Protein AF-A0A7J7H917-F1 (afdb_monomer_lite)

Structure (mmCIF, N/CA/C/O backbone):
data_AF-A0A7J7H917-F1
#
_entry.id   AF-A0A7J7H917-F1
#
loop_
_atom_site.group_PDB
_atom_site.id
_atom_site.type_symbol
_atom_site.label_atom_id
_atom_site.label_alt_id
_atom_site.label_comp_id
_atom_site.label_asym_id
_atom_site.label_entity_id
_atom_site.label_seq_id
_atom_site.pdbx_PDB_ins_code
_atom_site.Cartn_x
_atom_site.Cartn_y
_atom_site.Cartn_z
_atom_site.occupancy
_atom_site.B_iso_or_equiv
_atom_site.auth_seq_id
_atom_site.auth_comp_id
_atom_site.auth_asym_id
_atom_site.auth_atom_id
_atom_site.pdbx_PDB_model_num
ATOM 1 N N . MET A 1 1 ? 67.748 -20.950 -3.302 1.00 34.88 1 MET A N 1
ATOM 2 C CA . MET A 1 1 ? 67.553 -22.244 -2.624 1.00 34.88 1 MET A CA 1
ATOM 3 C C . MET A 1 1 ? 66.268 -22.082 -1.827 1.00 34.88 1 MET A C 1
ATOM 5 O O . MET A 1 1 ? 66.339 -21.609 -0.711 1.00 34.88 1 MET A O 1
ATOM 9 N N . ASN A 1 2 ? 65.106 -22.336 -2.441 1.00 33.97 2 ASN A N 1
ATOM 10 C CA . ASN A 1 2 ? 63.818 -22.316 -1.734 1.00 33.97 2 ASN A CA 1
ATOM 11 C C . ASN A 1 2 ? 63.356 -23.767 -1.701 1.00 33.97 2 ASN A C 1
ATOM 13 O O . ASN A 1 2 ? 62.747 -24.264 -2.654 1.00 33.97 2 ASN A O 1
ATOM 17 N N . GLU A 1 3 ? 63.796 -24.492 -0.677 1.00 39.34 3 GLU A N 1
ATOM 18 C CA . GLU A 1 3 ? 63.376 -25.871 -0.472 1.00 39.34 3 GLU A CA 1
ATOM 19 C C . GLU A 1 3 ? 61.944 -25.866 0.033 1.00 39.34 3 GLU A C 1
ATOM 21 O O . GLU A 1 3 ? 61.663 -25.733 1.218 1.00 39.34 3 GLU A O 1
ATOM 26 N N . TRP A 1 4 ? 61.014 -26.012 -0.899 1.00 52.81 4 TRP A N 1
ATOM 27 C CA . TRP A 1 4 ? 59.642 -26.263 -0.538 1.00 52.81 4 TRP A CA 1
ATOM 28 C C . TRP A 1 4 ? 59.533 -27.631 0.158 1.00 52.81 4 TRP A C 1
ATOM 30 O O . TRP A 1 4 ? 59.640 -28.676 -0.498 1.00 52.81 4 TRP A O 1
ATOM 40 N N . ALA A 1 5 ? 59.282 -27.639 1.467 1.00 56.22 5 ALA A N 1
ATOM 41 C CA . ALA A 1 5 ? 59.043 -28.870 2.212 1.00 56.22 5 ALA A CA 1
ATOM 42 C C . ALA A 1 5 ? 57.745 -29.558 1.737 1.00 56.22 5 ALA A C 1
ATOM 44 O O . ALA A 1 5 ? 56.740 -28.907 1.420 1.00 56.22 5 ALA A O 1
ATOM 45 N N . LYS A 1 6 ? 57.782 -30.895 1.652 1.00 63.25 6 LYS A N 1
ATOM 46 C CA . LYS A 1 6 ? 56.624 -31.753 1.359 1.00 63.25 6 LYS A CA 1
ATOM 47 C C . LYS A 1 6 ? 56.489 -32.809 2.447 1.00 63.25 6 LYS A C 1
ATOM 49 O O . LYS A 1 6 ? 57.477 -33.461 2.766 1.00 63.25 6 LYS A O 1
ATOM 54 N N . GLY A 1 7 ? 55.282 -33.032 2.960 1.00 66.56 7 GLY A N 1
ATOM 55 C CA . GLY A 1 7 ? 55.065 -34.027 4.013 1.00 66.56 7 GLY A CA 1
ATOM 56 C C . GLY A 1 7 ? 53.600 -34.385 4.255 1.00 66.56 7 GLY A C 1
ATOM 57 O O . GLY A 1 7 ? 52.693 -33.695 3.779 1.00 66.56 7 GLY A O 1
ATOM 58 N N . ARG A 1 8 ? 53.391 -35.486 4.988 1.00 71.44 8 ARG A N 1
ATOM 59 C CA . ARG A 1 8 ? 52.115 -35.853 5.612 1.00 71.44 8 ARG A CA 1
ATOM 60 C C . ARG A 1 8 ? 52.263 -35.721 7.120 1.00 71.44 8 ARG A C 1
ATOM 62 O O . ARG A 1 8 ? 53.279 -36.152 7.662 1.00 71.44 8 ARG A O 1
ATOM 69 N N . PHE A 1 9 ? 51.261 -35.149 7.764 1.00 67.94 9 PHE A N 1
ATOM 70 C CA . PHE A 1 9 ? 51.246 -34.965 9.201 1.00 67.94 9 PHE A CA 1
ATOM 71 C C . PHE A 1 9 ? 49.899 -35.409 9.764 1.00 67.94 9 PHE A C 1
ATOM 73 O O . PHE A 1 9 ? 48.865 -34.863 9.382 1.00 67.94 9 PHE A O 1
ATOM 80 N N . ASP A 1 10 ? 49.942 -36.383 10.666 1.00 68.00 10 ASP A N 1
ATOM 81 C CA . ASP A 1 10 ? 48.765 -36.943 11.323 1.00 68.00 10 ASP A CA 1
ATOM 82 C C . ASP A 1 10 ? 48.926 -36.715 12.836 1.00 68.00 10 ASP A C 1
ATOM 84 O O . ASP A 1 10 ? 49.950 -37.093 13.413 1.00 68.00 10 ASP A O 1
ATOM 88 N N . MET A 1 11 ? 47.947 -36.075 13.480 1.00 64.31 11 MET A N 1
ATOM 89 C CA . MET A 1 11 ? 47.982 -35.787 14.921 1.00 64.31 11 MET A CA 1
ATOM 90 C C . MET A 1 11 ? 46.658 -36.199 15.574 1.00 64.31 11 MET A C 1
ATOM 92 O O . MET A 1 11 ? 45.605 -35.661 15.235 1.00 64.31 11 MET A O 1
ATOM 96 N N . ASN A 1 12 ? 46.731 -37.145 16.515 1.00 64.25 12 ASN A N 1
ATOM 97 C CA . ASN A 1 12 ? 45.580 -37.685 17.242 1.00 64.25 12 ASN A CA 1
ATOM 98 C C . ASN A 1 12 ? 45.673 -37.307 18.729 1.00 64.25 12 ASN A C 1
ATOM 100 O O . ASN A 1 12 ? 46.747 -37.442 19.316 1.00 64.25 12 ASN A O 1
ATOM 104 N N . GLU A 1 13 ? 44.553 -36.856 19.302 1.00 59.84 13 GLU A N 1
ATOM 105 C CA . GLU A 1 13 ? 44.351 -36.529 20.724 1.00 59.84 13 GLU A CA 1
ATOM 106 C C . GLU A 1 13 ? 45.325 -35.483 21.291 1.00 59.84 13 GLU A C 1
ATOM 108 O O . GLU A 1 13 ? 46.348 -35.774 21.920 1.00 59.84 13 GLU A O 1
ATOM 113 N N . TRP A 1 14 ? 44.978 -34.205 21.115 1.00 58.88 14 TRP A N 1
ATOM 114 C CA . TRP A 1 14 ? 45.784 -33.100 21.635 1.00 58.88 14 TRP A CA 1
ATOM 115 C C . TRP A 1 14 ? 44.903 -32.030 22.300 1.00 58.88 14 TRP A C 1
ATOM 117 O O . TRP A 1 14 ? 43.763 -31.775 21.913 1.00 58.88 14 TRP A O 1
ATOM 127 N N . ALA A 1 15 ? 45.396 -31.378 23.354 1.00 55.47 15 ALA A N 1
ATOM 128 C CA . ALA A 1 15 ? 44.540 -30.486 24.139 1.00 55.47 15 ALA A CA 1
ATOM 129 C C . ALA A 1 15 ? 44.604 -29.023 23.666 1.00 55.47 15 ALA A C 1
ATOM 131 O O . ALA A 1 15 ? 43.558 -28.395 23.478 1.00 55.47 15 ALA A O 1
ATOM 132 N N . LYS A 1 16 ? 45.805 -28.435 23.516 1.00 71.12 16 LYS A N 1
ATOM 133 C CA . LYS A 1 16 ? 45.975 -27.013 23.150 1.00 71.12 16 LYS A CA 1
ATOM 134 C C . LYS A 1 16 ? 47.300 -26.717 22.442 1.00 71.12 16 LYS A C 1
ATOM 136 O O . LYS A 1 16 ? 48.311 -27.290 22.826 1.00 71.12 16 LYS A O 1
ATOM 141 N N . GLY A 1 17 ? 47.322 -25.760 21.506 1.00 68.00 17 GLY A N 1
ATOM 142 C CA . GLY A 1 17 ? 48.567 -25.298 20.864 1.00 68.00 17 GLY A CA 1
ATOM 143 C C . GLY A 1 17 ? 48.418 -24.113 19.894 1.00 68.00 17 GLY A C 1
ATOM 144 O O . GLY A 1 17 ? 47.300 -23.705 19.568 1.00 68.00 17 GLY A O 1
ATOM 145 N N . ARG A 1 18 ? 49.559 -23.563 19.445 1.00 72.88 18 ARG A N 1
ATOM 146 C CA . ARG A 1 18 ? 49.678 -22.646 18.295 1.00 72.88 18 ARG A CA 1
ATOM 147 C C . ARG A 1 18 ? 50.616 -23.269 17.269 1.00 72.88 18 ARG A C 1
ATOM 149 O O . ARG A 1 18 ? 51.649 -23.809 17.659 1.00 72.88 18 ARG A O 1
ATOM 156 N N . PHE A 1 19 ? 50.264 -23.172 15.996 1.00 68.31 19 PHE A N 1
ATOM 157 C CA . PHE A 1 19 ? 51.059 -23.729 14.914 1.00 68.31 19 PHE A CA 1
ATOM 158 C C . PHE A 1 19 ? 51.105 -22.759 13.735 1.00 68.31 19 PHE A C 1
ATOM 160 O O . PHE A 1 19 ? 50.068 -22.420 13.172 1.00 68.31 19 PHE A O 1
ATOM 167 N N . ASP A 1 20 ? 52.310 -22.339 13.365 1.00 68.38 20 ASP A N 1
ATOM 168 C CA . ASP A 1 20 ? 52.534 -21.371 12.294 1.00 68.38 20 ASP A CA 1
ATOM 169 C C . ASP A 1 20 ? 53.382 -22.040 11.198 1.00 68.38 20 ASP A C 1
ATOM 171 O O . ASP A 1 20 ? 54.411 -22.654 11.496 1.00 68.38 20 ASP A O 1
ATOM 175 N N . MET A 1 21 ? 52.957 -21.947 9.935 1.00 65.31 21 MET A N 1
ATOM 176 C CA . MET A 1 21 ? 53.660 -22.560 8.800 1.00 65.31 21 MET A CA 1
ATOM 177 C C . MET A 1 21 ? 53.751 -21.577 7.630 1.00 65.31 21 MET A C 1
ATOM 179 O O . MET A 1 21 ? 52.742 -21.228 7.020 1.00 65.31 21 MET A O 1
ATOM 183 N N . ASN A 1 22 ? 54.978 -21.161 7.309 1.00 67.69 22 ASN A N 1
ATOM 184 C CA . ASN A 1 22 ? 55.280 -20.207 6.241 1.00 67.69 22 ASN A CA 1
ATOM 185 C C . ASN A 1 22 ? 56.093 -20.902 5.130 1.00 67.69 22 ASN A C 1
ATOM 187 O O . ASN A 1 22 ? 56.958 -21.725 5.436 1.00 67.69 22 ASN A O 1
ATOM 191 N N . GLU A 1 23 ? 55.817 -20.571 3.864 1.00 62.81 23 GLU A N 1
ATOM 192 C CA . GLU A 1 23 ? 56.592 -20.977 2.670 1.00 62.81 23 GLU A CA 1
ATOM 193 C C . GLU A 1 23 ? 56.633 -22.496 2.370 1.00 62.81 23 GLU A C 1
ATOM 195 O O . GLU A 1 23 ? 57.685 -23.110 2.170 1.00 62.81 23 GLU A O 1
ATOM 200 N N . TRP A 1 24 ? 55.468 -23.149 2.307 1.00 60.41 24 TRP A N 1
ATOM 201 C CA . TRP A 1 24 ? 55.359 -24.596 2.041 1.00 60.41 24 TRP A CA 1
ATOM 202 C C . TRP A 1 24 ? 54.718 -24.918 0.674 1.00 60.41 24 TRP A C 1
ATOM 204 O O . TRP A 1 24 ? 53.801 -24.237 0.215 1.00 60.41 24 TRP A O 1
ATOM 214 N N . ALA A 1 25 ? 55.162 -25.984 -0.022 1.00 57.81 25 ALA A N 1
ATOM 215 C CA . ALA A 1 25 ? 54.624 -26.257 -1.372 1.00 57.81 25 ALA A CA 1
ATOM 216 C C . ALA A 1 25 ? 53.410 -27.153 -1.332 1.00 57.81 25 ALA A C 1
ATOM 218 O O . ALA A 1 25 ? 52.427 -26.874 -2.019 1.00 57.81 25 ALA A O 1
ATOM 219 N N . LYS A 1 26 ? 53.557 -28.328 -0.702 1.00 69.69 26 LYS A N 1
ATOM 220 C CA . LYS A 1 26 ? 52.575 -29.409 -0.813 1.00 69.69 26 LYS A CA 1
ATOM 221 C C . LYS A 1 26 ? 52.512 -30.291 0.421 1.00 69.69 26 LYS A C 1
ATOM 223 O O . LYS A 1 26 ? 53.547 -30.784 0.848 1.00 69.69 26 LYS A O 1
ATOM 228 N N . GLY A 1 27 ? 51.315 -30.598 0.910 1.00 72.38 27 GLY A N 1
ATOM 229 C CA . GLY A 1 27 ? 51.161 -31.530 2.030 1.00 72.38 27 GLY A CA 1
ATOM 230 C C . GLY A 1 27 ? 49.740 -32.043 2.253 1.00 72.38 27 GLY A C 1
ATOM 231 O O . GLY A 1 27 ? 48.788 -31.552 1.637 1.00 72.38 27 GLY A O 1
ATOM 232 N N . ARG A 1 28 ? 49.633 -33.056 3.122 1.00 73.62 28 ARG A N 1
ATOM 233 C CA . ARG A 1 28 ? 48.372 -33.562 3.681 1.00 73.62 28 ARG A CA 1
ATOM 234 C C . ARG A 1 28 ? 48.429 -33.493 5.203 1.00 73.62 28 ARG A C 1
ATOM 236 O O . ARG A 1 28 ? 49.426 -33.921 5.781 1.00 73.62 28 ARG A O 1
ATOM 243 N N . PHE A 1 29 ? 47.360 -33.000 5.806 1.00 71.69 29 PHE A N 1
ATOM 244 C CA . PHE A 1 29 ? 47.251 -32.843 7.247 1.00 71.69 29 PHE A CA 1
ATOM 245 C C . PHE A 1 29 ? 45.916 -33.403 7.725 1.00 71.69 29 PHE A C 1
ATOM 247 O O . PHE A 1 29 ? 44.868 -32.913 7.304 1.00 71.69 29 PHE A O 1
ATOM 254 N N . ASP A 1 30 ? 45.984 -34.399 8.602 1.00 71.00 30 ASP A N 1
ATOM 255 C CA . ASP A 1 30 ? 44.817 -35.040 9.201 1.00 71.00 30 ASP A CA 1
ATOM 256 C C . ASP A 1 30 ? 44.866 -34.795 10.732 1.00 71.00 30 ASP A C 1
ATOM 258 O O . ASP A 1 30 ? 45.856 -35.134 11.389 1.00 71.00 30 ASP A O 1
ATOM 262 N N . MET A 1 31 ? 43.834 -34.165 11.311 1.00 68.38 31 MET A N 1
ATOM 263 C CA . MET A 1 31 ? 43.745 -33.886 12.759 1.00 68.38 31 MET A CA 1
ATOM 264 C C . MET A 1 31 ? 42.420 -34.374 13.351 1.00 68.38 31 MET A C 1
ATOM 266 O O . MET A 1 31 ? 41.354 -33.971 12.885 1.00 68.38 31 MET A O 1
ATOM 270 N N . ASN A 1 32 ? 42.494 -35.174 14.419 1.00 69.81 32 ASN A N 1
ATOM 271 C CA . ASN A 1 32 ? 41.324 -35.710 15.124 1.00 69.81 32 ASN A CA 1
ATOM 272 C C . ASN A 1 32 ? 41.355 -35.348 16.618 1.00 69.81 32 ASN A C 1
ATOM 274 O O . ASN A 1 32 ? 42.427 -35.340 17.230 1.00 69.81 32 ASN A O 1
ATOM 278 N N . GLU A 1 33 ? 40.176 -35.095 17.195 1.00 63.34 33 GLU A N 1
ATOM 279 C CA . GLU A 1 33 ? 39.948 -34.910 18.639 1.00 63.34 33 GLU A CA 1
ATOM 280 C C . GLU A 1 33 ? 40.825 -33.825 19.270 1.00 63.34 33 GLU A C 1
ATOM 282 O O . GLU A 1 33 ? 41.695 -34.060 20.119 1.00 63.34 33 GLU A O 1
ATOM 287 N N . TRP A 1 34 ? 40.607 -32.587 18.833 1.00 64.25 34 TRP A N 1
ATOM 288 C CA . TRP A 1 34 ? 41.439 -31.472 19.260 1.00 64.25 34 TRP A CA 1
ATOM 289 C C . TRP A 1 34 ? 40.618 -30.383 19.966 1.00 64.25 34 TRP A C 1
ATOM 291 O O . TRP A 1 34 ? 39.560 -29.946 19.512 1.00 64.25 34 TRP A O 1
ATOM 301 N N . ALA A 1 35 ? 41.061 -29.958 21.155 1.00 57.44 35 ALA A N 1
ATOM 302 C CA . ALA A 1 35 ? 40.194 -29.145 22.008 1.00 57.44 35 ALA A CA 1
ATOM 303 C C . ALA A 1 35 ? 40.270 -27.640 21.692 1.00 57.44 35 ALA A C 1
ATOM 305 O O . ALA A 1 35 ? 39.214 -27.021 21.527 1.00 57.44 35 ALA A O 1
ATOM 306 N N . LYS A 1 36 ? 41.461 -27.005 21.637 1.00 69.62 36 LYS A N 1
ATOM 307 C CA . LYS A 1 36 ? 41.579 -25.565 21.284 1.00 69.62 36 LYS A CA 1
ATOM 308 C C . LYS A 1 36 ? 42.914 -25.117 20.670 1.00 69.62 36 LYS A C 1
ATOM 310 O O . LYS A 1 36 ? 43.960 -25.475 21.195 1.00 69.62 36 LYS A O 1
ATOM 315 N N . GLY A 1 37 ? 42.919 -24.168 19.725 1.00 71.38 37 GLY A N 1
ATOM 316 C CA . GLY A 1 37 ? 44.171 -23.483 19.340 1.00 71.38 37 GLY A CA 1
ATOM 317 C C . GLY A 1 37 ? 44.100 -22.476 18.184 1.00 71.38 37 GLY A C 1
ATOM 318 O O . GLY A 1 37 ? 43.010 -22.056 17.791 1.00 71.38 37 GLY A O 1
ATOM 319 N N . ARG A 1 38 ? 45.275 -22.049 17.691 1.00 72.69 38 ARG A N 1
ATOM 320 C CA . ARG A 1 38 ? 45.439 -21.078 16.587 1.00 72.69 38 ARG A CA 1
ATOM 321 C C . ARG A 1 38 ? 46.377 -21.608 15.500 1.00 72.69 38 ARG A C 1
ATOM 323 O O . ARG A 1 38 ? 47.445 -22.112 15.850 1.00 72.69 38 ARG A O 1
ATOM 330 N N . PHE A 1 39 ? 46.010 -21.410 14.232 1.00 71.31 39 PHE A N 1
ATOM 331 C CA . PHE A 1 39 ? 46.885 -21.682 13.085 1.00 71.31 39 PHE A CA 1
ATOM 332 C C . PHE A 1 39 ? 46.944 -20.504 12.152 1.00 71.31 39 PHE A C 1
ATOM 334 O O . PHE A 1 39 ? 45.903 -20.008 11.720 1.00 71.31 39 PHE A O 1
ATOM 341 N N . ASP A 1 40 ? 48.169 -20.164 11.788 1.00 70.50 40 ASP A N 1
ATOM 342 C CA . ASP A 1 40 ? 48.453 -19.154 10.792 1.00 70.50 40 ASP A CA 1
ATOM 343 C C . ASP A 1 40 ? 49.257 -19.828 9.655 1.00 70.50 40 ASP A C 1
ATOM 345 O O . ASP A 1 40 ? 50.305 -20.438 9.895 1.00 70.50 40 ASP A O 1
ATOM 349 N N . MET A 1 41 ? 48.748 -19.771 8.420 1.00 69.19 41 MET A N 1
ATOM 350 C CA . MET A 1 41 ? 49.411 -20.321 7.227 1.00 69.19 41 MET A CA 1
ATOM 351 C C . MET A 1 41 ? 49.549 -19.259 6.140 1.00 69.19 41 MET A C 1
ATOM 353 O O . MET A 1 41 ? 48.545 -18.750 5.642 1.00 69.19 41 MET A O 1
ATOM 357 N N . ASN A 1 42 ? 50.786 -18.971 5.733 1.00 70.06 42 ASN A N 1
ATOM 358 C CA . ASN A 1 42 ? 51.078 -17.963 4.712 1.00 70.06 42 ASN A CA 1
ATOM 359 C C . ASN A 1 42 ? 51.871 -18.574 3.547 1.00 70.06 42 ASN A C 1
ATOM 361 O O . ASN A 1 42 ? 52.751 -19.413 3.762 1.00 70.06 42 ASN A O 1
ATOM 365 N N . GLU A 1 43 ? 51.561 -18.137 2.324 1.00 64.69 43 GLU A N 1
ATOM 366 C CA . GLU A 1 43 ? 52.262 -18.505 1.084 1.00 64.69 43 GLU A CA 1
ATOM 367 C C . GLU A 1 43 ? 52.307 -20.023 0.833 1.00 64.69 43 GLU A C 1
ATOM 369 O O . GLU A 1 43 ? 53.366 -20.655 0.727 1.00 64.69 43 GLU A O 1
ATOM 374 N N . TRP A 1 44 ? 51.124 -20.643 0.748 1.00 66.00 44 TRP A N 1
ATOM 375 C CA . TRP A 1 44 ? 51.001 -22.093 0.566 1.00 66.00 44 TRP A CA 1
ATOM 376 C C . TRP A 1 44 ? 50.514 -22.462 -0.848 1.00 66.00 44 TRP A C 1
ATOM 378 O O . TRP A 1 44 ? 49.532 -21.933 -1.372 1.00 66.00 44 TRP A O 1
ATOM 388 N N . ALA A 1 45 ? 51.214 -23.381 -1.530 1.00 59.50 45 ALA A N 1
ATOM 389 C CA . ALA A 1 45 ? 50.920 -23.635 -2.944 1.00 59.50 45 ALA A CA 1
ATOM 390 C C . ALA A 1 45 ? 49.791 -24.659 -3.158 1.00 59.50 45 ALA A C 1
ATOM 392 O O . ALA A 1 45 ? 48.875 -24.375 -3.936 1.00 59.50 45 ALA A O 1
ATOM 393 N N . LYS A 1 46 ? 49.835 -25.862 -2.548 1.00 70.00 46 LYS A N 1
ATOM 394 C CA . LYS A 1 46 ? 48.743 -26.855 -2.657 1.00 70.00 46 LYS A CA 1
ATOM 395 C C . LYS A 1 46 ? 48.592 -27.830 -1.489 1.00 70.00 46 LYS A C 1
ATOM 397 O O . LYS A 1 46 ? 49.589 -28.340 -1.017 1.00 70.00 46 LYS A O 1
ATOM 402 N N . GLY A 1 47 ? 47.386 -28.312 -1.188 1.00 73.06 47 GLY A N 1
ATOM 403 C CA . GLY A 1 47 ? 47.252 -29.564 -0.421 1.00 73.06 47 GLY A CA 1
ATOM 404 C C . GLY A 1 47 ? 45.865 -29.893 0.123 1.00 73.06 47 GLY A C 1
ATOM 405 O O . GLY A 1 47 ? 44.870 -29.364 -0.378 1.00 73.06 47 GLY A O 1
ATOM 406 N N . ARG A 1 48 ? 45.812 -30.844 1.068 1.00 73.50 48 ARG A N 1
ATOM 407 C CA . ARG A 1 48 ? 44.574 -31.382 1.658 1.00 73.50 48 ARG A CA 1
ATOM 408 C C . ARG A 1 48 ? 44.597 -31.294 3.183 1.00 73.50 48 ARG A C 1
ATOM 410 O O . ARG A 1 48 ? 45.587 -31.708 3.785 1.00 73.50 48 ARG A O 1
ATOM 417 N N . PHE A 1 49 ? 43.494 -30.833 3.760 1.00 72.44 49 PHE A N 1
ATOM 418 C CA . PHE A 1 49 ? 43.271 -30.804 5.200 1.00 72.44 49 PHE A CA 1
ATOM 419 C C . PHE A 1 49 ? 41.960 -31.490 5.554 1.00 72.44 49 PHE A C 1
ATOM 421 O O . PHE A 1 49 ? 40.912 -31.079 5.055 1.00 72.44 49 PHE A O 1
ATOM 428 N N . ASP A 1 50 ? 42.039 -32.483 6.433 1.00 72.19 50 ASP A N 1
ATOM 429 C CA . ASP A 1 50 ? 40.884 -33.194 6.974 1.00 72.19 50 ASP A CA 1
ATOM 430 C C . ASP A 1 50 ? 40.874 -32.981 8.511 1.00 72.19 50 ASP A C 1
ATOM 432 O O . ASP A 1 50 ? 41.860 -33.294 9.184 1.00 72.19 50 ASP A O 1
ATOM 436 N N . MET A 1 51 ? 39.799 -32.411 9.077 1.00 69.31 51 MET A N 1
ATOM 437 C CA . MET A 1 51 ? 39.650 -32.215 10.535 1.00 69.31 51 MET A CA 1
ATOM 438 C C . MET A 1 51 ? 38.322 -32.764 11.059 1.00 69.31 51 MET A C 1
ATOM 440 O O . MET A 1 51 ? 37.264 -32.385 10.554 1.00 69.31 51 MET A O 1
ATOM 444 N N . ASN A 1 52 ? 38.379 -33.569 12.122 1.00 70.38 52 ASN A N 1
ATOM 445 C CA . ASN A 1 52 ? 37.197 -34.149 12.769 1.00 70.38 52 ASN A CA 1
ATOM 446 C C . ASN A 1 52 ? 37.160 -33.828 14.274 1.00 70.38 52 ASN A C 1
ATOM 448 O O . ASN A 1 52 ? 38.204 -33.822 14.933 1.00 70.38 52 ASN A O 1
ATOM 452 N N . GLU A 1 53 ? 35.957 -33.591 14.805 1.00 64.81 53 GLU A N 1
ATOM 453 C CA . GLU A 1 53 ? 35.656 -33.451 16.240 1.00 64.81 53 GLU A CA 1
ATOM 454 C C . GLU A 1 53 ? 36.460 -32.347 16.951 1.00 64.81 53 GLU A C 1
ATOM 456 O O . GLU A 1 53 ? 37.336 -32.586 17.791 1.00 64.81 53 GLU A O 1
ATOM 461 N N . TRP A 1 54 ? 36.158 -31.088 16.615 1.00 66.94 54 TRP A N 1
ATOM 462 C CA . TRP A 1 54 ? 36.891 -29.938 17.152 1.00 66.94 54 TRP A CA 1
ATOM 463 C C . TRP A 1 54 ? 36.046 -28.995 18.002 1.00 66.94 54 TRP A C 1
ATOM 465 O O . TRP A 1 54 ? 34.955 -28.558 17.616 1.00 66.94 54 TRP A O 1
ATOM 475 N N . ALA A 1 55 ? 36.601 -28.568 19.141 1.00 55.50 55 ALA A N 1
ATOM 476 C CA . ALA A 1 55 ? 35.861 -27.720 20.065 1.00 55.50 55 ALA A CA 1
ATOM 477 C C . ALA A 1 55 ? 35.997 -26.206 19.790 1.00 55.50 55 ALA A C 1
ATOM 479 O O . ALA A 1 55 ? 34.950 -25.575 19.609 1.00 55.50 55 ALA A O 1
ATOM 480 N N . LYS A 1 56 ? 37.194 -25.566 19.816 1.00 68.94 56 LYS A N 1
ATOM 481 C CA . LYS A 1 56 ? 37.307 -24.095 19.572 1.00 68.94 56 LYS A CA 1
ATOM 482 C C . LYS A 1 56 ? 38.628 -23.512 19.036 1.00 68.94 56 LYS A C 1
ATOM 484 O O . LYS A 1 56 ? 39.675 -23.786 19.607 1.00 68.94 56 LYS A O 1
ATOM 489 N N . GLY A 1 57 ? 38.584 -22.485 18.170 1.00 71.56 57 GLY A N 1
ATOM 490 C CA . GLY A 1 57 ? 39.788 -21.682 17.847 1.00 71.56 57 GLY A CA 1
ATOM 491 C C . GLY A 1 57 ? 39.768 -20.827 16.566 1.00 71.56 57 GLY A C 1
ATOM 492 O O . GLY A 1 57 ? 38.691 -20.472 16.083 1.00 71.56 57 GLY A O 1
ATOM 493 N N . ARG A 1 58 ? 40.960 -20.416 16.091 1.00 72.50 58 ARG A N 1
ATOM 494 C CA . ARG A 1 58 ? 41.157 -19.429 15.003 1.00 72.50 58 ARG A CA 1
ATOM 495 C C . ARG A 1 58 ? 42.100 -19.934 13.906 1.00 72.50 58 ARG A C 1
ATOM 497 O O . ARG A 1 58 ? 43.157 -20.474 14.228 1.00 72.50 58 ARG A O 1
ATOM 504 N N . PHE A 1 59 ? 41.737 -19.677 12.654 1.00 72.56 59 PHE A N 1
ATOM 505 C CA . PHE A 1 59 ? 42.526 -20.014 11.474 1.00 72.56 59 PHE A CA 1
ATOM 506 C C . PHE A 1 59 ? 42.650 -18.809 10.546 1.00 72.56 59 PHE A C 1
ATOM 508 O O . PHE A 1 59 ? 41.636 -18.306 10.063 1.00 72.56 59 PHE A O 1
ATOM 515 N N . ASP A 1 60 ? 43.884 -18.397 10.278 1.00 71.88 60 ASP A N 1
ATOM 516 C CA . ASP A 1 60 ? 44.196 -17.314 9.350 1.00 71.88 60 ASP A CA 1
ATOM 517 C C . ASP A 1 60 ? 45.017 -17.905 8.177 1.00 71.88 60 ASP A C 1
ATOM 519 O O . ASP A 1 60 ? 46.079 -18.494 8.398 1.00 71.88 60 ASP A O 1
ATOM 523 N N . MET A 1 61 ? 44.522 -17.803 6.935 1.00 70.31 61 MET A N 1
ATOM 524 C CA . MET A 1 61 ? 45.225 -18.283 5.729 1.00 70.31 61 MET A CA 1
ATOM 525 C C . MET A 1 61 ? 45.351 -17.186 4.674 1.00 70.31 61 MET A C 1
ATOM 527 O O . MET A 1 61 ? 44.338 -16.701 4.168 1.00 70.31 61 MET A O 1
ATOM 531 N N . ASN A 1 62 ? 46.582 -16.855 4.287 1.00 72.50 62 ASN A N 1
ATOM 532 C CA . ASN A 1 62 ? 46.858 -15.807 3.302 1.00 72.50 62 ASN A CA 1
ATOM 533 C C . ASN A 1 62 ? 47.659 -16.352 2.110 1.00 72.50 62 ASN A C 1
ATOM 535 O O . ASN A 1 62 ? 48.538 -17.200 2.284 1.00 72.50 62 ASN A O 1
ATOM 539 N N . GLU A 1 63 ? 47.358 -15.845 0.911 1.00 67.31 63 GLU A N 1
ATOM 540 C CA . GLU A 1 63 ? 48.078 -16.114 -0.344 1.00 67.31 63 GLU A CA 1
ATOM 541 C C . GLU A 1 63 ? 48.150 -17.604 -0.710 1.00 67.31 63 GLU A C 1
ATOM 543 O O . GLU A 1 63 ? 49.201 -18.256 -0.686 1.00 67.31 63 GLU A O 1
ATOM 548 N N . TRP A 1 64 ? 46.993 -18.173 -1.063 1.00 69.44 64 TRP A N 1
ATOM 549 C CA . TRP A 1 64 ? 46.879 -19.606 -1.325 1.00 69.44 64 TRP A CA 1
ATOM 550 C C . TRP A 1 64 ? 46.500 -19.962 -2.752 1.00 69.44 64 TRP A C 1
ATOM 552 O O . TRP A 1 64 ? 45.503 -19.485 -3.302 1.00 69.44 64 TRP A O 1
ATOM 562 N N . ALA A 1 65 ? 47.227 -20.907 -3.354 1.00 58.66 65 ALA A N 1
ATOM 563 C CA . ALA A 1 65 ? 46.982 -21.235 -4.752 1.00 58.66 65 ALA A CA 1
ATOM 564 C C . ALA A 1 65 ? 45.905 -22.320 -4.979 1.00 58.66 65 ALA A C 1
ATOM 566 O O . ALA A 1 65 ? 44.996 -22.063 -5.775 1.00 58.66 65 ALA A O 1
ATOM 567 N N . LYS A 1 66 ? 45.992 -23.537 -4.394 1.00 69.44 66 LYS A N 1
ATOM 568 C CA . LYS A 1 66 ? 45.096 -24.680 -4.747 1.00 69.44 66 LYS A CA 1
ATOM 569 C C . LYS A 1 66 ? 44.895 -25.790 -3.693 1.00 69.44 66 LYS A C 1
ATOM 571 O O . LYS A 1 66 ? 45.849 -26.501 -3.412 1.00 69.44 66 LYS A O 1
ATOM 576 N N . GLY A 1 67 ? 43.663 -26.190 -3.350 1.00 72.50 67 GLY A N 1
ATOM 577 C CA . GLY A 1 67 ? 43.453 -27.474 -2.633 1.00 72.50 67 GLY A CA 1
ATOM 578 C C . GLY A 1 67 ? 42.086 -27.728 -1.982 1.00 72.50 67 GLY A C 1
ATOM 579 O O . GLY A 1 67 ? 41.095 -27.144 -2.421 1.00 72.50 67 GLY A O 1
ATOM 580 N N . ARG A 1 68 ? 42.029 -28.683 -1.034 1.00 73.50 68 ARG A N 1
ATOM 581 C CA . ARG A 1 68 ? 40.790 -29.254 -0.459 1.00 73.50 68 ARG A CA 1
ATOM 582 C C . ARG A 1 68 ? 40.771 -29.210 1.071 1.00 73.50 68 ARG A C 1
ATOM 584 O O . ARG A 1 68 ? 41.759 -29.596 1.691 1.00 73.50 68 ARG A O 1
ATOM 591 N N . PHE A 1 69 ? 39.631 -28.824 1.633 1.00 72.50 69 PHE A N 1
ATOM 592 C CA . PHE A 1 69 ? 39.377 -28.794 3.070 1.00 72.50 69 PHE A CA 1
ATOM 593 C C . PHE A 1 69 ? 38.067 -29.506 3.390 1.00 72.50 69 PHE A C 1
ATOM 595 O O . PHE A 1 69 ? 37.022 -29.097 2.886 1.00 72.50 69 PHE A O 1
ATOM 602 N N . ASP A 1 70 ? 38.146 -30.527 4.237 1.00 72.31 70 ASP A N 1
ATOM 603 C CA . ASP A 1 70 ? 36.999 -31.281 4.733 1.00 72.31 70 ASP A CA 1
ATOM 604 C C . ASP A 1 70 ? 36.948 -31.108 6.275 1.00 72.31 70 ASP A C 1
ATOM 606 O O . ASP A 1 70 ? 37.923 -31.426 6.963 1.00 72.31 70 ASP A O 1
ATOM 610 N N . MET A 1 71 ? 35.852 -30.564 6.827 1.00 69.75 71 MET A N 1
ATOM 611 C CA . MET A 1 71 ? 35.672 -30.379 8.283 1.00 69.75 71 MET A CA 1
ATOM 612 C C . MET A 1 71 ? 34.339 -30.943 8.777 1.00 69.75 71 MET A C 1
ATOM 614 O O . MET A 1 71 ? 33.283 -30.522 8.301 1.00 69.75 71 MET A O 1
ATOM 618 N N . ASN A 1 72 ? 34.394 -31.816 9.787 1.00 70.00 72 ASN A N 1
ATOM 619 C CA . ASN A 1 72 ? 33.219 -32.488 10.351 1.00 70.00 72 ASN A CA 1
ATOM 620 C C . ASN A 1 72 ? 33.092 -32.246 11.868 1.00 70.00 72 ASN A C 1
ATOM 622 O O . ASN A 1 72 ? 34.100 -32.232 12.579 1.00 70.00 72 ASN A O 1
ATOM 626 N N . GLU A 1 73 ? 31.853 -32.086 12.348 1.00 65.00 73 GLU A N 1
ATOM 627 C CA . GLU A 1 73 ? 31.459 -32.061 13.771 1.00 65.00 73 GLU A CA 1
ATOM 628 C C . GLU A 1 73 ? 32.191 -31.008 14.621 1.00 65.00 73 GLU A C 1
ATOM 630 O O . GLU A 1 73 ? 33.081 -31.284 15.433 1.00 65.00 73 GLU A O 1
ATOM 635 N N . TRP A 1 74 ? 31.818 -29.743 14.432 1.00 66.81 74 TRP A N 1
ATOM 636 C CA . TRP A 1 74 ? 32.613 -28.618 14.928 1.00 66.81 74 TRP A CA 1
ATOM 637 C C . TRP A 1 74 ? 31.809 -27.637 15.784 1.00 66.81 74 TRP A C 1
ATOM 639 O O . TRP A 1 74 ? 30.728 -27.169 15.406 1.00 66.81 74 TRP A O 1
ATOM 649 N N . ALA A 1 75 ? 32.363 -27.242 16.937 1.00 54.56 75 ALA A N 1
ATOM 650 C CA . ALA A 1 75 ? 31.603 -26.456 17.904 1.00 54.56 75 ALA A CA 1
ATOM 651 C C . ALA A 1 75 ? 31.709 -24.921 17.733 1.00 54.56 75 ALA A C 1
ATOM 653 O O . ALA A 1 75 ? 30.652 -24.282 17.653 1.00 54.56 75 ALA A O 1
ATOM 654 N N . LYS A 1 76 ? 32.906 -24.281 17.754 1.00 68.31 76 LYS A N 1
ATOM 655 C CA . LYS A 1 76 ? 33.043 -22.790 17.706 1.00 68.31 76 LYS A CA 1
ATOM 656 C C . LYS A 1 76 ? 34.354 -22.186 17.155 1.00 68.31 76 LYS A C 1
ATOM 658 O O . LYS A 1 76 ? 35.411 -22.502 17.675 1.00 68.31 76 LYS A O 1
ATOM 663 N N . GLY A 1 77 ? 34.329 -21.133 16.319 1.00 71.31 77 GLY A N 1
ATOM 664 C CA . GLY A 1 77 ? 35.584 -20.437 15.939 1.00 71.31 77 GLY A CA 1
ATOM 665 C C . GLY A 1 77 ? 35.535 -19.387 14.818 1.00 71.31 77 GLY A C 1
ATOM 666 O O . GLY A 1 77 ? 34.449 -18.985 14.394 1.00 71.31 77 GLY A O 1
ATOM 667 N N . ARG A 1 78 ? 36.720 -18.889 14.417 1.00 72.19 78 ARG A N 1
ATOM 668 C CA . ARG A 1 78 ? 36.916 -17.823 13.409 1.00 72.19 78 ARG A CA 1
ATOM 669 C C . ARG A 1 78 ? 37.865 -18.257 12.289 1.00 72.19 78 ARG A C 1
ATOM 671 O O . ARG A 1 78 ? 38.941 -18.772 12.587 1.00 72.19 78 ARG A O 1
ATOM 678 N N . PHE A 1 79 ? 37.481 -17.972 11.050 1.00 73.00 79 PHE A N 1
ATOM 679 C CA . PHE A 1 79 ? 38.270 -18.226 9.850 1.00 73.00 79 PHE A CA 1
ATOM 680 C C . PHE A 1 79 ? 38.410 -16.954 9.023 1.00 73.00 79 PHE A C 1
ATOM 682 O O . PHE A 1 79 ? 37.396 -16.386 8.622 1.00 73.00 79 PHE A O 1
ATOM 689 N N . ASP A 1 80 ? 39.648 -16.554 8.755 1.00 72.00 80 ASP A N 1
ATOM 690 C CA . ASP A 1 80 ? 39.967 -15.428 7.882 1.00 72.00 80 ASP A CA 1
ATOM 691 C C . ASP A 1 80 ? 40.802 -15.971 6.696 1.00 72.00 80 ASP A C 1
ATOM 693 O O . ASP A 1 80 ? 41.888 -16.521 6.901 1.00 72.00 80 ASP A O 1
ATOM 697 N N . MET A 1 81 ? 40.290 -15.872 5.461 1.00 71.75 81 MET A N 1
ATOM 698 C CA . MET A 1 81 ? 40.987 -16.322 4.242 1.00 71.75 81 MET A CA 1
ATOM 699 C C . MET A 1 81 ? 41.109 -15.199 3.214 1.00 71.75 81 MET A C 1
ATOM 701 O O . MET A 1 81 ? 40.095 -14.723 2.698 1.00 71.75 81 MET A O 1
ATOM 705 N N . ASN A 1 82 ? 42.342 -14.829 2.870 1.00 72.62 82 ASN A N 1
ATOM 706 C CA . ASN A 1 82 ? 42.628 -13.733 1.942 1.00 72.62 82 ASN A CA 1
ATOM 707 C C . ASN A 1 82 ? 43.454 -14.216 0.739 1.00 72.62 82 ASN A C 1
ATOM 709 O O . ASN A 1 82 ? 44.339 -15.063 0.889 1.00 72.62 82 ASN A O 1
ATOM 713 N N . GLU A 1 83 ? 43.169 -13.664 -0.444 1.00 68.00 83 GLU A N 1
ATOM 714 C CA . GLU A 1 83 ? 43.930 -13.865 -1.689 1.00 68.00 83 GLU A CA 1
ATOM 715 C C . GLU A 1 83 ? 44.078 -15.340 -2.094 1.00 68.00 83 GLU A C 1
ATOM 717 O O . GLU A 1 83 ? 45.164 -15.927 -2.164 1.00 68.00 83 GLU A O 1
ATOM 722 N N . TRP A 1 84 ? 42.944 -15.982 -2.366 1.00 69.56 84 TRP A N 1
ATOM 723 C CA . TRP A 1 84 ? 42.897 -17.411 -2.670 1.00 69.56 84 TRP A CA 1
ATOM 724 C C . TRP A 1 84 ? 42.509 -17.676 -4.128 1.00 69.56 84 TRP A C 1
ATOM 726 O O . TRP A 1 84 ? 41.451 -17.261 -4.614 1.00 69.56 84 TRP A O 1
ATOM 736 N N . ALA A 1 85 ? 43.309 -18.481 -4.830 1.00 57.56 85 ALA A N 1
ATOM 737 C CA . ALA A 1 85 ? 43.109 -18.679 -6.259 1.00 57.56 85 ALA A CA 1
ATOM 738 C C . ALA A 1 85 ? 42.094 -19.790 -6.610 1.00 57.56 85 ALA A C 1
ATOM 740 O O . ALA A 1 85 ? 41.250 -19.548 -7.476 1.00 57.56 85 ALA A O 1
ATOM 741 N N . LYS A 1 86 ? 42.180 -21.010 -6.034 1.00 68.12 86 LYS A N 1
ATOM 742 C CA . LYS A 1 86 ? 41.365 -22.196 -6.424 1.00 68.12 86 LYS A CA 1
ATOM 743 C C . LYS A 1 86 ? 41.121 -23.219 -5.285 1.00 68.12 86 LYS A C 1
ATOM 745 O O . LYS A 1 86 ? 42.086 -23.654 -4.682 1.00 68.12 86 LYS A O 1
ATOM 750 N N . GLY A 1 87 ? 39.917 -23.774 -5.075 1.00 71.19 87 GLY A N 1
ATOM 751 C CA . GLY A 1 87 ? 39.781 -24.977 -4.209 1.00 71.19 87 GLY A CA 1
ATOM 752 C C . GLY A 1 87 ? 38.373 -25.523 -3.932 1.00 71.19 87 GLY A C 1
ATOM 753 O O . GLY A 1 87 ? 37.404 -25.055 -4.530 1.00 71.19 87 GLY A O 1
ATOM 754 N N . ARG A 1 88 ? 38.290 -26.555 -3.071 1.00 71.94 88 ARG A N 1
ATOM 755 C CA . ARG A 1 88 ? 37.042 -27.186 -2.594 1.00 71.94 88 ARG A CA 1
ATOM 756 C C . ARG A 1 88 ? 36.960 -27.170 -1.066 1.00 71.94 88 ARG A C 1
ATOM 758 O O . ARG A 1 88 ? 37.928 -27.561 -0.418 1.00 71.94 88 ARG A O 1
ATOM 765 N N . PHE A 1 89 ? 35.804 -26.791 -0.540 1.00 72.44 89 PHE A N 1
ATOM 766 C CA . PHE A 1 89 ? 35.489 -26.818 0.886 1.00 72.44 89 PHE A CA 1
ATOM 767 C C . PHE A 1 89 ? 34.204 -27.595 1.129 1.00 72.44 89 PHE A C 1
ATOM 769 O O . PHE A 1 89 ? 33.179 -27.235 0.555 1.00 72.44 89 PHE A O 1
ATOM 776 N N . ASP A 1 90 ? 34.275 -28.602 1.992 1.00 71.00 90 ASP A N 1
ATOM 777 C CA . ASP A 1 90 ? 33.126 -29.382 2.442 1.00 71.00 90 ASP A CA 1
ATOM 778 C C . ASP A 1 90 ? 33.041 -29.252 3.984 1.00 71.00 90 ASP A C 1
ATOM 780 O O . ASP A 1 90 ? 33.992 -29.600 4.688 1.00 71.00 90 ASP A O 1
ATOM 784 N N . MET A 1 91 ? 31.934 -28.716 4.518 1.00 69.94 91 MET A N 1
ATOM 785 C CA . MET A 1 91 ? 31.702 -28.583 5.969 1.00 69.94 91 MET A CA 1
ATOM 786 C C . MET A 1 91 ? 30.375 -29.221 6.390 1.00 69.94 91 MET A C 1
ATOM 788 O O . MET A 1 91 ? 29.328 -28.902 5.819 1.00 69.94 91 MET A O 1
ATOM 792 N N . ILE A 1 92 ? 30.424 -30.096 7.399 1.00 66.38 92 ILE A N 1
ATOM 793 C CA . ILE A 1 92 ? 29.292 -30.918 7.854 1.00 66.38 92 ILE A CA 1
ATOM 794 C C . ILE A 1 92 ? 29.111 -30.763 9.375 1.00 66.38 92 ILE A C 1
ATOM 796 O O . ILE A 1 92 ? 30.083 -30.870 10.123 1.00 66.38 92 ILE A O 1
ATOM 800 N N . GLU A 1 93 ? 27.871 -30.512 9.815 1.00 63.12 93 GLU A N 1
ATOM 801 C CA . GLU A 1 93 ? 27.438 -30.441 11.225 1.00 63.12 93 GLU A CA 1
ATOM 802 C C . GLU A 1 93 ? 28.179 -29.386 12.063 1.00 63.12 93 GLU A C 1
ATOM 804 O O . GLU A 1 93 ? 29.095 -29.659 12.849 1.00 63.12 93 GLU A O 1
ATOM 809 N N . TRP A 1 94 ? 27.767 -28.125 11.908 1.00 65.44 94 TRP A N 1
ATOM 810 C CA . TRP A 1 94 ? 28.504 -26.990 12.463 1.00 65.44 94 TRP A CA 1
ATOM 811 C C . TRP A 1 94 ? 27.669 -26.148 13.426 1.00 65.44 94 TRP A C 1
ATOM 813 O O . TRP A 1 94 ? 26.589 -25.651 13.093 1.00 65.44 94 TRP A O 1
ATOM 823 N N . ALA A 1 95 ? 28.181 -25.911 14.639 1.00 53.09 95 ALA A N 1
ATOM 824 C CA . ALA A 1 95 ? 27.377 -25.273 15.674 1.00 53.09 95 ALA A CA 1
ATOM 825 C C . ALA A 1 95 ? 27.425 -23.730 15.657 1.00 53.09 95 ALA A C 1
ATOM 827 O O . ALA A 1 95 ? 26.347 -23.137 15.728 1.00 53.09 95 ALA A O 1
ATOM 828 N N . LYS A 1 96 ? 28.600 -23.053 15.614 1.00 66.44 96 LYS A N 1
ATOM 829 C CA . LYS A 1 96 ? 28.739 -21.576 15.821 1.00 66.44 96 LYS A CA 1
ATOM 830 C C . LYS A 1 96 ? 30.035 -20.920 15.262 1.00 66.44 96 LYS A C 1
ATOM 832 O O . LYS A 1 96 ? 31.108 -21.350 15.643 1.00 66.44 96 LYS A O 1
ATOM 837 N N . GLY A 1 97 ? 30.019 -19.769 14.563 1.00 70.38 97 GLY A N 1
ATOM 838 C CA . GLY A 1 97 ? 31.284 -19.026 14.282 1.00 70.38 97 GLY A CA 1
ATOM 839 C C . GLY A 1 97 ? 31.269 -17.895 13.237 1.00 70.38 97 GLY A C 1
ATOM 840 O O . GLY A 1 97 ? 30.193 -17.487 12.800 1.00 70.38 97 GLY A O 1
ATOM 841 N N . ARG A 1 98 ? 32.453 -17.340 12.910 1.00 71.06 98 ARG A N 1
ATOM 842 C CA . ARG A 1 98 ? 32.651 -16.233 11.943 1.00 71.06 98 ARG A CA 1
ATOM 843 C C . ARG A 1 98 ? 33.596 -16.632 10.811 1.00 71.06 98 ARG A C 1
ATOM 845 O O . ARG A 1 98 ? 34.650 -17.200 11.086 1.00 71.06 98 ARG A O 1
ATOM 852 N N . PHE A 1 99 ? 33.239 -16.277 9.586 1.00 72.94 99 PHE A N 1
ATOM 853 C CA . PHE A 1 99 ? 34.017 -16.583 8.398 1.00 72.94 99 PHE A CA 1
ATOM 854 C C . PHE A 1 99 ? 34.127 -15.346 7.503 1.00 72.94 99 PHE A C 1
ATOM 856 O O . PHE A 1 99 ? 33.101 -14.837 7.055 1.00 72.94 99 PHE A O 1
ATOM 863 N N . ASP A 1 100 ? 35.351 -14.881 7.270 1.00 70.50 100 ASP A N 1
ATOM 864 C CA . ASP A 1 100 ? 35.653 -13.727 6.427 1.00 70.50 100 ASP A CA 1
ATOM 865 C C . ASP A 1 100 ? 36.503 -14.216 5.228 1.00 70.50 100 ASP A C 1
ATOM 867 O O . ASP A 1 100 ? 37.598 -14.754 5.412 1.00 70.50 100 ASP A O 1
ATOM 871 N N . MET A 1 101 ? 35.995 -14.064 3.999 1.00 70.69 101 MET A N 1
ATOM 872 C CA . MET A 1 101 ? 36.658 -14.501 2.759 1.00 70.69 101 MET A CA 1
ATOM 873 C C . MET A 1 101 ? 36.827 -13.333 1.781 1.00 70.69 101 MET A C 1
ATOM 875 O O . MET A 1 101 ? 35.828 -12.798 1.299 1.00 70.69 101 MET A O 1
ATOM 879 N N . ASN A 1 102 ? 38.069 -12.970 1.449 1.00 70.69 102 ASN A N 1
ATOM 880 C CA . ASN A 1 102 ? 38.377 -11.825 0.583 1.00 70.69 102 ASN A CA 1
ATOM 881 C C . ASN A 1 102 ? 39.212 -12.232 -0.644 1.00 70.69 102 ASN A C 1
ATOM 883 O O . ASN A 1 102 ? 40.123 -13.055 -0.535 1.00 70.69 102 ASN A O 1
ATOM 887 N N . GLU A 1 103 ? 38.913 -11.628 -1.799 1.00 67.31 103 GLU A N 1
ATOM 888 C CA . GLU A 1 103 ? 39.650 -11.772 -3.068 1.00 67.31 103 GLU A CA 1
ATOM 889 C C . GLU A 1 103 ? 39.766 -13.228 -3.545 1.00 67.31 103 GLU A C 1
ATOM 891 O O . GLU A 1 103 ? 40.846 -13.814 -3.685 1.00 67.31 103 GLU A O 1
ATOM 896 N N . TRP A 1 104 ? 38.607 -13.850 -3.783 1.00 66.75 104 TRP A N 1
ATOM 897 C CA . TRP A 1 104 ? 38.522 -15.281 -4.061 1.00 66.75 104 TRP A CA 1
ATOM 898 C C . TRP A 1 104 ? 38.253 -15.586 -5.538 1.00 66.75 104 TRP A C 1
ATOM 900 O O . TRP A 1 104 ? 37.177 -15.319 -6.078 1.00 66.75 104 TRP A O 1
ATOM 910 N N . ALA A 1 105 ? 39.225 -16.193 -6.231 1.00 55.00 105 ALA A N 1
ATOM 911 C CA . ALA A 1 105 ? 39.157 -16.282 -7.687 1.00 55.00 105 ALA A CA 1
ATOM 912 C C . ALA A 1 105 ? 38.279 -17.442 -8.206 1.00 55.00 105 ALA A C 1
ATOM 914 O O . ALA A 1 105 ? 37.497 -17.209 -9.137 1.00 55.00 105 ALA A O 1
ATOM 915 N N . LYS A 1 106 ? 38.402 -18.688 -7.689 1.00 65.69 106 LYS A N 1
ATOM 916 C CA . LYS A 1 106 ? 37.656 -19.878 -8.187 1.00 65.69 106 LYS A CA 1
ATOM 917 C C . LYS A 1 106 ? 37.401 -21.008 -7.158 1.00 65.69 106 LYS A C 1
ATOM 919 O O . LYS A 1 106 ? 38.328 -21.401 -6.471 1.00 65.69 106 LYS A O 1
ATOM 924 N N . GLY A 1 107 ? 36.240 -21.687 -7.144 1.00 68.31 107 GLY A N 1
ATOM 925 C CA . GLY A 1 107 ? 36.099 -22.946 -6.364 1.00 68.31 107 GLY A CA 1
ATOM 926 C C . GLY A 1 107 ? 34.690 -23.517 -6.136 1.00 68.31 107 GLY A C 1
ATOM 927 O O . GLY A 1 107 ? 33.720 -23.009 -6.701 1.00 68.31 107 GLY A O 1
ATOM 928 N N . ARG A 1 108 ? 34.600 -24.603 -5.344 1.00 69.56 108 ARG A N 1
ATOM 929 C CA . ARG A 1 108 ? 33.346 -25.245 -4.891 1.00 69.56 108 ARG A CA 1
ATOM 930 C C . ARG A 1 108 ? 33.238 -25.215 -3.366 1.00 69.56 108 ARG A C 1
ATOM 932 O O . ARG A 1 108 ? 34.222 -25.520 -2.697 1.00 69.56 108 ARG A O 1
ATOM 939 N N . PHE A 1 109 ? 32.063 -24.893 -2.848 1.00 71.94 109 PHE A N 1
ATOM 940 C CA . PHE A 1 109 ? 31.816 -24.813 -1.415 1.00 71.94 109 PHE A CA 1
ATOM 941 C C . PHE A 1 109 ? 30.491 -25.495 -1.071 1.00 71.94 109 PHE A C 1
ATOM 943 O O . PHE A 1 109 ? 29.456 -25.074 -1.584 1.00 71.94 109 PHE A O 1
ATOM 950 N N . ASP A 1 110 ? 30.542 -26.528 -0.234 1.00 70.00 110 ASP A N 1
ATOM 951 C CA . ASP A 1 110 ? 29.391 -27.324 0.187 1.00 70.00 110 ASP A CA 1
ATOM 952 C C . ASP A 1 110 ? 29.254 -27.208 1.729 1.00 70.00 110 ASP A C 1
ATOM 954 O O . ASP A 1 110 ? 30.171 -27.578 2.466 1.00 70.00 110 ASP A O 1
ATOM 958 N N . MET A 1 111 ? 28.129 -26.675 2.228 1.00 70.12 111 MET A N 1
ATOM 959 C CA . MET A 1 111 ? 27.828 -26.557 3.669 1.00 70.12 111 MET A CA 1
ATOM 960 C C . MET A 1 111 ? 26.529 -27.270 4.042 1.00 70.12 111 MET A C 1
ATOM 962 O O . MET A 1 111 ? 25.477 -26.925 3.506 1.00 70.12 111 MET A O 1
ATOM 966 N N . ASN A 1 112 ? 26.593 -28.180 5.018 1.00 67.69 112 ASN A N 1
ATOM 967 C CA . ASN A 1 112 ? 25.445 -28.946 5.510 1.00 67.69 112 ASN A CA 1
ATOM 968 C C . ASN A 1 112 ? 25.258 -28.776 7.031 1.00 67.69 112 ASN A C 1
ATOM 970 O O . ASN A 1 112 ? 26.230 -28.840 7.784 1.00 67.69 112 ASN A O 1
ATOM 974 N N . GLU A 1 113 ? 24.005 -28.598 7.464 1.00 64.88 113 GLU A N 1
ATOM 975 C CA . GLU A 1 113 ? 23.568 -28.577 8.872 1.00 64.88 113 GLU A CA 1
ATOM 976 C C . GLU A 1 113 ? 24.254 -27.497 9.725 1.00 64.88 113 GLU A C 1
ATOM 978 O O . GLU A 1 113 ? 24.998 -27.763 10.677 1.00 64.88 113 GLU A O 1
ATOM 983 N N . TRP A 1 114 ? 24.005 -26.228 9.380 1.00 65.38 114 TRP A N 1
ATOM 984 C CA . TRP A 1 114 ? 24.624 -25.096 10.069 1.00 65.38 114 TRP A CA 1
ATOM 985 C C . TRP A 1 114 ? 23.678 -24.414 11.067 1.00 65.38 114 TRP A C 1
ATOM 987 O O . TRP A 1 114 ? 22.663 -23.808 10.712 1.00 65.38 114 TRP A O 1
ATOM 997 N N . ALA A 1 115 ? 24.048 -24.435 12.352 1.00 53.97 115 ALA A N 1
ATOM 998 C CA . ALA A 1 115 ? 23.200 -23.918 13.415 1.00 53.97 115 ALA A CA 1
ATOM 999 C C . ALA A 1 115 ? 23.260 -22.383 13.622 1.00 53.97 115 ALA A C 1
ATOM 1001 O O . ALA A 1 115 ? 22.192 -21.779 13.782 1.00 53.97 115 ALA A O 1
ATOM 1002 N N . LYS A 1 116 ? 24.446 -21.733 13.717 1.00 65.50 116 LYS A N 1
ATOM 1003 C CA . LYS A 1 116 ? 24.605 -20.285 14.065 1.00 65.50 116 LYS A CA 1
ATOM 1004 C C . LYS A 1 116 ? 25.884 -19.603 13.505 1.00 65.50 116 LYS A C 1
ATOM 1006 O O . LYS A 1 116 ? 26.967 -20.139 13.688 1.00 65.50 116 LYS A O 1
ATOM 1011 N N . GLY A 1 117 ? 25.847 -18.365 12.981 1.00 69.38 117 GLY A N 1
ATOM 1012 C CA . GLY A 1 117 ? 27.076 -17.541 12.807 1.00 69.38 117 GLY A CA 1
ATOM 1013 C C . GLY A 1 117 ? 27.040 -16.384 11.789 1.00 69.38 117 GLY A C 1
ATOM 1014 O O . GLY A 1 117 ? 25.956 -15.975 11.376 1.00 69.38 117 GLY A O 1
ATOM 1015 N N . ARG A 1 118 ? 28.212 -15.807 11.455 1.00 68.94 118 ARG A N 1
ATOM 1016 C CA . ARG A 1 118 ? 28.384 -14.699 10.485 1.00 68.94 118 ARG A CA 1
ATOM 1017 C C . ARG A 1 118 ? 29.322 -15.101 9.350 1.00 68.94 118 ARG A C 1
ATOM 1019 O O . ARG A 1 118 ? 30.410 -15.600 9.622 1.00 68.94 118 ARG A O 1
ATOM 1026 N N . PHE A 1 119 ? 28.915 -14.835 8.119 1.00 71.62 119 PHE A N 1
ATOM 1027 C CA . PHE A 1 119 ? 29.688 -15.127 6.922 1.00 71.62 119 PHE A CA 1
ATOM 1028 C C . PHE A 1 119 ? 29.772 -13.875 6.050 1.00 71.62 119 PHE A C 1
ATOM 1030 O O . PHE A 1 119 ? 28.733 -13.379 5.617 1.00 71.62 119 PHE A O 1
ATOM 1037 N N . ASP A 1 120 ? 30.984 -13.388 5.808 1.00 67.81 120 ASP A N 1
ATOM 1038 C CA . ASP A 1 120 ? 31.258 -12.220 4.976 1.00 67.81 120 ASP A CA 1
ATOM 1039 C C . ASP A 1 120 ? 32.130 -12.668 3.779 1.00 67.81 120 ASP A C 1
ATOM 1041 O O . ASP A 1 120 ? 33.223 -13.206 3.970 1.00 67.81 120 ASP A O 1
ATOM 1045 N N . MET A 1 121 ? 31.656 -12.466 2.543 1.00 68.75 121 MET A N 1
ATOM 1046 C CA . MET A 1 121 ? 32.401 -12.794 1.314 1.00 68.75 121 MET A CA 1
ATOM 1047 C C . MET A 1 121 ? 32.556 -11.566 0.415 1.00 68.75 121 MET A C 1
ATOM 1049 O O . MET A 1 121 ? 31.551 -10.988 -0.004 1.00 68.75 121 MET A O 1
ATOM 1053 N N . ASN A 1 122 ? 33.792 -11.203 0.068 1.00 66.12 122 ASN A N 1
ATOM 1054 C CA . ASN A 1 122 ? 34.104 -10.034 -0.756 1.00 66.12 122 ASN A CA 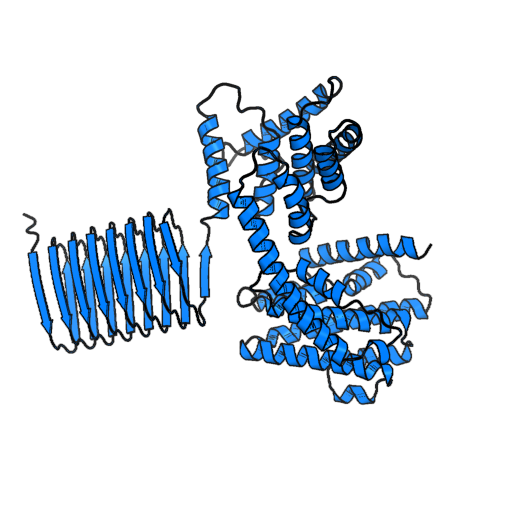1
ATOM 1055 C C . ASN A 1 122 ? 34.962 -10.412 -1.976 1.00 66.12 122 ASN A C 1
ATOM 1057 O O . ASN A 1 122 ? 35.898 -11.203 -1.865 1.00 66.12 122 ASN A O 1
ATOM 1061 N N . GLU A 1 123 ? 34.659 -9.811 -3.130 1.00 64.44 123 GLU A N 1
ATOM 1062 C CA . GLU A 1 123 ? 35.432 -9.923 -4.379 1.00 64.44 123 GLU A CA 1
ATOM 1063 C C . GLU A 1 123 ? 35.580 -11.365 -4.891 1.00 64.44 123 GLU A C 1
ATOM 1065 O O . GLU A 1 123 ? 36.673 -11.905 -5.080 1.00 64.44 123 GLU A O 1
ATOM 1070 N N . TRP A 1 124 ? 34.442 -12.019 -5.129 1.00 63.44 124 TRP A N 1
ATOM 1071 C CA . TRP A 1 124 ? 34.413 -13.393 -5.623 1.00 63.44 124 TRP A CA 1
ATOM 1072 C C . TRP A 1 124 ? 34.308 -13.464 -7.137 1.00 63.44 124 TRP A C 1
ATOM 1074 O O . TRP A 1 124 ? 33.346 -12.960 -7.703 1.00 63.44 124 TRP A O 1
ATOM 1084 N N . ALA A 1 125 ? 35.213 -14.159 -7.830 1.00 56.56 125 ALA A N 1
ATOM 1085 C CA . ALA A 1 125 ? 35.203 -14.137 -9.290 1.00 56.56 125 ALA A CA 1
ATOM 1086 C C . ALA A 1 125 ? 34.394 -15.268 -9.970 1.00 56.56 125 ALA A C 1
ATOM 1088 O O . ALA A 1 125 ? 33.640 -14.949 -10.895 1.00 56.56 125 ALA A O 1
ATOM 1089 N N . LYS A 1 126 ? 34.577 -16.567 -9.627 1.00 61.16 126 LYS A N 1
ATOM 1090 C CA . LYS A 1 126 ? 34.021 -17.727 -10.394 1.00 61.16 126 LYS A CA 1
ATOM 1091 C C . LYS A 1 126 ? 33.834 -19.071 -9.625 1.00 61.16 126 LYS A C 1
ATOM 1093 O O . LYS A 1 126 ? 34.817 -19.781 -9.460 1.00 61.16 126 LYS A O 1
ATOM 1098 N N . GLY A 1 127 ? 32.623 -19.580 -9.327 1.00 66.75 127 GLY A N 1
ATOM 1099 C CA . GLY A 1 127 ? 32.481 -20.928 -8.693 1.00 66.75 127 GLY A CA 1
ATOM 1100 C C . GLY A 1 127 ? 31.068 -21.525 -8.485 1.00 66.75 127 GLY A C 1
ATOM 1101 O O . GLY A 1 127 ? 30.104 -21.051 -9.092 1.00 66.75 127 GLY A O 1
ATOM 1102 N N . ARG A 1 128 ? 30.953 -22.591 -7.666 1.00 64.38 128 ARG A N 1
ATOM 1103 C CA . ARG A 1 128 ? 29.683 -23.231 -7.227 1.00 64.38 128 ARG A CA 1
ATOM 1104 C C . ARG A 1 128 ? 29.573 -23.221 -5.700 1.00 64.38 128 ARG A C 1
ATOM 1106 O O . ARG A 1 128 ? 30.545 -23.562 -5.032 1.00 64.38 128 ARG A O 1
ATOM 1113 N N . PHE A 1 129 ? 28.403 -22.879 -5.179 1.00 68.31 129 PHE A N 1
ATOM 1114 C CA . PHE A 1 129 ? 28.139 -22.836 -3.748 1.00 68.31 129 PHE A CA 1
ATOM 1115 C C . PHE A 1 129 ? 26.807 -23.530 -3.434 1.00 68.31 129 PHE A C 1
ATOM 1117 O O . PHE A 1 129 ? 25.774 -23.115 -3.958 1.00 68.31 129 PHE A O 1
ATOM 1124 N N . ASP A 1 130 ? 26.846 -24.562 -2.594 1.00 65.75 130 ASP A N 1
ATOM 1125 C CA . ASP A 1 130 ? 25.690 -25.363 -2.194 1.00 65.75 130 ASP A CA 1
ATOM 1126 C C . ASP A 1 130 ? 25.525 -25.263 -0.659 1.00 65.75 130 ASP A C 1
ATOM 1128 O O . ASP A 1 130 ? 26.476 -25.503 0.090 1.00 65.75 130 ASP A O 1
ATOM 1132 N N . MET A 1 131 ? 24.333 -24.890 -0.174 1.00 67.62 131 MET A N 1
ATOM 1133 C CA . MET A 1 131 ? 24.050 -24.746 1.266 1.00 67.62 131 MET A CA 1
ATOM 1134 C C . MET A 1 131 ? 22.740 -25.433 1.671 1.00 67.62 131 MET A C 1
ATOM 1136 O O . MET A 1 131 ? 21.668 -25.086 1.169 1.00 67.62 131 MET A O 1
ATOM 1140 N N . ASN A 1 132 ? 22.817 -26.356 2.632 1.00 64.88 132 ASN A N 1
ATOM 1141 C CA . ASN A 1 132 ? 21.686 -27.145 3.120 1.00 64.88 132 ASN A CA 1
ATOM 1142 C C . ASN A 1 132 ? 21.479 -26.961 4.634 1.00 64.88 132 ASN A C 1
ATOM 1144 O O . ASN A 1 132 ? 22.442 -26.954 5.400 1.00 64.88 132 ASN A O 1
ATOM 1148 N N . GLU A 1 133 ? 20.214 -26.832 5.046 1.00 61.81 133 GLU A N 1
ATOM 1149 C CA . GLU A 1 133 ? 19.764 -26.780 6.448 1.00 61.81 133 GLU A CA 1
ATOM 1150 C C . GLU A 1 133 ? 20.416 -25.680 7.302 1.00 61.81 133 GLU A C 1
ATOM 1152 O O . GLU A 1 133 ? 21.201 -25.916 8.224 1.00 61.81 133 GLU A O 1
ATOM 1157 N N . TRP A 1 134 ? 20.056 -24.428 7.007 1.00 64.00 134 TRP A N 1
ATOM 1158 C CA . TRP A 1 134 ? 20.512 -23.270 7.770 1.00 64.00 134 TRP A CA 1
ATOM 1159 C C . TRP A 1 134 ? 19.544 -22.892 8.890 1.00 64.00 134 TRP A C 1
ATOM 1161 O O . TRP A 1 134 ? 18.410 -22.464 8.639 1.00 64.00 134 TRP A O 1
ATOM 1171 N N . ALA A 1 135 ? 20.007 -22.914 10.141 1.00 58.25 135 ALA A N 1
ATOM 1172 C CA . ALA A 1 135 ? 19.140 -22.596 11.266 1.00 58.25 135 ALA A CA 1
ATOM 1173 C C . ALA A 1 135 ? 19.075 -21.089 11.599 1.00 58.25 135 ALA A C 1
ATOM 1175 O O . ALA A 1 135 ? 17.967 -20.554 11.692 1.00 58.25 135 ALA A O 1
ATOM 1176 N N . LYS A 1 136 ? 20.204 -20.382 11.827 1.00 60.88 136 LYS A N 1
ATOM 1177 C CA . LYS A 1 136 ? 20.248 -18.955 12.269 1.00 60.88 136 LYS A CA 1
ATOM 1178 C C . LYS A 1 136 ? 21.587 -18.264 11.917 1.00 60.88 136 LYS A C 1
ATOM 1180 O O . LYS A 1 136 ? 22.630 -18.868 12.073 1.00 60.88 136 LYS A O 1
ATOM 1185 N N . GLY A 1 137 ? 21.619 -16.976 11.543 1.00 68.31 137 GLY A N 1
ATOM 1186 C CA . GLY A 1 137 ? 22.888 -16.243 11.305 1.00 68.31 137 GLY A CA 1
ATOM 1187 C C . GLY A 1 137 ? 22.791 -15.071 10.317 1.00 68.31 137 GLY A C 1
ATOM 1188 O O . GLY A 1 137 ? 21.686 -14.742 9.885 1.00 68.31 137 GLY A O 1
ATOM 1189 N N . ARG A 1 138 ? 23.926 -14.438 9.978 1.00 62.84 138 ARG A N 1
ATOM 1190 C CA . ARG A 1 138 ? 24.030 -13.353 8.980 1.00 62.84 138 ARG A CA 1
ATOM 1191 C C . ARG A 1 138 ? 24.980 -13.751 7.856 1.00 62.84 138 ARG A C 1
ATOM 1193 O O . ARG A 1 138 ? 26.096 -14.183 8.131 1.00 62.84 138 ARG A O 1
ATOM 1200 N N . PHE A 1 139 ? 24.536 -13.560 6.625 1.00 66.62 139 PHE A N 1
ATOM 1201 C CA . PHE A 1 139 ? 25.325 -13.794 5.430 1.00 66.62 139 PHE A CA 1
ATOM 1202 C C . PHE A 1 139 ? 25.351 -12.510 4.594 1.00 66.62 139 PHE A C 1
ATOM 1204 O O . PHE A 1 139 ? 24.295 -12.055 4.147 1.00 66.62 139 PHE A O 1
ATOM 1211 N N . ASP A 1 140 ? 26.542 -11.944 4.412 1.00 62.22 140 ASP A N 1
ATOM 1212 C CA . ASP A 1 140 ? 26.784 -10.751 3.602 1.00 62.22 140 ASP A CA 1
ATOM 1213 C C . ASP A 1 140 ? 27.719 -11.109 2.434 1.00 62.22 140 ASP A C 1
ATOM 1215 O O . ASP A 1 140 ? 28.780 -11.713 2.622 1.00 62.22 140 ASP A O 1
ATOM 1219 N N . MET A 1 141 ? 27.343 -10.713 1.217 1.00 64.25 141 MET A N 1
ATOM 1220 C CA . MET A 1 141 ? 28.136 -10.962 0.012 1.00 64.25 141 MET A CA 1
ATOM 1221 C C . MET A 1 141 ? 28.282 -9.699 -0.841 1.00 64.25 141 MET A C 1
ATOM 1223 O O . MET A 1 141 ? 27.284 -9.083 -1.229 1.00 64.25 141 MET A O 1
ATOM 1227 N N . ASN A 1 142 ? 29.527 -9.367 -1.199 1.00 58.94 142 ASN A N 1
ATOM 1228 C CA . ASN A 1 142 ? 29.886 -8.196 -1.996 1.00 58.94 142 ASN A CA 1
ATOM 1229 C C . ASN A 1 142 ? 30.741 -8.575 -3.221 1.00 58.94 142 ASN A C 1
ATOM 1231 O O . ASN A 1 142 ? 31.636 -9.410 -3.140 1.00 58.94 142 ASN A O 1
ATOM 1235 N N . GLU A 1 143 ? 30.483 -7.917 -4.358 1.00 57.47 143 GLU A N 1
ATOM 1236 C CA . GLU A 1 143 ? 31.305 -7.983 -5.584 1.00 57.47 143 GLU A CA 1
ATOM 1237 C C . GLU A 1 143 ? 31.525 -9.403 -6.158 1.00 57.47 143 GLU A C 1
ATOM 1239 O O . GLU A 1 143 ? 32.628 -9.936 -6.197 1.00 57.47 143 GLU A O 1
ATOM 1244 N N . TRP A 1 144 ? 30.446 -10.023 -6.648 1.00 59.56 144 TRP A N 1
ATOM 1245 C CA . TRP A 1 144 ? 30.415 -11.418 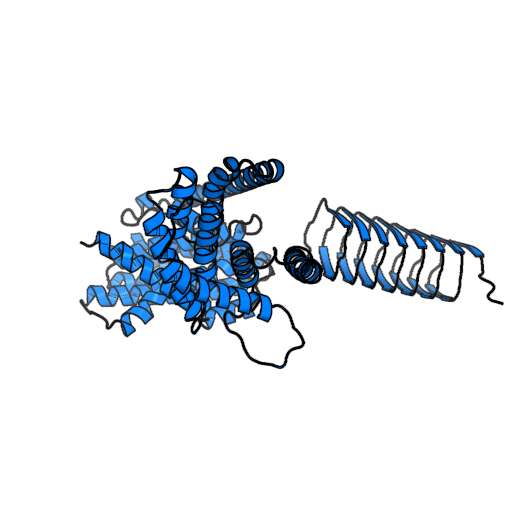-7.121 1.00 59.56 144 TRP A CA 1
ATOM 1246 C C . TRP A 1 144 ? 30.426 -11.542 -8.653 1.00 59.56 144 TRP A C 1
ATOM 1248 O O . TRP A 1 144 ? 29.399 -11.361 -9.268 1.00 59.56 144 TRP A O 1
ATOM 1258 N N . ALA A 1 145 ? 31.516 -11.906 -9.325 1.00 52.25 145 ALA A N 1
ATOM 1259 C CA . ALA A 1 145 ? 31.664 -11.748 -10.774 1.00 52.25 145 ALA A CA 1
ATOM 1260 C C . ALA A 1 145 ? 31.070 -12.844 -11.704 1.00 52.25 145 ALA A C 1
ATOM 1262 O O . ALA A 1 145 ? 30.960 -12.551 -12.900 1.00 52.25 145 ALA A O 1
ATOM 1263 N N . LYS A 1 146 ? 30.748 -14.082 -11.252 1.00 53.25 146 LYS A N 1
ATOM 1264 C CA . LYS A 1 146 ? 30.072 -15.190 -12.017 1.00 53.25 146 LYS A CA 1
ATOM 1265 C C . LYS A 1 146 ? 29.975 -16.513 -11.200 1.00 53.25 146 LYS A C 1
ATOM 1267 O O . LYS A 1 146 ? 30.973 -16.934 -10.649 1.00 53.25 146 LYS A O 1
ATOM 1272 N N . GLY A 1 147 ? 28.859 -17.268 -11.193 1.00 58.09 147 GLY A N 1
ATOM 1273 C CA . GLY A 1 147 ? 28.793 -18.624 -10.570 1.00 58.09 147 GLY A CA 1
ATOM 1274 C C . GLY A 1 147 ? 27.382 -19.223 -10.395 1.00 58.09 147 GLY A C 1
ATOM 1275 O O . GLY A 1 147 ? 26.418 -18.596 -10.827 1.00 58.09 147 GLY A O 1
ATOM 1276 N N . ARG A 1 148 ? 27.259 -20.430 -9.804 1.00 53.12 148 ARG A N 1
ATOM 1277 C CA . ARG A 1 148 ? 25.979 -21.106 -9.446 1.00 53.12 148 ARG A CA 1
ATOM 1278 C C . ARG A 1 148 ? 25.806 -21.197 -7.923 1.00 53.12 148 ARG A C 1
ATOM 1280 O O . ARG A 1 148 ? 26.789 -21.471 -7.237 1.00 53.12 148 ARG A O 1
ATOM 1287 N N . PHE A 1 149 ? 24.583 -20.995 -7.436 1.00 59.62 149 PHE A N 1
ATOM 1288 C CA . PHE A 1 149 ? 24.232 -20.982 -6.015 1.00 59.62 149 PHE A CA 1
ATOM 1289 C C . PHE A 1 149 ? 22.917 -21.745 -5.795 1.00 59.62 149 PHE A C 1
ATOM 1291 O O . PHE A 1 149 ? 21.910 -21.349 -6.381 1.00 59.62 149 PHE A O 1
ATOM 1298 N N . ASP A 1 150 ? 22.935 -22.794 -4.968 1.00 54.22 150 ASP A N 1
ATOM 1299 C CA . ASP A 1 150 ? 21.774 -23.646 -4.659 1.00 54.22 150 ASP A CA 1
ATOM 1300 C C . ASP A 1 150 ? 21.514 -23.668 -3.128 1.00 54.22 150 ASP A C 1
ATOM 1302 O O . ASP A 1 150 ? 22.451 -23.852 -2.345 1.00 54.22 150 ASP A O 1
ATOM 1306 N N . MET A 1 151 ? 20.254 -23.478 -2.688 1.00 60.94 151 MET A N 1
ATOM 1307 C CA . MET A 1 151 ? 19.850 -23.462 -1.264 1.00 60.94 151 MET A CA 1
ATOM 1308 C C . MET A 1 151 ? 18.485 -24.136 -1.042 1.00 60.94 151 MET A C 1
ATOM 1310 O O . MET A 1 151 ? 17.533 -23.805 -1.748 1.00 60.94 151 MET A O 1
ATOM 1314 N N . ASN A 1 152 ? 18.381 -25.025 -0.040 1.00 51.50 152 ASN A N 1
ATOM 1315 C CA . ASN A 1 152 ? 17.210 -25.907 0.110 1.00 51.50 152 ASN A CA 1
ATOM 1316 C C . ASN A 1 152 ? 16.351 -25.701 1.385 1.00 51.50 152 ASN A C 1
ATOM 1318 O O . ASN A 1 152 ? 15.138 -25.847 1.277 1.00 51.50 152 ASN A O 1
ATOM 1322 N N . GLU A 1 153 ? 16.890 -25.290 2.550 1.00 53.59 153 GLU A N 1
ATOM 1323 C CA . GLU A 1 153 ? 16.094 -25.086 3.791 1.00 53.59 153 GLU A CA 1
ATOM 1324 C C . GLU A 1 153 ? 16.660 -23.972 4.711 1.00 53.59 153 GLU A C 1
ATOM 1326 O O . GLU A 1 153 ? 17.846 -23.987 5.048 1.00 53.59 153 GLU A O 1
ATOM 1331 N N . TRP A 1 154 ? 15.825 -22.999 5.134 1.00 59.06 154 TRP A N 1
ATOM 1332 C CA . TRP A 1 154 ? 16.243 -21.813 5.918 1.00 59.06 154 TRP A CA 1
ATOM 1333 C C . TRP A 1 154 ? 15.273 -21.466 7.054 1.00 59.06 154 TRP A C 1
ATOM 1335 O O . TRP A 1 154 ? 14.120 -21.106 6.812 1.00 59.06 154 TRP A O 1
ATOM 1345 N N . ALA A 1 155 ? 15.744 -21.502 8.304 1.00 48.22 155 ALA A N 1
ATOM 1346 C CA . ALA A 1 155 ? 14.851 -21.427 9.457 1.00 48.22 155 ALA A CA 1
ATOM 1347 C C . ALA A 1 155 ? 14.768 -20.063 10.169 1.00 48.22 155 ALA A C 1
ATOM 1349 O O . ALA A 1 155 ? 13.754 -19.878 10.841 1.00 48.22 155 ALA A O 1
ATOM 1350 N N . LYS A 1 156 ? 15.763 -19.137 10.096 1.00 51.25 156 LYS A N 1
ATOM 1351 C CA . LYS A 1 156 ? 15.773 -17.838 10.856 1.00 51.25 156 LYS A CA 1
ATOM 1352 C C . LYS A 1 156 ? 17.012 -16.893 10.674 1.00 51.25 156 LYS A C 1
ATOM 1354 O O . LYS A 1 156 ? 17.486 -16.324 11.657 1.00 51.25 156 LYS A O 1
ATOM 1359 N N . GLY A 1 157 ? 17.593 -16.698 9.482 1.00 54.69 157 GLY A N 1
ATOM 1360 C CA . GLY A 1 157 ? 18.754 -15.785 9.266 1.00 54.69 157 GLY A CA 1
ATOM 1361 C C . GLY A 1 157 ? 18.514 -14.552 8.366 1.00 54.69 157 GLY A C 1
ATOM 1362 O O . GLY A 1 157 ? 17.509 -14.503 7.659 1.00 54.69 157 GLY A O 1
ATOM 1363 N N . ARG A 1 158 ? 19.469 -13.600 8.359 1.00 52.38 158 ARG A N 1
ATOM 1364 C CA . ARG A 1 158 ? 19.546 -12.430 7.447 1.00 52.38 158 ARG A CA 1
ATOM 1365 C C . ARG A 1 158 ? 20.456 -12.718 6.253 1.00 52.38 158 ARG A C 1
ATOM 1367 O O . ARG A 1 158 ? 21.576 -13.188 6.454 1.00 52.38 158 ARG A O 1
ATOM 1374 N N . PHE A 1 159 ? 19.995 -12.378 5.053 1.00 56.88 159 PHE A N 1
ATOM 1375 C CA . PHE A 1 159 ? 20.732 -12.521 3.797 1.00 56.88 159 PHE A CA 1
ATOM 1376 C C . PHE A 1 159 ? 20.734 -11.186 3.050 1.00 56.88 159 PHE A C 1
ATOM 1378 O O . PHE A 1 159 ? 19.660 -10.648 2.775 1.00 56.88 159 PHE A O 1
ATOM 1385 N N . ASP A 1 160 ? 21.919 -10.665 2.734 1.00 51.16 160 ASP A N 1
ATOM 1386 C CA . ASP A 1 160 ? 22.084 -9.436 1.956 1.00 51.16 160 ASP A CA 1
ATOM 1387 C C . ASP A 1 160 ? 23.038 -9.668 0.771 1.00 51.16 160 ASP A C 1
ATOM 1389 O O . ASP A 1 160 ? 24.163 -10.148 0.930 1.00 51.16 160 ASP A O 1
ATOM 1393 N N . MET A 1 161 ? 22.566 -9.327 -0.430 1.00 54.62 161 MET A N 1
ATOM 1394 C CA . MET A 1 161 ? 23.321 -9.399 -1.678 1.00 54.62 161 MET A CA 1
ATOM 1395 C C . MET A 1 161 ? 23.258 -8.035 -2.357 1.00 54.62 161 MET A C 1
ATOM 1397 O O . MET A 1 161 ? 22.259 -7.697 -2.998 1.00 54.62 161 MET A O 1
ATOM 1401 N N . ASN A 1 162 ? 24.345 -7.270 -2.286 1.00 52.59 162 ASN A N 1
ATOM 1402 C CA . ASN A 1 162 ? 24.370 -5.926 -2.850 1.00 52.59 162 ASN A CA 1
ATOM 1403 C C . ASN A 1 162 ? 25.168 -5.820 -4.164 1.00 52.59 162 ASN A C 1
ATOM 1405 O O . ASN A 1 162 ? 26.201 -6.451 -4.378 1.00 52.59 162 ASN A O 1
ATOM 1409 N N . LYS A 1 163 ? 24.642 -4.956 -5.050 1.00 47.19 163 LYS A N 1
ATOM 1410 C CA . LYS A 1 163 ? 25.189 -4.421 -6.320 1.00 47.19 163 LYS A CA 1
ATOM 1411 C C . LYS A 1 163 ? 25.229 -5.276 -7.601 1.00 47.19 163 LYS A C 1
ATOM 1413 O O . LYS A 1 163 ? 25.339 -4.666 -8.666 1.00 47.19 163 LYS A O 1
ATOM 1418 N N . TRP A 1 164 ? 25.102 -6.606 -7.602 1.00 42.19 164 TRP A N 1
ATOM 1419 C CA . TRP A 1 164 ? 25.611 -7.354 -8.773 1.00 42.19 164 TRP A CA 1
ATOM 1420 C C . TRP A 1 164 ? 24.650 -7.708 -9.941 1.00 42.19 164 TRP A C 1
ATOM 1422 O O . TRP A 1 164 ? 25.100 -7.737 -11.081 1.00 42.19 164 TRP A O 1
ATOM 1432 N N . ALA A 1 165 ? 23.339 -7.926 -9.770 1.00 38.94 165 ALA A N 1
ATOM 1433 C CA . ALA A 1 165 ? 22.524 -8.461 -10.889 1.00 38.94 165 ALA A CA 1
ATOM 1434 C C . ALA A 1 165 ? 21.794 -7.413 -11.762 1.00 38.94 165 ALA A C 1
ATOM 1436 O O . ALA A 1 165 ? 21.775 -7.532 -12.987 1.00 38.94 165 ALA A O 1
ATOM 1437 N N . LYS A 1 166 ? 21.176 -6.384 -11.162 1.00 38.03 166 LYS A N 1
ATOM 1438 C CA . LYS A 1 166 ? 20.333 -5.410 -11.897 1.00 38.03 166 LYS A CA 1
ATOM 1439 C C . LYS A 1 166 ? 21.121 -4.192 -12.383 1.00 38.03 166 LYS A C 1
ATOM 1441 O O . LYS A 1 166 ? 21.049 -3.839 -13.558 1.00 38.03 166 LYS A O 1
ATOM 1446 N N . GLY A 1 167 ? 21.932 -3.604 -11.503 1.00 37.81 167 GLY A N 1
ATOM 1447 C CA . GLY A 1 167 ? 22.765 -2.444 -11.824 1.00 37.81 167 GLY A CA 1
ATOM 1448 C C . GLY A 1 167 ? 23.899 -2.776 -12.790 1.00 37.81 167 GLY A C 1
ATOM 1449 O O . GLY A 1 167 ? 24.168 -2.001 -13.693 1.00 37.81 167 GLY A O 1
ATOM 1450 N N . LEU A 1 168 ? 24.523 -3.951 -12.670 1.00 38.50 168 LEU A N 1
ATOM 1451 C CA . LEU A 1 168 ? 25.648 -4.352 -13.520 1.00 38.50 168 LEU A CA 1
ATOM 1452 C C . LEU A 1 168 ? 25.222 -4.775 -14.920 1.00 38.50 168 LEU A C 1
ATOM 1454 O O . LEU A 1 168 ? 25.994 -4.549 -15.830 1.00 38.50 168 LEU A O 1
ATOM 1458 N N . ARG A 1 169 ? 24.007 -5.297 -15.134 1.00 43.16 169 ARG A N 1
ATOM 1459 C CA . ARG A 1 169 ? 23.497 -5.562 -16.492 1.00 43.16 169 ARG A CA 1
ATOM 1460 C C . ARG A 1 169 ? 23.114 -4.274 -17.216 1.00 43.16 169 ARG A C 1
ATOM 1462 O O . ARG A 1 169 ? 23.422 -4.146 -18.389 1.00 43.16 169 ARG A O 1
ATOM 1469 N N . LEU A 1 170 ? 22.507 -3.310 -16.516 1.00 42.09 170 LEU A N 1
ATOM 1470 C CA . LEU A 1 170 ? 22.229 -1.969 -17.050 1.00 42.09 170 LEU A CA 1
ATOM 1471 C C . LEU A 1 170 ? 23.520 -1.171 -17.280 1.00 42.09 170 LEU A C 1
ATOM 1473 O O . LEU A 1 170 ? 23.663 -0.524 -18.310 1.00 42.09 170 LEU A O 1
ATOM 1477 N N . ARG A 1 171 ? 24.489 -1.271 -16.362 1.00 41.56 171 ARG A N 1
ATOM 1478 C CA . ARG A 1 171 ? 25.813 -0.646 -16.481 1.00 41.56 171 ARG A CA 1
ATOM 1479 C C . ARG A 1 171 ? 26.698 -1.360 -17.503 1.00 41.56 171 ARG A C 1
ATOM 1481 O O . ARG A 1 171 ? 27.464 -0.696 -18.171 1.00 41.56 171 ARG A O 1
ATOM 1488 N N . GLN A 1 172 ? 26.573 -2.676 -17.680 1.00 44.94 172 GLN A N 1
ATOM 1489 C CA . GLN A 1 172 ? 27.208 -3.423 -18.771 1.00 44.94 172 GLN A CA 1
ATOM 1490 C C . GLN A 1 172 ? 26.555 -3.085 -20.106 1.00 44.94 172 GLN A C 1
ATOM 1492 O O . GLN A 1 172 ? 27.293 -2.824 -21.030 1.00 44.94 172 GLN A O 1
ATOM 1497 N N . LEU A 1 173 ? 25.223 -3.002 -20.212 1.00 46.03 173 LEU A N 1
ATOM 1498 C CA . LEU A 1 173 ? 24.543 -2.506 -21.419 1.00 46.03 173 LEU A CA 1
ATOM 1499 C C . LEU A 1 173 ? 25.004 -1.086 -21.772 1.00 46.03 173 LEU A C 1
ATOM 1501 O O . LEU A 1 173 ? 25.308 -0.822 -22.928 1.00 46.03 173 LEU A O 1
ATOM 1505 N N . TYR A 1 174 ? 25.125 -0.208 -20.772 1.00 45.72 174 TYR A N 1
ATOM 1506 C CA . TYR A 1 174 ? 25.707 1.126 -20.928 1.00 45.72 174 TYR A CA 1
ATOM 1507 C C . TYR A 1 174 ? 27.178 1.065 -21.387 1.00 45.72 174 TYR A C 1
ATOM 1509 O O . TYR A 1 174 ? 27.523 1.682 -22.386 1.00 45.72 174 TYR A O 1
ATOM 1517 N N . ASN A 1 175 ? 28.026 0.266 -20.732 1.00 42.88 175 ASN A N 1
ATOM 1518 C CA . ASN A 1 175 ? 29.447 0.129 -21.073 1.00 42.88 175 ASN A CA 1
ATOM 1519 C C . ASN A 1 175 ? 29.672 -0.561 -22.436 1.00 42.88 175 ASN A C 1
ATOM 1521 O O . ASN A 1 175 ? 30.647 -0.260 -23.114 1.00 42.88 175 ASN A O 1
ATOM 1525 N N . THR A 1 176 ? 28.807 -1.495 -22.847 1.00 43.78 176 THR A N 1
ATOM 1526 C CA . THR A 1 176 ? 28.832 -2.160 -24.162 1.00 43.78 176 THR A CA 1
ATOM 1527 C C . THR A 1 176 ? 28.394 -1.191 -25.257 1.00 43.78 176 THR A C 1
ATOM 1529 O O . THR A 1 176 ? 29.043 -1.121 -26.290 1.00 43.78 176 THR A O 1
ATOM 1532 N N . TYR A 1 177 ? 27.369 -0.369 -25.003 1.00 46.03 177 TYR A N 1
ATOM 1533 C CA . TYR A 1 177 ? 26.999 0.733 -25.895 1.00 46.03 177 TYR A CA 1
ATOM 1534 C C . TYR A 1 177 ? 28.127 1.773 -26.022 1.00 46.03 177 TYR A C 1
ATOM 1536 O O . TYR A 1 177 ? 28.379 2.269 -27.112 1.00 46.03 177 TYR A O 1
ATOM 1544 N N . GLU A 1 178 ? 28.833 2.072 -24.927 1.00 40.94 178 GLU A N 1
ATOM 1545 C CA . GLU A 1 178 ? 29.978 2.993 -24.902 1.00 40.94 178 GLU A CA 1
ATOM 1546 C C . GLU A 1 178 ? 31.208 2.431 -25.646 1.00 40.94 178 GLU A C 1
ATOM 1548 O O . GLU A 1 178 ? 31.903 3.182 -26.321 1.00 40.94 178 GLU A O 1
ATOM 1553 N N . THR A 1 179 ? 31.447 1.113 -25.598 1.00 39.81 179 THR A N 1
ATOM 1554 C CA . THR A 1 179 ? 32.597 0.455 -26.260 1.00 39.81 179 THR A CA 1
ATOM 1555 C C . THR A 1 179 ? 32.367 0.115 -27.737 1.00 39.81 179 THR A C 1
ATOM 1557 O O . THR A 1 179 ? 33.318 0.184 -28.512 1.00 39.81 179 THR A O 1
ATOM 1560 N N . ASP A 1 180 ? 31.135 -0.182 -28.164 1.00 39.16 180 ASP A N 1
ATOM 1561 C CA . ASP A 1 180 ? 30.805 -0.361 -29.592 1.00 39.16 180 ASP A CA 1
ATOM 1562 C C . ASP A 1 180 ? 30.768 0.978 -30.361 1.00 39.16 180 ASP A C 1
ATOM 1564 O O . ASP A 1 180 ? 30.926 1.000 -31.585 1.00 39.16 180 ASP A O 1
ATOM 1568 N N . TYR A 1 181 ? 30.607 2.107 -29.660 1.00 41.59 181 TYR A N 1
ATOM 1569 C CA . TYR A 1 181 ? 30.593 3.446 -30.263 1.00 41.59 181 TYR A CA 1
ATOM 1570 C C . TYR A 1 181 ? 31.967 3.917 -30.759 1.00 41.59 181 TYR A C 1
ATOM 1572 O O . TYR A 1 181 ? 32.031 4.724 -31.686 1.00 41.59 181 TYR A O 1
ATOM 1580 N N . ASP A 1 182 ? 33.057 3.404 -30.181 1.00 42.31 182 ASP A N 1
ATOM 1581 C CA . ASP A 1 182 ? 34.422 3.792 -30.557 1.00 42.31 182 ASP A CA 1
ATOM 1582 C C . ASP A 1 182 ? 34.924 3.085 -31.832 1.00 42.31 182 ASP A C 1
ATOM 1584 O O . ASP A 1 182 ? 35.967 3.466 -32.371 1.00 42.31 182 ASP A O 1
ATOM 1588 N N . HIS A 1 183 ? 34.212 2.070 -32.350 1.00 39.59 183 HIS A N 1
ATOM 1589 C CA . HIS A 1 183 ? 34.742 1.191 -33.406 1.00 39.59 183 HIS A CA 1
ATOM 1590 C C . HIS A 1 183 ? 33.875 0.964 -34.652 1.00 39.59 183 HIS A C 1
ATOM 1592 O O . HIS A 1 183 ? 34.330 0.241 -35.539 1.00 39.59 183 HIS A O 1
ATOM 1598 N N . HIS A 1 184 ? 32.717 1.614 -34.830 1.00 34.22 184 HIS A N 1
ATOM 1599 C CA . HIS A 1 184 ? 32.000 1.518 -36.111 1.00 34.22 184 HIS A CA 1
ATOM 1600 C C . HIS A 1 184 ? 31.292 2.796 -36.598 1.00 34.22 184 HIS A C 1
ATOM 1602 O O . HIS A 1 184 ? 30.432 3.377 -35.944 1.00 34.22 184 HIS A O 1
ATOM 1608 N N . ASP A 1 185 ? 31.666 3.141 -37.831 1.00 37.72 185 ASP A N 1
ATOM 1609 C CA . ASP A 1 185 ? 31.058 4.020 -38.835 1.00 37.72 185 ASP A CA 1
ATOM 1610 C C . ASP A 1 185 ? 29.541 4.281 -38.677 1.00 37.72 185 ASP A C 1
ATOM 1612 O O . ASP A 1 185 ? 28.729 3.359 -38.753 1.00 37.72 185 ASP A O 1
ATOM 1616 N N . ASP A 1 186 ? 29.189 5.560 -38.491 1.00 39.50 186 ASP A N 1
ATOM 1617 C CA . ASP A 1 186 ? 27.953 6.301 -38.833 1.00 39.50 186 ASP A CA 1
ATOM 1618 C C . ASP A 1 186 ? 26.534 5.684 -38.690 1.00 39.50 186 ASP A C 1
ATOM 1620 O O . ASP A 1 186 ? 25.555 6.365 -38.989 1.00 39.50 186 ASP A O 1
ATOM 1624 N N . LYS A 1 187 ? 26.349 4.464 -38.169 1.00 38.75 187 LYS A N 1
ATOM 1625 C CA . LYS A 1 187 ? 25.025 3.818 -38.001 1.00 38.75 187 LYS A CA 1
ATOM 1626 C C . LYS A 1 187 ? 24.469 3.828 -36.576 1.00 38.75 187 LYS A C 1
ATOM 1628 O O . LYS A 1 187 ? 23.280 3.581 -36.399 1.00 38.75 187 LYS A O 1
ATOM 1633 N N . ALA A 1 188 ? 25.291 4.109 -35.566 1.00 38.91 188 ALA A N 1
ATOM 1634 C CA . ALA A 1 188 ? 24.868 4.077 -34.160 1.00 38.91 188 ALA A CA 1
ATOM 1635 C C . ALA A 1 188 ? 24.155 5.365 -33.693 1.00 38.91 188 ALA A C 1
ATOM 1637 O O . ALA A 1 188 ? 23.563 5.388 -32.619 1.00 38.91 188 ALA A O 1
ATOM 1638 N N . LYS A 1 189 ? 24.162 6.426 -34.515 1.00 40.56 189 LYS A N 1
ATOM 1639 C CA . LYS A 1 189 ? 23.647 7.768 -34.183 1.00 40.56 189 LYS A CA 1
ATOM 1640 C C . LYS A 1 189 ? 22.117 7.881 -34.020 1.00 40.56 189 LYS A C 1
ATOM 1642 O O . LYS A 1 189 ? 21.669 8.938 -33.588 1.00 40.56 189 LYS A O 1
ATOM 1647 N N . ASP A 1 190 ? 21.331 6.833 -34.293 1.00 46.91 190 ASP A N 1
ATOM 1648 C CA . ASP A 1 190 ? 19.899 7.002 -34.605 1.00 46.91 190 ASP A CA 1
ATOM 1649 C C . ASP A 1 190 ? 18.865 6.264 -33.730 1.00 46.91 190 ASP A C 1
ATOM 1651 O O . ASP A 1 190 ? 17.670 6.456 -33.965 1.00 46.91 190 ASP A O 1
ATOM 1655 N N . ASP A 1 191 ? 19.215 5.472 -32.704 1.00 63.44 191 ASP A N 1
ATOM 1656 C CA . ASP A 1 191 ? 18.167 4.771 -31.933 1.00 63.44 191 ASP A CA 1
ATOM 1657 C C . ASP A 1 191 ? 17.664 5.542 -30.702 1.00 63.44 191 ASP A C 1
ATOM 1659 O O . ASP A 1 191 ? 17.910 5.191 -29.545 1.00 63.44 191 ASP A O 1
ATOM 1663 N N . LEU A 1 192 ? 16.899 6.608 -30.958 1.00 61.00 192 LEU A N 1
ATOM 1664 C CA . LEU A 1 192 ? 16.220 7.404 -29.927 1.00 61.00 192 LEU A CA 1
ATOM 1665 C C . LEU A 1 192 ? 15.318 6.559 -29.000 1.00 61.00 192 LEU A C 1
ATOM 1667 O O . LEU A 1 192 ? 15.047 6.980 -27.874 1.00 61.00 192 LEU A O 1
ATOM 1671 N N . TYR A 1 193 ? 14.846 5.388 -29.451 1.00 63.66 193 TYR A N 1
ATOM 1672 C CA . TYR A 1 193 ? 14.107 4.427 -28.624 1.00 63.66 193 TYR A CA 1
ATOM 1673 C C . TYR A 1 193 ? 14.993 3.875 -27.501 1.00 63.66 193 TYR A C 1
ATOM 1675 O O . TYR A 1 193 ? 14.628 3.978 -26.330 1.00 63.66 193 TYR A O 1
ATOM 1683 N N . THR A 1 194 ? 16.185 3.369 -27.838 1.00 64.94 194 THR A N 1
ATOM 1684 C CA . THR A 1 194 ? 17.141 2.836 -26.856 1.00 64.94 194 THR A CA 1
ATOM 1685 C C . THR A 1 194 ? 17.527 3.892 -25.827 1.00 64.94 194 THR A C 1
ATOM 1687 O O . THR A 1 194 ? 17.601 3.588 -24.636 1.00 64.94 194 THR A O 1
ATOM 1690 N N . ILE A 1 195 ? 17.702 5.149 -26.242 1.00 67.56 195 ILE A N 1
ATOM 1691 C CA . ILE A 1 195 ? 18.084 6.202 -25.298 1.00 67.56 195 ILE A CA 1
ATOM 1692 C C . ILE A 1 195 ? 16.947 6.535 -24.320 1.00 67.56 195 ILE A C 1
ATOM 1694 O O . ILE A 1 195 ? 17.193 6.644 -23.117 1.00 67.56 195 ILE A O 1
ATOM 1698 N N . ALA A 1 196 ? 15.706 6.654 -24.804 1.00 67.81 196 ALA A N 1
ATOM 1699 C CA . ALA A 1 196 ? 14.544 6.888 -23.943 1.00 67.81 196 ALA A CA 1
ATOM 1700 C C . ALA A 1 196 ? 14.327 5.728 -22.955 1.00 67.81 196 ALA A C 1
ATOM 1702 O O . ALA A 1 196 ? 14.122 5.958 -21.760 1.00 67.81 196 ALA A O 1
ATOM 1703 N N . LEU A 1 197 ? 14.461 4.487 -23.434 1.00 71.94 197 LEU A N 1
ATOM 1704 C CA . LEU A 1 197 ? 14.359 3.280 -22.619 1.00 71.94 197 LEU A CA 1
ATOM 1705 C C . LEU A 1 197 ? 15.441 3.236 -21.528 1.00 71.94 197 LEU A C 1
ATOM 1707 O O . LEU A 1 197 ? 15.130 3.010 -20.359 1.00 71.94 197 LEU A O 1
ATOM 1711 N N . LEU A 1 198 ? 16.706 3.489 -21.879 1.00 70.50 198 LEU A N 1
ATOM 1712 C CA . LEU A 1 198 ? 17.810 3.518 -20.915 1.00 70.50 198 LEU A CA 1
ATOM 1713 C C . LEU A 1 198 ? 17.623 4.625 -19.878 1.00 70.50 198 LEU A C 1
ATOM 1715 O O . LEU A 1 198 ? 17.768 4.363 -18.686 1.00 70.50 198 LEU A O 1
ATOM 1719 N N . PHE A 1 199 ? 17.256 5.834 -20.308 1.00 74.12 199 PHE A N 1
ATOM 1720 C CA . PHE A 1 199 ? 16.961 6.946 -19.406 1.00 74.12 199 PHE A CA 1
ATOM 1721 C C . PHE A 1 199 ? 15.878 6.567 -18.390 1.00 74.12 199 PHE A C 1
ATOM 1723 O O . PHE A 1 199 ? 16.078 6.725 -17.183 1.00 74.12 199 PHE A O 1
ATOM 1730 N N . ARG A 1 200 ? 14.762 6.003 -18.873 1.00 81.44 200 ARG A N 1
ATOM 1731 C CA . ARG A 1 200 ? 13.643 5.551 -18.042 1.00 81.44 200 ARG A CA 1
ATOM 1732 C C . ARG A 1 200 ? 14.084 4.495 -17.034 1.00 81.44 200 ARG A C 1
ATOM 1734 O O . ARG A 1 200 ? 13.866 4.666 -15.837 1.00 81.44 200 ARG A O 1
ATOM 1741 N N . LEU A 1 201 ? 14.724 3.421 -17.499 1.00 79.44 201 LEU A N 1
ATOM 1742 C CA . LEU A 1 201 ? 15.136 2.308 -16.641 1.00 79.44 201 LEU A CA 1
ATOM 1743 C C . LEU A 1 201 ? 16.174 2.739 -15.600 1.00 79.44 201 LEU A C 1
ATOM 1745 O O . LEU A 1 201 ? 1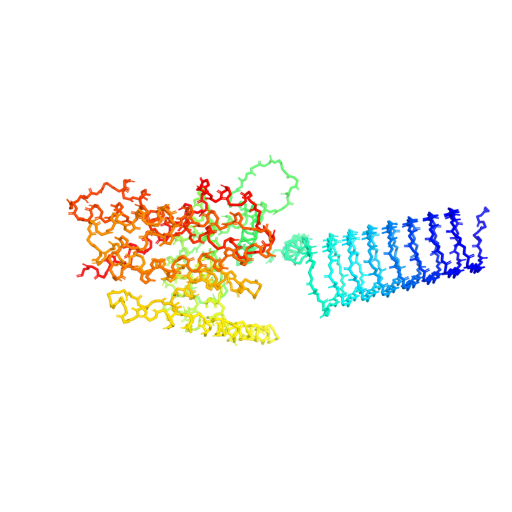6.071 2.344 -14.442 1.00 79.44 201 LEU A O 1
ATOM 1749 N N . LEU A 1 202 ? 17.148 3.571 -15.978 1.00 75.06 202 LEU A N 1
ATOM 1750 C CA . LEU A 1 202 ? 18.166 4.073 -15.056 1.00 75.06 202 LEU A CA 1
ATOM 1751 C C . LEU A 1 202 ? 17.550 4.986 -13.988 1.00 75.06 202 LEU A C 1
ATOM 1753 O O . LEU A 1 202 ? 17.774 4.763 -12.798 1.00 75.06 202 LEU A O 1
ATOM 1757 N N . ARG A 1 203 ? 16.714 5.960 -14.367 1.00 78.50 203 ARG A N 1
ATOM 1758 C CA . ARG A 1 203 ? 16.040 6.817 -13.378 1.00 78.50 203 ARG A CA 1
ATOM 1759 C C . ARG A 1 203 ? 15.110 6.035 -12.458 1.00 78.50 203 ARG A C 1
ATOM 1761 O O . ARG A 1 203 ? 15.103 6.288 -11.258 1.00 78.50 203 ARG A O 1
ATOM 1768 N N . GLN A 1 204 ? 14.386 5.046 -12.982 1.00 81.81 204 GLN A N 1
ATOM 1769 C CA . GLN A 1 204 ? 13.513 4.190 -12.175 1.00 81.81 204 GLN A CA 1
ATOM 1770 C C . GLN A 1 204 ? 14.287 3.386 -11.115 1.00 81.81 204 GLN A C 1
ATOM 1772 O O . GLN A 1 204 ? 13.737 3.072 -10.065 1.00 81.81 204 GLN A O 1
ATOM 1777 N N . GLN A 1 205 ? 15.561 3.065 -11.365 1.00 80.06 205 GLN A N 1
ATOM 1778 C CA . GLN A 1 205 ? 16.451 2.414 -10.394 1.00 80.06 205 GLN A CA 1
ATOM 1779 C C . GLN A 1 205 ? 17.191 3.411 -9.476 1.00 80.06 205 GLN A C 1
ATOM 1781 O O . GLN A 1 205 ? 18.048 2.999 -8.698 1.00 80.06 205 GLN A O 1
ATOM 1786 N N . GLY A 1 206 ? 16.884 4.710 -9.557 1.00 76.38 206 GLY A N 1
ATOM 1787 C CA . GLY A 1 206 ? 17.472 5.749 -8.708 1.00 76.38 206 GLY A CA 1
ATOM 1788 C C . GLY A 1 206 ? 18.794 6.330 -9.215 1.00 76.38 206 GLY A C 1
ATOM 1789 O O . GLY A 1 206 ? 19.451 7.066 -8.480 1.00 76.38 206 GLY A O 1
ATOM 1790 N N . TYR A 1 207 ? 19.207 6.039 -10.455 1.00 72.56 207 TYR A N 1
ATOM 1791 C CA . TYR A 1 207 ? 20.391 6.681 -11.029 1.00 72.56 207 TYR A CA 1
ATOM 1792 C C . TYR A 1 207 ? 20.082 8.150 -11.386 1.00 72.56 207 TYR A C 1
ATOM 1794 O O . TYR A 1 207 ? 19.100 8.409 -12.090 1.00 72.56 207 TYR A O 1
ATOM 1802 N N . PRO A 1 208 ? 20.916 9.122 -10.959 1.00 67.88 208 PRO A N 1
ATOM 1803 C CA . PRO A 1 208 ? 20.679 10.550 -11.173 1.00 67.88 208 PRO A CA 1
ATOM 1804 C C . PRO A 1 208 ? 21.075 10.976 -12.597 1.00 67.88 208 PRO A C 1
ATOM 1806 O O . PRO A 1 208 ? 22.059 11.680 -12.815 1.00 67.88 208 PRO A O 1
ATOM 1809 N N . ILE A 1 209 ? 20.329 10.507 -13.597 1.00 70.12 209 ILE A N 1
ATOM 1810 C CA . ILE A 1 209 ? 20.565 10.851 -15.004 1.00 70.12 209 ILE A CA 1
ATOM 1811 C C . ILE A 1 209 ? 19.985 12.239 -15.279 1.00 70.12 209 ILE A C 1
ATOM 1813 O O . ILE A 1 209 ? 18.776 12.393 -15.187 1.00 70.12 209 ILE A O 1
ATOM 1817 N N . SER A 1 210 ? 20.797 13.240 -15.626 1.00 64.56 210 SER A N 1
ATOM 1818 C CA . SER A 1 210 ? 20.325 14.597 -15.970 1.00 64.56 210 SER A CA 1
ATOM 1819 C C . SER A 1 210 ? 19.638 14.645 -17.343 1.00 64.56 210 SER A C 1
ATOM 1821 O O . SER A 1 210 ? 20.053 13.935 -18.256 1.00 64.56 210 SER A O 1
ATOM 1823 N N . CYS A 1 211 ? 18.634 15.513 -17.521 1.00 62.12 211 CYS A N 1
ATOM 1824 C CA . CYS A 1 211 ? 18.095 15.854 -18.845 1.00 62.12 211 CYS A CA 1
ATOM 1825 C C . CYS A 1 211 ? 18.758 17.103 -19.478 1.00 62.12 211 CYS A C 1
ATOM 1827 O O . CYS A 1 211 ? 18.457 17.432 -20.624 1.00 62.12 211 CYS A O 1
ATOM 1829 N N . VAL A 1 212 ? 19.661 17.794 -18.758 1.00 53.72 212 VAL A N 1
ATOM 1830 C CA . VAL A 1 212 ? 20.352 19.031 -19.188 1.00 53.72 212 VAL A CA 1
ATOM 1831 C C . VAL A 1 212 ? 21.882 18.878 -19.138 1.00 53.72 212 VAL A C 1
ATOM 1833 O O . VAL A 1 212 ? 22.436 18.192 -18.275 1.00 53.72 212 VAL A O 1
ATOM 1836 N N . LYS A 1 213 ? 22.584 19.548 -20.062 1.00 41.16 213 LYS A N 1
ATOM 1837 C CA . LYS A 1 213 ? 24.052 19.646 -20.125 1.00 41.16 213 LYS A CA 1
ATOM 1838 C C . LYS A 1 213 ? 24.564 20.630 -19.060 1.00 41.16 213 LYS A C 1
ATOM 1840 O O . LYS A 1 213 ? 24.331 21.826 -19.195 1.00 41.16 213 LYS A O 1
ATOM 1845 N N . HIS A 1 214 ? 25.325 20.166 -18.067 1.00 38.19 214 HIS A N 1
ATOM 1846 C CA . HIS A 1 214 ? 26.220 21.050 -17.308 1.00 38.19 214 HIS A CA 1
ATOM 1847 C C . HIS A 1 214 ? 27.638 20.962 -17.884 1.00 38.19 214 HIS A C 1
ATOM 1849 O O . HIS A 1 214 ? 28.177 19.883 -18.123 1.00 38.19 214 HIS A O 1
ATOM 1855 N N . SER A 1 215 ? 28.204 22.126 -18.186 1.00 35.75 215 SER A N 1
ATOM 1856 C CA . SER A 1 215 ? 29.521 22.324 -18.783 1.00 35.75 215 SER A CA 1
ATOM 1857 C C . SER A 1 215 ? 30.664 21.911 -17.850 1.00 35.75 215 SER A C 1
ATOM 1859 O O . SER A 1 215 ? 30.700 22.331 -16.700 1.00 35.75 215 SER A O 1
ATOM 1861 N N . HIS A 1 216 ? 31.610 21.160 -18.422 1.00 40.12 216 HIS A N 1
ATOM 1862 C CA . HIS A 1 216 ? 33.042 21.073 -18.104 1.00 40.12 216 HIS A CA 1
ATOM 1863 C C . HIS A 1 216 ? 33.445 21.013 -16.621 1.00 40.12 216 HIS A C 1
ATOM 1865 O O . HIS A 1 216 ? 33.656 22.052 -16.008 1.00 40.12 216 HIS A O 1
ATOM 1871 N N . THR A 1 217 ? 33.634 19.793 -16.094 1.00 33.03 217 THR A N 1
ATOM 1872 C CA . THR A 1 217 ? 34.680 19.374 -15.114 1.00 33.03 217 THR A CA 1
ATOM 1873 C C . THR A 1 217 ? 34.307 18.041 -14.446 1.00 33.03 217 THR A C 1
ATOM 1875 O O . THR A 1 217 ? 34.224 17.917 -13.229 1.00 33.03 217 THR A O 1
ATOM 1878 N N . SER A 1 218 ? 34.075 16.992 -15.237 1.00 31.77 218 SER A N 1
ATOM 1879 C CA . SER A 1 218 ? 34.018 15.633 -14.692 1.00 31.77 218 SER A CA 1
ATOM 1880 C C . SER A 1 218 ? 34.615 14.647 -15.697 1.00 31.77 218 SER A C 1
ATOM 1882 O O . SER A 1 218 ? 34.389 14.841 -16.893 1.00 31.77 218 SER A O 1
ATOM 1884 N N . PRO A 1 219 ? 35.361 13.607 -15.273 1.00 32.44 219 PRO A N 1
ATOM 1885 C CA . PRO A 1 219 ? 36.040 12.681 -16.186 1.00 32.44 219 PRO A CA 1
ATOM 1886 C C . PRO A 1 219 ? 35.072 11.783 -16.975 1.00 32.44 219 PRO A C 1
ATOM 1888 O O . PRO A 1 219 ? 35.509 10.971 -17.781 1.00 32.44 219 PRO A O 1
ATOM 1891 N N . TYR A 1 220 ? 33.760 11.918 -16.759 1.00 34.28 220 TYR A N 1
ATOM 1892 C CA . TYR A 1 220 ? 32.715 11.221 -17.503 1.00 34.28 220 TYR A CA 1
ATOM 1893 C C . TYR A 1 220 ? 32.444 11.897 -18.857 1.00 34.28 220 TYR A C 1
ATOM 1895 O O . TYR A 1 220 ? 31.422 12.553 -19.063 1.00 34.28 220 TYR A O 1
ATOM 1903 N N . VAL A 1 221 ? 33.358 11.721 -19.804 1.00 37.81 221 VAL A N 1
ATOM 1904 C CA . VAL A 1 221 ? 33.008 11.679 -21.232 1.00 37.81 221 VAL A CA 1
ATOM 1905 C C . VAL A 1 221 ? 32.545 10.226 -21.451 1.00 37.81 221 VAL A C 1
ATOM 1907 O O . VAL A 1 221 ? 33.378 9.344 -21.350 1.00 37.81 221 VAL A O 1
ATOM 1910 N N . SER A 1 222 ? 31.253 9.863 -21.515 1.00 43.56 222 SER A N 1
ATOM 1911 C CA . SER A 1 222 ? 30.390 10.074 -22.689 1.00 43.56 222 SER A CA 1
ATOM 1912 C C . SER A 1 222 ? 28.855 10.087 -22.440 1.00 43.56 222 SER A C 1
ATOM 1914 O O . SER A 1 222 ? 28.087 10.122 -23.399 1.00 43.56 222 SER A O 1
ATOM 1916 N N . LEU A 1 223 ? 28.342 10.166 -21.203 1.00 43.03 223 LEU A N 1
ATOM 1917 C CA . LEU A 1 223 ? 26.879 10.273 -20.962 1.00 43.03 223 LEU A CA 1
ATOM 1918 C C . LEU A 1 223 ? 26.305 11.629 -21.444 1.00 43.03 223 LEU A C 1
ATOM 1920 O O . LEU A 1 223 ? 25.163 11.728 -21.893 1.00 43.03 223 LEU A O 1
ATOM 1924 N N . ALA A 1 224 ? 27.141 12.673 -21.445 1.00 36.44 224 ALA A N 1
ATOM 1925 C CA . ALA A 1 224 ? 26.827 13.994 -21.996 1.00 36.44 224 ALA A CA 1
ATOM 1926 C C . ALA A 1 224 ? 26.768 14.019 -23.538 1.00 36.44 224 ALA A C 1
ATOM 1928 O O . ALA A 1 224 ? 26.083 14.872 -24.104 1.00 36.44 224 ALA A O 1
ATOM 1929 N N . THR A 1 225 ? 27.447 13.086 -24.215 1.00 41.72 225 THR A N 1
ATOM 1930 C CA . THR A 1 225 ? 27.400 12.914 -25.678 1.00 41.72 225 THR A CA 1
ATOM 1931 C C . THR A 1 225 ? 26.108 12.207 -26.088 1.00 41.72 225 THR A C 1
ATOM 1933 O O . THR A 1 225 ? 25.435 12.652 -27.017 1.00 41.72 225 THR A O 1
ATOM 1936 N N . LEU A 1 226 ? 25.692 11.189 -25.322 1.00 44.22 226 LEU A N 1
ATOM 1937 C CA . LEU A 1 226 ? 24.396 10.515 -25.463 1.00 44.22 226 LEU A CA 1
ATOM 1938 C C . LEU A 1 226 ? 23.232 11.512 -25.325 1.00 44.22 226 LEU A C 1
ATOM 1940 O O . LEU A 1 226 ? 22.338 11.559 -26.165 1.00 44.22 226 LEU A O 1
ATOM 1944 N N . ILE A 1 227 ? 23.293 12.379 -24.309 1.00 46.50 227 ILE A N 1
ATOM 1945 C CA . ILE A 1 227 ? 22.301 13.436 -24.079 1.00 46.50 227 ILE A CA 1
ATOM 1946 C C . ILE A 1 227 ? 22.384 14.517 -25.166 1.00 46.50 227 ILE A C 1
ATOM 1948 O O . ILE A 1 227 ? 21.348 14.926 -25.668 1.00 46.50 227 ILE A O 1
ATOM 1952 N N . TYR A 1 228 ? 23.570 14.952 -25.609 1.00 43.06 228 TYR A N 1
ATOM 1953 C CA . TYR A 1 228 ? 23.690 15.910 -26.719 1.00 43.06 228 TYR A CA 1
ATOM 1954 C C . TYR A 1 228 ? 23.018 15.398 -28.002 1.00 43.06 228 TYR A C 1
ATOM 1956 O O . TYR A 1 228 ? 22.345 16.178 -28.662 1.00 43.06 228 TYR A O 1
ATOM 1964 N N . HIS A 1 229 ? 23.098 14.100 -28.310 1.00 46.41 229 HIS A N 1
ATOM 1965 C CA . HIS A 1 229 ? 22.393 13.509 -29.452 1.00 46.41 229 HIS A CA 1
ATOM 1966 C C . HIS A 1 229 ? 20.886 13.325 -29.226 1.00 46.41 229 HIS A C 1
ATOM 1968 O O . HIS A 1 229 ? 20.121 13.512 -30.168 1.00 46.41 229 HIS A O 1
ATOM 1974 N N . VAL A 1 230 ? 20.426 13.069 -27.995 1.00 45.06 230 VAL A N 1
ATOM 1975 C CA . VAL A 1 230 ? 18.990 13.153 -27.652 1.00 45.06 230 VAL A CA 1
ATOM 1976 C C . VAL A 1 230 ? 18.471 14.575 -27.848 1.00 45.06 230 VAL A C 1
ATOM 1978 O O . VAL A 1 230 ? 17.433 14.768 -28.465 1.00 45.06 230 VAL A O 1
ATOM 1981 N N . LEU A 1 231 ? 19.203 15.576 -27.358 1.00 47.31 231 LEU A N 1
ATOM 1982 C CA . LEU A 1 231 ? 18.848 16.996 -27.409 1.00 47.31 231 LEU A CA 1
ATOM 1983 C C . LEU A 1 231 ? 18.897 17.563 -28.838 1.00 47.31 231 LEU A C 1
ATOM 1985 O O . LEU A 1 231 ? 18.012 18.317 -29.243 1.00 47.31 231 LEU A O 1
ATOM 1989 N N . ASP A 1 232 ? 19.919 17.193 -29.608 1.00 44.12 232 ASP A N 1
ATOM 1990 C CA . ASP A 1 232 ? 20.098 17.582 -31.008 1.00 44.12 232 ASP A CA 1
ATOM 1991 C C . ASP A 1 232 ? 19.127 16.812 -31.920 1.00 44.12 232 ASP A C 1
ATOM 1993 O O . ASP A 1 232 ? 18.523 17.403 -32.808 1.00 44.12 232 ASP A O 1
ATOM 1997 N N . GLY A 1 233 ? 18.853 15.535 -31.630 1.00 46.88 233 GLY A N 1
ATOM 1998 C CA . GLY A 1 233 ? 17.785 14.755 -32.258 1.00 46.88 233 GLY A CA 1
ATOM 1999 C C . GLY A 1 233 ? 16.395 15.341 -31.994 1.00 46.88 233 GLY A C 1
ATOM 2000 O O . GLY A 1 233 ? 15.611 15.478 -32.930 1.00 46.88 233 GLY A O 1
ATOM 2001 N N . LEU A 1 234 ? 16.105 15.777 -30.760 1.00 44.53 234 LEU A N 1
ATOM 2002 C CA . LEU A 1 234 ? 14.869 16.484 -30.395 1.00 44.53 234 LEU A CA 1
ATOM 2003 C C . LEU A 1 234 ? 14.730 17.809 -31.162 1.00 44.53 234 LEU A C 1
ATOM 2005 O O . LEU A 1 234 ? 13.687 18.044 -31.770 1.00 44.53 234 LEU A O 1
ATOM 2009 N N . ARG A 1 235 ? 15.781 18.642 -31.211 1.00 44.22 235 ARG A N 1
ATOM 2010 C CA . ARG A 1 235 ? 15.770 19.921 -31.953 1.00 44.22 235 ARG A CA 1
ATOM 2011 C C . ARG A 1 235 ? 15.665 19.741 -33.471 1.00 44.22 235 ARG A C 1
ATOM 2013 O O . ARG A 1 235 ? 14.870 20.435 -34.103 1.00 44.22 235 ARG A O 1
ATOM 2020 N N . ARG A 1 236 ? 16.417 18.808 -34.063 1.00 40.25 236 ARG A N 1
ATOM 2021 C CA . ARG A 1 236 ? 16.367 18.508 -35.508 1.00 40.25 236 ARG A CA 1
ATOM 2022 C C . ARG A 1 236 ? 15.034 17.879 -35.912 1.00 40.25 236 ARG A C 1
ATOM 2024 O O . ARG A 1 236 ? 14.512 18.203 -36.974 1.00 40.25 236 ARG A O 1
ATOM 2031 N N . CYS A 1 237 ? 14.432 17.052 -35.055 1.00 42.53 237 CYS A N 1
ATOM 2032 C CA . CYS A 1 237 ? 13.106 16.478 -35.292 1.00 42.53 237 CYS A CA 1
ATOM 2033 C C . CYS A 1 237 ? 11.987 17.523 -35.220 1.00 42.53 237 CYS A C 1
ATOM 2035 O O . CYS A 1 237 ? 11.108 17.502 -36.077 1.00 42.53 237 CYS A O 1
ATOM 2037 N N . VAL A 1 238 ? 12.030 18.473 -34.274 1.00 39.78 238 VAL A N 1
ATOM 2038 C CA . VAL A 1 238 ? 11.094 19.620 -34.248 1.00 39.78 238 VAL A CA 1
ATOM 2039 C C . VAL A 1 238 ? 11.101 20.371 -35.589 1.00 39.78 238 VAL A C 1
ATOM 2041 O O . VAL A 1 238 ? 10.058 20.843 -36.032 1.00 39.78 238 VAL A O 1
ATOM 2044 N N . GLN A 1 239 ? 12.246 20.409 -36.279 1.00 35.00 239 GLN A N 1
ATOM 2045 C CA . GLN A 1 239 ? 12.395 21.044 -37.593 1.00 35.00 239 GLN A CA 1
ATOM 2046 C C . GLN A 1 239 ? 12.057 20.122 -38.786 1.00 35.00 239 GLN A C 1
ATOM 2048 O O . GLN A 1 239 ? 11.582 20.609 -39.808 1.00 35.00 239 GLN A O 1
ATOM 2053 N N . GLN A 1 240 ? 12.259 18.802 -38.688 1.00 38.06 240 GLN A N 1
ATOM 2054 C CA . GLN A 1 240 ? 12.022 17.845 -39.787 1.00 38.06 240 GLN A CA 1
ATOM 2055 C C . GLN A 1 240 ? 10.590 17.272 -39.850 1.00 38.06 240 GLN A C 1
ATOM 2057 O O . GLN A 1 240 ? 10.188 16.733 -40.883 1.00 38.06 240 GLN A O 1
ATOM 2062 N N . ILE A 1 241 ? 9.802 17.380 -38.775 1.00 43.09 241 ILE A N 1
ATOM 2063 C CA . ILE A 1 241 ? 8.495 16.704 -38.632 1.00 43.09 241 ILE A CA 1
ATOM 2064 C C . ILE A 1 241 ? 7.337 17.399 -39.376 1.00 43.09 241 ILE A C 1
ATOM 2066 O O . ILE A 1 241 ? 6.270 16.811 -39.540 1.00 43.09 241 ILE A O 1
ATOM 2070 N N . GLN A 1 242 ? 7.553 18.577 -39.963 1.00 41.12 242 GLN A N 1
ATOM 2071 C CA . GLN A 1 242 ? 6.545 19.239 -40.804 1.00 41.12 242 GLN A CA 1
ATOM 2072 C C . GLN A 1 242 ? 6.275 18.542 -42.162 1.00 41.12 242 GLN A C 1
ATOM 2074 O O . GLN A 1 242 ? 5.451 19.042 -42.922 1.00 41.12 242 GLN A O 1
ATOM 2079 N N . GLY A 1 243 ? 6.926 17.411 -42.500 1.00 35.78 243 GLY A N 1
ATOM 2080 C CA . GLY A 1 243 ? 6.989 16.975 -43.906 1.00 35.78 243 GLY A CA 1
ATOM 2081 C C . GLY A 1 243 ? 6.851 15.500 -44.318 1.00 35.78 243 GLY A C 1
ATOM 2082 O O . GLY A 1 243 ? 6.934 15.279 -45.525 1.00 35.78 243 GLY A O 1
ATOM 2083 N N . ARG A 1 244 ? 6.680 14.469 -43.462 1.00 38.47 244 ARG A N 1
ATOM 2084 C CA . ARG A 1 244 ? 6.641 13.059 -43.960 1.00 38.47 244 ARG A CA 1
ATOM 2085 C C . ARG A 1 244 ? 5.639 12.111 -43.279 1.00 38.47 244 ARG A C 1
ATOM 2087 O O . ARG A 1 244 ? 5.370 12.216 -42.090 1.00 38.47 244 ARG A O 1
ATOM 2094 N N . GLN A 1 245 ? 5.112 11.184 -44.093 1.00 39.91 245 GLN A N 1
ATOM 2095 C CA . GLN A 1 245 ? 4.053 10.202 -43.806 1.00 39.91 245 GLN A CA 1
ATOM 2096 C C . GLN A 1 245 ? 4.420 9.129 -42.759 1.00 39.91 245 GLN A C 1
ATOM 2098 O O . GLN A 1 245 ? 5.567 8.704 -42.627 1.00 39.91 245 GLN A O 1
ATOM 2103 N N . TRP A 1 246 ? 3.379 8.673 -42.055 1.00 49.00 246 TRP A N 1
ATOM 2104 C CA . TRP A 1 246 ? 3.378 8.000 -40.754 1.00 49.00 246 TRP A CA 1
ATOM 2105 C C . TRP A 1 246 ? 3.088 6.491 -40.848 1.00 49.00 246 TRP A C 1
ATOM 2107 O O . TRP A 1 246 ? 1.936 6.101 -40.691 1.00 49.00 246 TRP A O 1
ATOM 2117 N N . GLN A 1 247 ? 4.077 5.627 -41.123 1.00 43.56 247 GLN A N 1
ATOM 2118 C CA . GLN A 1 247 ? 3.793 4.177 -41.269 1.00 43.56 247 GLN A CA 1
ATOM 2119 C C . GLN A 1 247 ? 4.827 3.189 -40.682 1.00 43.56 247 GLN A C 1
ATOM 2121 O O . GLN A 1 247 ? 4.607 1.985 -40.755 1.00 43.56 247 GLN A O 1
ATOM 2126 N N . ASN A 1 248 ? 5.923 3.629 -40.049 1.00 48.28 248 ASN A N 1
ATOM 2127 C CA . ASN A 1 248 ? 6.935 2.697 -39.516 1.00 48.28 248 ASN A CA 1
ATOM 2128 C C . ASN A 1 248 ? 6.737 2.369 -38.023 1.00 48.28 248 ASN A C 1
ATOM 2130 O O . ASN A 1 248 ? 6.817 3.261 -37.177 1.00 48.28 248 ASN A O 1
ATOM 2134 N N . SER A 1 249 ? 6.600 1.077 -37.687 1.00 50.84 249 SER A N 1
ATOM 2135 C CA . SER A 1 249 ? 6.461 0.551 -36.310 1.00 50.84 249 SER A CA 1
ATOM 2136 C C . SER A 1 249 ? 7.578 1.002 -35.356 1.00 50.84 249 SER A C 1
ATOM 2138 O O . SER A 1 249 ? 7.321 1.301 -34.193 1.00 50.84 249 SER A O 1
ATOM 2140 N N . ARG A 1 250 ? 8.811 1.159 -35.857 1.00 51.12 250 ARG A N 1
ATOM 2141 C CA . ARG A 1 250 ? 9.960 1.660 -35.078 1.00 51.12 250 ARG A CA 1
ATOM 2142 C C . ARG A 1 250 ? 9.782 3.099 -34.584 1.00 51.12 250 ARG A C 1
ATOM 2144 O O . ARG A 1 250 ? 10.125 3.399 -33.445 1.00 51.12 250 ARG A O 1
ATOM 2151 N N . ILE A 1 251 ? 9.212 3.980 -35.412 1.00 51.69 251 ILE A N 1
ATOM 2152 C CA . ILE A 1 251 ? 8.948 5.383 -35.042 1.00 51.69 251 ILE A CA 1
ATOM 2153 C C . ILE A 1 251 ? 7.868 5.432 -33.958 1.00 51.69 251 ILE A C 1
ATOM 2155 O O . ILE A 1 251 ? 7.896 6.274 -33.068 1.00 51.69 251 ILE A O 1
ATOM 2159 N N . LEU A 1 252 ? 6.913 4.514 -33.993 1.00 54.84 252 LEU A N 1
ATOM 2160 C CA . LEU A 1 252 ? 5.848 4.505 -33.010 1.00 54.84 252 LEU A CA 1
ATOM 2161 C C . LEU A 1 252 ? 6.279 3.920 -31.657 1.00 54.84 252 LEU A C 1
ATOM 2163 O O . LEU A 1 252 ? 5.979 4.520 -30.624 1.00 54.84 252 LEU A O 1
ATOM 2167 N N . ASN A 1 253 ? 7.053 2.830 -31.658 1.00 58.38 253 ASN A N 1
ATOM 2168 C CA . ASN A 1 253 ? 7.655 2.279 -30.438 1.00 58.38 253 ASN A CA 1
ATOM 2169 C C . ASN A 1 253 ? 8.549 3.322 -29.753 1.00 58.38 253 ASN A C 1
ATOM 2171 O O . ASN A 1 253 ? 8.477 3.507 -28.541 1.00 58.38 253 ASN A O 1
ATOM 2175 N N . TRP A 1 254 ? 9.321 4.082 -30.538 1.00 55.66 254 TRP A N 1
ATOM 2176 C CA . TRP A 1 254 ? 10.083 5.232 -30.046 1.00 55.66 254 TRP A CA 1
ATOM 2177 C C . TRP A 1 254 ? 9.205 6.274 -29.333 1.00 55.66 254 TRP A C 1
ATOM 2179 O O . TRP A 1 254 ? 9.552 6.738 -28.245 1.00 55.66 254 TRP A O 1
ATOM 2189 N N . ARG A 1 255 ? 8.067 6.663 -29.923 1.00 54.28 255 ARG A N 1
ATOM 2190 C CA . ARG A 1 255 ? 7.170 7.667 -29.323 1.00 54.28 255 ARG A CA 1
ATOM 2191 C C . ARG A 1 255 ? 6.578 7.200 -28.006 1.00 54.28 255 ARG A C 1
ATOM 2193 O O . ARG A 1 255 ? 6.489 8.016 -27.092 1.00 54.28 255 ARG A O 1
ATOM 2200 N N . CYS A 1 256 ? 6.214 5.923 -27.925 1.00 58.09 256 CYS A N 1
ATOM 2201 C CA . CYS A 1 256 ? 5.725 5.317 -26.694 1.00 58.09 256 CYS A CA 1
ATOM 2202 C C . CYS A 1 256 ? 6.806 5.375 -25.613 1.00 58.09 256 CYS A C 1
ATOM 2204 O O . CYS A 1 256 ? 6.574 5.969 -24.568 1.00 58.09 256 CYS A O 1
ATOM 2206 N N . GLU A 1 257 ? 8.024 4.898 -25.888 1.00 66.25 257 GLU A N 1
ATOM 2207 C CA . GLU A 1 257 ? 9.105 4.931 -24.890 1.00 66.25 257 GLU A CA 1
ATOM 2208 C C . GLU A 1 257 ? 9.484 6.343 -24.446 1.00 66.25 257 GLU A C 1
ATOM 2210 O O . GLU A 1 257 ? 9.808 6.563 -23.281 1.00 66.25 257 GLU A O 1
ATOM 2215 N N . ARG A 1 258 ? 9.416 7.332 -25.342 1.00 54.78 258 ARG A N 1
ATOM 2216 C CA . ARG A 1 258 ? 9.663 8.727 -24.964 1.00 54.78 258 ARG A CA 1
ATOM 2217 C C . ARG A 1 258 ? 8.547 9.300 -24.091 1.00 54.78 258 ARG A C 1
ATOM 2219 O O . ARG A 1 258 ? 8.862 10.013 -23.141 1.00 54.78 258 ARG A O 1
ATOM 2226 N N . ASN A 1 259 ? 7.282 8.999 -24.396 1.00 69.94 259 ASN A N 1
ATOM 2227 C CA . ASN A 1 259 ? 6.154 9.358 -23.533 1.00 69.94 259 ASN A CA 1
ATOM 2228 C C . ASN A 1 259 ? 6.376 8.774 -22.130 1.00 69.94 259 ASN A C 1
ATOM 2230 O O . ASN A 1 259 ? 6.375 9.503 -21.141 1.00 69.94 259 ASN A O 1
ATOM 2234 N N . GLU A 1 260 ? 6.715 7.485 -22.062 1.00 76.94 260 GLU A N 1
ATOM 2235 C CA . GLU A 1 260 ? 7.012 6.778 -20.814 1.00 76.94 260 GLU A CA 1
ATOM 2236 C C . GLU A 1 260 ? 8.199 7.378 -20.048 1.00 76.94 260 GLU A C 1
ATOM 2238 O O . GLU A 1 260 ? 8.133 7.565 -18.833 1.00 76.94 260 GLU A 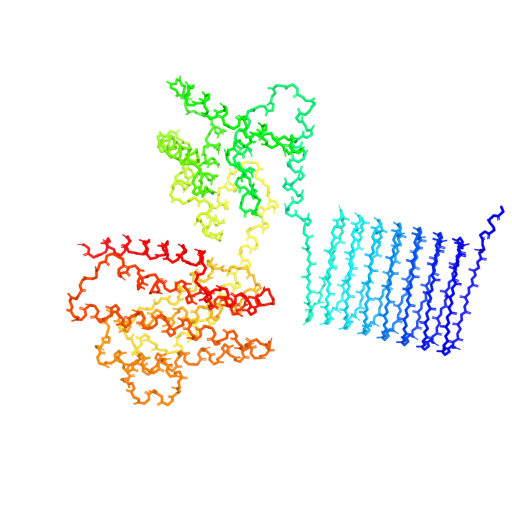O 1
ATOM 2243 N N . ALA A 1 261 ? 9.283 7.732 -20.740 1.00 73.31 261 ALA A N 1
ATOM 2244 C CA . ALA A 1 261 ? 10.457 8.361 -20.139 1.00 73.31 261 ALA A CA 1
ATOM 2245 C C . ALA A 1 261 ? 10.157 9.762 -19.577 1.00 73.31 261 ALA A C 1
ATOM 2247 O O . ALA A 1 261 ? 10.632 10.107 -18.493 1.00 73.31 261 ALA A O 1
ATOM 2248 N N . ALA A 1 262 ? 9.343 10.561 -20.275 1.00 79.19 262 ALA A N 1
ATOM 2249 C CA . ALA A 1 262 ? 8.969 11.910 -19.848 1.00 79.19 262 ALA A CA 1
ATOM 2250 C C . ALA A 1 262 ? 8.090 11.923 -18.580 1.00 79.19 262 ALA A C 1
ATOM 2252 O O . ALA A 1 262 ? 7.992 12.939 -17.882 1.00 79.19 262 ALA A O 1
ATOM 2253 N N . HIS A 1 263 ? 7.487 10.787 -18.218 1.00 83.81 263 HIS A N 1
ATOM 2254 C CA . HIS A 1 263 ? 6.802 10.633 -16.935 1.00 83.81 263 HIS A CA 1
ATOM 2255 C C . HIS A 1 263 ? 7.747 10.554 -15.724 1.00 83.81 263 HIS A C 1
ATOM 2257 O O . HIS A 1 263 ? 7.260 10.729 -14.611 1.00 83.81 263 HIS A O 1
ATOM 2263 N N . LEU A 1 264 ? 9.066 10.383 -15.914 1.00 84.00 264 LEU A N 1
ATOM 2264 C CA . LEU A 1 264 ? 10.084 10.402 -14.844 1.00 84.00 264 LEU A CA 1
ATOM 2265 C C . LEU A 1 264 ? 10.749 11.779 -14.647 1.00 84.00 264 LEU A C 1
ATOM 2267 O O . LEU A 1 264 ? 11.830 11.881 -14.054 1.00 84.00 264 LEU A O 1
ATOM 2271 N N . ARG A 1 265 ? 10.146 12.839 -15.184 1.00 85.00 265 ARG A N 1
ATOM 2272 C CA . ARG A 1 265 ? 10.642 14.209 -15.031 1.00 85.00 265 ARG A CA 1
ATOM 2273 C C . ARG A 1 265 ? 10.507 14.726 -13.599 1.00 85.00 265 ARG A C 1
ATOM 2275 O O . ARG A 1 265 ? 9.584 14.349 -12.877 1.00 85.00 265 ARG A O 1
ATOM 2282 N N . VAL A 1 266 ? 11.389 15.644 -13.225 1.00 84.56 266 VAL A N 1
ATOM 2283 C CA . VAL A 1 266 ? 11.318 16.413 -11.974 1.00 84.56 266 VAL A CA 1
ATOM 2284 C C . VAL A 1 266 ? 11.179 17.913 -12.262 1.00 84.56 266 VAL A C 1
ATOM 2286 O O . VAL A 1 266 ? 11.241 18.347 -13.410 1.00 84.56 266 VAL A O 1
ATOM 2289 N N . ARG A 1 267 ? 10.939 18.731 -11.227 1.00 82.75 267 ARG A N 1
ATOM 2290 C CA . ARG A 1 267 ? 10.799 20.191 -11.394 1.00 82.75 267 ARG A CA 1
ATOM 2291 C C . ARG A 1 267 ? 12.076 20.800 -11.989 1.00 82.75 267 ARG A C 1
ATOM 2293 O O . ARG A 1 267 ? 13.167 20.489 -11.520 1.00 82.75 267 ARG A O 1
ATOM 2300 N N . GLY A 1 268 ? 11.914 21.708 -12.953 1.00 80.12 268 GLY A N 1
ATOM 2301 C CA . GLY A 1 268 ? 13.018 22.381 -13.654 1.00 80.12 268 GLY A CA 1
ATOM 2302 C C . GLY A 1 268 ? 13.519 21.644 -14.900 1.00 80.12 268 GLY A C 1
ATOM 2303 O O . GLY A 1 268 ? 14.520 22.046 -15.487 1.00 80.12 268 GLY A O 1
ATOM 2304 N N . GLU A 1 269 ? 12.841 20.570 -15.309 1.00 80.75 269 GLU A N 1
ATOM 2305 C CA . GLU A 1 269 ? 13.162 19.794 -16.508 1.00 80.75 269 GLU A CA 1
ATOM 2306 C C . GLU A 1 269 ? 12.213 20.126 -17.665 1.00 80.75 269 GLU A C 1
ATOM 2308 O O . GLU A 1 269 ? 11.581 19.233 -18.228 1.00 80.75 269 GLU A O 1
ATOM 2313 N N . ASP A 1 270 ? 12.143 21.409 -18.037 1.00 76.62 270 ASP A N 1
ATOM 2314 C CA . ASP A 1 270 ? 11.195 21.954 -19.028 1.00 76.62 270 ASP A CA 1
ATOM 2315 C C . ASP A 1 270 ? 11.207 21.178 -20.356 1.00 76.62 270 ASP A C 1
ATOM 2317 O O . ASP A 1 270 ? 10.186 20.991 -21.014 1.00 76.62 270 ASP A O 1
ATOM 2321 N N . ILE A 1 271 ? 12.366 20.635 -20.730 1.00 73.50 271 ILE A N 1
ATOM 2322 C CA . ILE A 1 271 ? 12.504 19.816 -21.933 1.00 73.50 271 ILE A CA 1
ATOM 2323 C C . ILE A 1 271 ? 11.694 18.514 -21.890 1.00 73.50 271 ILE A C 1
ATOM 2325 O O . ILE A 1 271 ? 11.219 18.046 -22.924 1.00 73.50 271 ILE A O 1
ATOM 2329 N N . LEU A 1 272 ? 11.537 17.901 -20.716 1.00 76.44 272 LEU A N 1
ATOM 2330 C CA . LEU A 1 272 ? 10.714 16.705 -20.562 1.00 76.44 272 LEU A CA 1
ATOM 2331 C C . LEU A 1 272 ? 9.225 17.062 -20.541 1.00 76.44 272 LEU A C 1
ATOM 2333 O O . LEU A 1 272 ? 8.418 16.254 -20.997 1.00 76.44 272 LEU A O 1
ATOM 2337 N N . ASP A 1 273 ? 8.861 18.266 -20.091 1.00 77.44 273 ASP A N 1
ATOM 2338 C CA . ASP A 1 273 ? 7.503 18.798 -20.246 1.00 77.44 273 ASP A CA 1
ATOM 2339 C C . ASP A 1 273 ? 7.165 19.034 -21.730 1.00 77.44 273 ASP A C 1
ATOM 2341 O O . ASP A 1 273 ? 6.129 18.567 -22.215 1.00 77.44 273 ASP A O 1
ATOM 2345 N N . GLU A 1 274 ? 8.069 19.666 -22.487 1.00 73.94 274 GLU A N 1
ATOM 2346 C CA . GLU A 1 274 ? 7.938 19.834 -23.940 1.00 73.94 274 GLU A CA 1
ATOM 2347 C C . GLU A 1 274 ? 7.864 18.481 -24.662 1.00 73.94 274 GLU A C 1
ATOM 2349 O O . GLU A 1 274 ? 7.002 18.269 -25.520 1.00 73.94 274 GLU A O 1
ATOM 2354 N N . ALA A 1 275 ? 8.737 17.536 -24.299 1.00 73.44 275 ALA A N 1
ATOM 2355 C CA . ALA A 1 275 ? 8.754 16.200 -24.885 1.00 73.44 275 ALA A CA 1
ATOM 2356 C C . ALA A 1 275 ? 7.456 15.430 -24.608 1.00 73.44 275 ALA A C 1
ATOM 2358 O O . ALA A 1 275 ? 6.970 14.729 -25.501 1.00 73.44 275 ALA A O 1
ATOM 2359 N N . LEU A 1 276 ? 6.878 15.567 -23.410 1.00 78.81 276 LEU A N 1
ATOM 2360 C CA . LEU A 1 276 ? 5.595 14.959 -23.072 1.00 78.81 276 LEU A CA 1
ATOM 2361 C C . LEU A 1 276 ? 4.460 15.557 -23.913 1.00 78.81 276 LEU A C 1
ATOM 2363 O O . LEU A 1 276 ? 3.740 14.823 -24.582 1.00 78.81 276 LEU A O 1
ATOM 2367 N N . SER A 1 277 ? 4.344 16.887 -23.948 1.00 78.62 277 SER A N 1
ATOM 2368 C CA . SER A 1 277 ? 3.324 17.580 -24.751 1.00 78.62 277 SER A CA 1
ATOM 2369 C C . SER A 1 277 ? 3.409 17.194 -26.233 1.00 78.62 277 SER A C 1
ATOM 2371 O O . SER A 1 277 ? 2.416 16.833 -26.876 1.00 78.62 277 SER A O 1
ATOM 2373 N N . PHE A 1 278 ? 4.634 17.165 -26.764 1.00 76.12 278 PHE A N 1
ATOM 2374 C CA . PHE A 1 278 ? 4.898 16.745 -28.129 1.00 76.12 278 PHE A CA 1
ATOM 2375 C C . PHE A 1 278 ? 4.500 15.280 -28.365 1.00 76.12 278 PHE A C 1
ATOM 2377 O O . PHE A 1 278 ? 3.876 14.977 -29.382 1.00 76.12 278 PHE A O 1
ATOM 2384 N N . THR A 1 279 ? 4.895 14.354 -27.483 1.00 72.94 279 THR A N 1
ATOM 2385 C CA . THR A 1 279 ? 4.620 12.916 -27.663 1.00 72.94 279 THR A CA 1
ATOM 2386 C C . THR A 1 279 ? 3.137 12.617 -27.627 1.00 72.94 279 THR A C 1
ATOM 2388 O O . THR A 1 279 ? 2.674 11.940 -28.540 1.00 72.94 279 THR A O 1
ATOM 2391 N N . ILE A 1 280 ? 2.405 13.162 -26.655 1.00 77.94 280 ILE A N 1
ATOM 2392 C CA . ILE A 1 280 ? 0.956 12.976 -26.526 1.00 77.94 280 ILE A CA 1
ATOM 2393 C C . ILE A 1 280 ? 0.247 13.421 -27.808 1.00 77.94 280 ILE A C 1
ATOM 2395 O O . ILE A 1 280 ? -0.382 12.597 -28.467 1.00 77.94 280 ILE A O 1
ATOM 2399 N N . THR A 1 281 ? 0.469 14.666 -28.247 1.00 77.31 281 THR A N 1
ATOM 2400 C CA . THR A 1 281 ? -0.161 15.234 -29.458 1.00 77.31 281 THR A CA 1
ATOM 2401 C C . THR A 1 281 ? 0.059 14.354 -30.699 1.00 77.31 281 THR A C 1
ATOM 2403 O O . THR A 1 281 ? -0.828 14.129 -31.528 1.00 77.31 281 THR A O 1
ATOM 2406 N N . HIS A 1 282 ? 1.279 13.840 -30.852 1.00 74.25 282 HIS A N 1
ATOM 2407 C CA . HIS A 1 282 ? 1.652 13.028 -32.007 1.00 74.25 282 HIS A CA 1
ATOM 2408 C C . HIS A 1 282 ? 1.203 11.570 -31.909 1.00 74.25 282 HIS A C 1
ATOM 2410 O O . HIS A 1 282 ? 1.026 10.922 -32.940 1.00 74.25 282 HIS A O 1
ATOM 2416 N N . LEU A 1 283 ? 1.080 11.027 -30.700 1.00 76.44 283 LEU A N 1
ATOM 2417 C CA . LEU A 1 283 ? 0.527 9.697 -30.484 1.00 76.44 283 LEU A CA 1
ATOM 2418 C C . LEU A 1 283 ? -0.979 9.726 -30.745 1.00 76.44 283 LEU A C 1
ATOM 2420 O O . LEU A 1 283 ? -1.436 8.924 -31.551 1.00 76.44 283 LEU A O 1
ATOM 2424 N N . GLU A 1 284 ? -1.707 10.698 -30.185 1.00 84.31 284 GLU A N 1
ATOM 2425 C CA . GLU A 1 284 ? -3.152 10.899 -30.384 1.00 84.31 284 GLU A CA 1
ATOM 2426 C C . GLU A 1 284 ? -3.522 11.032 -31.867 1.00 84.31 284 GLU A C 1
ATOM 2428 O O . GLU A 1 284 ? -4.405 10.329 -32.357 1.00 84.31 284 GLU A O 1
ATOM 2433 N N . SER A 1 285 ? -2.798 11.872 -32.613 1.00 79.69 285 SER A N 1
ATOM 2434 C CA . SER A 1 285 ? -3.013 12.035 -34.061 1.00 79.69 285 SER A CA 1
ATOM 2435 C C . SER A 1 285 ? -2.672 10.790 -34.883 1.00 79.69 285 SER A C 1
ATOM 2437 O O . SER A 1 285 ? -3.229 10.595 -35.964 1.00 79.69 285 SER A O 1
ATOM 2439 N N . ALA A 1 286 ? -1.765 9.938 -34.398 1.00 77.00 286 ALA A N 1
ATOM 2440 C CA . ALA A 1 286 ? -1.374 8.722 -35.096 1.00 77.00 286 ALA A CA 1
ATOM 2441 C C . ALA A 1 286 ? -2.331 7.550 -34.836 1.00 77.00 286 ALA A C 1
ATOM 2443 O O . ALA A 1 286 ? -2.430 6.691 -35.710 1.00 77.00 286 ALA A O 1
ATOM 2444 N N . VAL A 1 287 ? -3.040 7.519 -33.693 1.00 78.19 287 VAL A N 1
ATOM 2445 C CA . VAL A 1 287 ? -3.839 6.367 -33.220 1.00 78.19 287 VAL A CA 1
ATOM 2446 C C . VAL A 1 287 ? -4.733 5.776 -34.307 1.00 78.19 287 VAL A C 1
ATOM 2448 O O . VAL A 1 287 ? -4.746 4.561 -34.491 1.00 78.19 287 VAL A O 1
ATOM 2451 N N . SER A 1 288 ? -5.466 6.604 -35.052 1.00 79.88 288 SER A N 1
ATOM 2452 C CA . SER A 1 288 ? -6.443 6.149 -36.054 1.00 79.88 288 SER A CA 1
ATOM 2453 C C . SER A 1 288 ? -5.833 5.421 -37.257 1.00 79.88 288 SER A C 1
ATOM 2455 O O . SER A 1 288 ? -6.549 4.709 -37.953 1.00 79.88 288 SER A O 1
ATOM 2457 N N . ASN A 1 289 ? -4.527 5.570 -37.493 1.00 76.19 289 ASN A N 1
ATOM 2458 C CA . ASN A 1 289 ? -3.821 5.015 -38.652 1.00 76.19 289 ASN A CA 1
ATOM 2459 C C . ASN A 1 289 ? -2.967 3.778 -38.313 1.00 76.19 289 ASN A C 1
ATOM 2461 O O . ASN A 1 289 ? -2.184 3.321 -39.147 1.00 76.19 289 ASN A O 1
ATOM 2465 N N . LEU A 1 290 ? -3.068 3.261 -37.087 1.00 75.38 290 LEU A N 1
ATOM 2466 C CA . LEU A 1 290 ? -2.270 2.135 -36.599 1.00 75.38 290 LEU A CA 1
ATOM 2467 C C . LEU A 1 290 ? -2.988 0.796 -36.776 1.00 75.38 290 LEU A C 1
ATOM 2469 O O . LEU A 1 290 ? -4.213 0.733 -36.811 1.00 75.38 290 LEU A O 1
ATOM 2473 N N . SER A 1 291 ? -2.218 -0.294 -36.831 1.00 76.19 291 SER A N 1
ATOM 2474 C CA . SER A 1 291 ? -2.776 -1.644 -36.725 1.00 76.19 291 SER A CA 1
ATOM 2475 C C . SER A 1 291 ? -3.352 -1.881 -35.326 1.00 76.19 291 SER A C 1
ATOM 2477 O O . SER A 1 291 ? -2.815 -1.362 -34.349 1.00 76.19 291 SER A O 1
ATOM 2479 N N . ASN A 1 292 ? -4.404 -2.699 -35.218 1.00 78.31 292 ASN A N 1
ATOM 2480 C CA . ASN A 1 292 ? -5.171 -2.889 -33.976 1.00 78.31 292 ASN A CA 1
ATOM 2481 C C . ASN A 1 292 ? -4.296 -3.142 -32.731 1.00 78.31 292 ASN A C 1
ATOM 2483 O O . ASN A 1 292 ? -4.463 -2.474 -31.718 1.00 78.31 292 ASN A O 1
ATOM 2487 N N . LEU A 1 293 ? -3.311 -4.045 -32.809 1.00 73.69 293 LEU A N 1
ATOM 2488 C CA . LEU A 1 293 ? -2.460 -4.386 -31.658 1.00 73.69 293 LEU A CA 1
ATOM 2489 C C . LEU A 1 293 ? -1.615 -3.197 -31.175 1.00 73.69 293 LEU A C 1
ATOM 2491 O O . LEU A 1 293 ? -1.497 -2.925 -29.983 1.00 73.69 293 LEU A O 1
ATOM 2495 N N . VAL A 1 294 ? -1.016 -2.482 -32.120 1.00 72.69 294 VAL A N 1
ATOM 2496 C CA . VAL A 1 294 ? -0.130 -1.352 -31.850 1.00 72.69 294 VAL A CA 1
ATOM 2497 C C . VAL A 1 294 ? -0.942 -0.123 -31.422 1.00 72.69 294 VAL A C 1
ATOM 2499 O O . VAL A 1 294 ? -0.533 0.635 -30.543 1.00 72.69 294 VAL A O 1
ATOM 2502 N N . GLN A 1 295 ? -2.129 0.042 -32.003 1.00 78.44 295 GLN A N 1
ATOM 2503 C CA . GLN A 1 295 ? -3.116 1.032 -31.600 1.00 78.44 295 GLN A CA 1
ATOM 2504 C C . GLN A 1 295 ? -3.507 0.857 -30.127 1.00 78.44 295 GLN A C 1
ATOM 2506 O O . GLN A 1 295 ? -3.467 1.822 -29.366 1.00 78.44 295 GLN A O 1
ATOM 2511 N N . GLU A 1 296 ? -3.823 -0.369 -29.701 1.00 81.50 296 GLU A N 1
ATOM 2512 C CA . GLU A 1 296 ? -4.179 -0.674 -28.312 1.00 81.50 296 GLU A CA 1
ATOM 2513 C C . GLU A 1 296 ? -3.044 -0.381 -27.322 1.00 81.50 296 GLU A C 1
ATOM 2515 O O . GLU A 1 296 ? -3.315 0.062 -26.202 1.00 81.50 296 GLU A O 1
ATOM 2520 N N . GLN A 1 297 ? -1.785 -0.606 -27.716 1.00 77.62 297 GLN A N 1
ATOM 2521 C CA . GLN A 1 297 ? -0.614 -0.256 -26.903 1.00 77.62 297 GLN A CA 1
ATOM 2522 C C . GLN A 1 297 ? -0.450 1.259 -26.760 1.00 77.62 297 GLN A C 1
ATOM 2524 O O . GLN A 1 297 ? -0.235 1.746 -25.652 1.00 77.62 297 GLN A O 1
ATOM 2529 N N . VAL A 1 298 ? -0.596 2.018 -27.852 1.00 79.75 298 VAL A N 1
ATOM 2530 C CA . VAL A 1 298 ? -0.511 3.487 -27.811 1.00 79.75 298 VAL A CA 1
ATOM 2531 C C . VAL A 1 298 ? -1.632 4.080 -26.964 1.00 79.75 298 VAL A C 1
ATOM 2533 O O . VAL A 1 298 ? -1.370 4.924 -26.110 1.00 79.75 298 VAL A O 1
ATOM 2536 N N . ILE A 1 299 ? -2.874 3.630 -27.171 1.00 85.19 299 ILE A N 1
ATOM 2537 C CA . ILE A 1 299 ? -4.028 4.077 -26.378 1.00 85.19 299 ILE A CA 1
ATOM 2538 C C . ILE A 1 299 ? -3.799 3.772 -24.896 1.00 85.19 299 ILE A C 1
ATOM 2540 O O . ILE A 1 299 ? -4.150 4.583 -24.040 1.00 85.19 299 ILE A O 1
ATOM 2544 N N . HIS A 1 300 ? -3.202 2.621 -24.572 1.00 85.31 300 HIS A N 1
ATOM 2545 C CA . HIS A 1 300 ? -2.837 2.310 -23.192 1.00 85.31 300 HIS A CA 1
ATOM 2546 C C . HIS A 1 300 ? -1.830 3.301 -22.627 1.00 85.31 300 HIS A C 1
ATOM 2548 O O . HIS A 1 300 ? -2.124 3.918 -21.616 1.00 85.31 300 HIS A O 1
ATOM 2554 N N . ALA A 1 301 ? -0.690 3.496 -23.294 1.00 82.69 301 ALA A N 1
ATOM 2555 C CA . ALA A 1 301 ? 0.383 4.368 -22.814 1.00 82.69 301 ALA A CA 1
ATOM 2556 C C . ALA A 1 301 ? -0.065 5.834 -22.651 1.00 82.69 301 ALA A C 1
ATOM 2558 O O . ALA A 1 301 ? 0.401 6.532 -21.752 1.00 82.69 301 ALA A O 1
ATOM 2559 N N . LEU A 1 302 ? -0.992 6.298 -23.500 1.00 83.38 302 LEU A N 1
ATOM 2560 C CA . LEU A 1 302 ? -1.612 7.622 -23.385 1.00 83.38 302 LEU A CA 1
ATOM 2561 C C . LEU A 1 302 ? -2.496 7.755 -22.137 1.00 83.38 302 LEU A C 1
ATOM 2563 O O . LEU A 1 302 ? -2.486 8.795 -21.484 1.00 83.38 302 LEU A O 1
ATOM 2567 N N . ASN A 1 303 ? -3.251 6.708 -21.799 1.00 87.56 303 ASN A N 1
ATOM 2568 C CA . ASN A 1 303 ? -4.167 6.723 -20.658 1.00 87.56 303 ASN A CA 1
ATOM 2569 C C . ASN A 1 303 ? -3.468 6.394 -19.332 1.00 87.56 303 ASN A C 1
ATOM 2571 O O . ASN A 1 303 ? -3.741 7.015 -18.307 1.00 87.56 303 ASN A O 1
ATOM 2575 N N . GLN A 1 304 ? -2.580 5.404 -19.350 1.00 88.38 304 GLN A N 1
ATOM 2576 C CA . GLN A 1 304 ? -1.943 4.815 -18.183 1.00 88.38 304 GLN A CA 1
ATOM 2577 C C . GLN A 1 304 ? -0.461 4.537 -18.483 1.00 88.38 304 GLN A C 1
ATOM 2579 O O . GLN A 1 304 ? -0.100 3.436 -18.898 1.00 88.38 304 GLN A O 1
ATOM 2584 N N . PRO A 1 305 ? 0.416 5.524 -18.243 1.00 88.31 305 PRO A N 1
ATOM 2585 C CA . PRO A 1 305 ? 1.851 5.339 -18.393 1.00 88.31 305 PRO A CA 1
ATOM 2586 C C . PRO A 1 305 ? 2.376 4.264 -17.439 1.00 88.31 305 PRO A C 1
ATOM 2588 O O . PRO A 1 305 ? 1.959 4.212 -16.275 1.00 88.31 305 PRO A O 1
ATOM 2591 N N . ILE A 1 306 ? 3.360 3.482 -17.881 1.00 86.06 306 ILE A N 1
ATOM 2592 C CA . ILE A 1 306 ? 4.019 2.407 -17.122 1.00 86.06 306 ILE A CA 1
ATOM 2593 C C . ILE A 1 306 ? 4.489 2.910 -15.755 1.00 86.06 306 ILE A C 1
ATOM 2595 O O . ILE A 1 306 ? 4.297 2.232 -14.749 1.00 86.06 306 ILE A O 1
ATOM 2599 N N . HIS A 1 307 ? 5.074 4.112 -15.691 1.00 88.56 307 HIS A N 1
ATOM 2600 C CA . HIS A 1 307 ? 5.570 4.680 -14.429 1.00 88.56 307 HIS A CA 1
ATOM 2601 C C . HIS A 1 307 ? 4.464 4.885 -13.376 1.00 88.56 307 HIS A C 1
ATOM 2603 O O . HIS A 1 307 ? 4.741 4.857 -12.179 1.00 88.56 307 HIS A O 1
ATOM 2609 N N . LYS A 1 308 ? 3.219 5.085 -13.818 1.00 89.75 308 LYS A N 1
ATOM 2610 C CA . LYS A 1 308 ? 2.049 5.304 -12.958 1.00 89.75 308 LYS A CA 1
ATOM 2611 C C . LYS A 1 308 ? 1.180 4.051 -12.803 1.00 89.75 308 LYS A C 1
ATOM 2613 O O . LYS A 1 308 ? 0.206 4.089 -12.058 1.00 89.75 308 LYS A O 1
ATOM 2618 N N . GLY A 1 309 ? 1.471 2.985 -13.549 1.00 89.62 309 GLY A N 1
ATOM 2619 C CA . GLY A 1 309 ? 0.695 1.749 -13.558 1.00 89.62 309 GLY A CA 1
ATOM 2620 C C . GLY A 1 309 ? 1.068 0.817 -12.406 1.00 89.62 309 GLY A C 1
ATOM 2621 O O . GLY A 1 309 ? 2.235 0.690 -12.031 1.00 89.62 309 GLY A O 1
ATOM 2622 N N . LEU A 1 310 ? 0.075 0.118 -11.853 1.00 91.38 310 LEU A N 1
ATOM 2623 C CA . LEU A 1 310 ? 0.316 -0.919 -10.849 1.00 91.38 310 LEU A CA 1
ATOM 2624 C C . LEU A 1 310 ? 0.938 -2.146 -11.517 1.00 91.38 310 LEU A C 1
ATOM 2626 O O . LEU A 1 310 ? 0.324 -2.760 -12.388 1.00 91.38 310 LEU A O 1
ATOM 2630 N N . THR A 1 311 ? 2.123 -2.561 -11.069 1.00 90.81 311 THR A N 1
ATOM 2631 C CA . THR A 1 311 ? 2.934 -3.595 -11.738 1.00 90.81 311 THR A CA 1
ATOM 2632 C C . THR A 1 311 ? 2.164 -4.877 -12.063 1.00 90.81 311 THR A C 1
ATOM 2634 O O . THR A 1 311 ? 2.309 -5.421 -13.154 1.00 90.81 311 THR A O 1
ATOM 2637 N N . ARG A 1 312 ? 1.323 -5.373 -11.145 1.00 92.81 312 ARG A N 1
ATOM 2638 C CA . ARG A 1 312 ? 0.534 -6.599 -11.368 1.00 92.81 312 ARG A CA 1
ATOM 2639 C C . ARG A 1 312 ? -0.585 -6.415 -12.396 1.00 92.81 312 ARG A C 1
ATOM 2641 O O . ARG A 1 312 ? -0.845 -7.343 -13.164 1.00 92.81 312 ARG A O 1
ATOM 2648 N N . LEU A 1 313 ? -1.218 -5.243 -12.429 1.00 91.88 313 LEU A N 1
ATOM 2649 C CA . LEU A 1 313 ? -2.255 -4.918 -13.408 1.00 91.88 313 LEU A CA 1
ATOM 2650 C C . LEU A 1 313 ? -1.635 -4.776 -14.803 1.00 91.88 313 LEU A C 1
ATOM 2652 O O . LEU A 1 313 ? -2.074 -5.431 -15.748 1.00 91.88 313 LEU A O 1
ATOM 2656 N N . GLU A 1 314 ? -0.535 -4.028 -14.885 1.00 90.75 314 GLU A N 1
ATOM 2657 C CA . GLU A 1 314 ? 0.243 -3.837 -16.110 1.00 90.75 314 GLU A CA 1
ATOM 2658 C C . GLU A 1 314 ? 0.785 -5.161 -16.660 1.00 90.75 314 GLU A C 1
ATOM 2660 O O . GLU A 1 314 ? 0.692 -5.414 -17.859 1.00 90.75 314 GLU A O 1
ATOM 2665 N N . ALA A 1 315 ? 1.268 -6.061 -15.795 1.00 90.75 315 ALA A N 1
ATOM 2666 C CA . ALA A 1 315 ? 1.751 -7.380 -16.206 1.00 90.75 315 ALA A CA 1
ATOM 2667 C C . ALA A 1 315 ? 0.673 -8.209 -16.923 1.00 90.75 315 ALA A C 1
ATOM 2669 O O . ALA A 1 315 ? 0.968 -8.863 -17.922 1.00 90.75 315 ALA A O 1
ATOM 2670 N N . THR A 1 316 ? -0.575 -8.156 -16.446 1.00 88.50 316 THR A N 1
ATOM 2671 C CA . THR A 1 316 ? -1.693 -8.907 -17.045 1.00 88.50 316 THR A CA 1
ATOM 2672 C C . THR A 1 316 ? -1.942 -8.453 -18.479 1.00 88.50 316 THR A C 1
ATOM 2674 O O . THR A 1 316 ? -2.062 -9.277 -19.385 1.00 88.50 316 THR A O 1
ATOM 2677 N N . ARG A 1 317 ? -1.964 -7.134 -18.698 1.00 86.31 317 ARG A N 1
ATOM 2678 C CA . ARG A 1 317 ? -2.126 -6.551 -20.032 1.00 86.31 317 ARG A CA 1
ATOM 2679 C C . ARG A 1 317 ? -0.906 -6.827 -20.911 1.00 86.31 317 ARG A C 1
ATOM 2681 O O . ARG A 1 317 ? -1.047 -7.163 -22.084 1.00 86.31 317 ARG A O 1
ATOM 2688 N N . TYR A 1 318 ? 0.291 -6.733 -20.341 1.00 87.62 318 TYR A N 1
ATOM 2689 C CA . TYR A 1 318 ? 1.533 -6.938 -21.074 1.00 87.62 318 TYR A CA 1
ATOM 2690 C C . TYR A 1 318 ? 1.702 -8.377 -21.571 1.00 87.62 318 TYR A C 1
ATOM 2692 O O . TYR A 1 318 ? 2.261 -8.568 -22.645 1.00 87.62 318 TYR A O 1
ATOM 2700 N N . PHE A 1 319 ? 1.181 -9.392 -20.869 1.00 87.00 319 PHE A N 1
ATOM 2701 C CA . PHE A 1 319 ? 1.206 -10.774 -21.367 1.00 87.00 319 PHE A CA 1
ATOM 2702 C C . PHE A 1 319 ? 0.513 -10.932 -22.715 1.00 87.00 319 PHE A C 1
ATOM 2704 O O . PHE A 1 319 ? 1.050 -11.623 -23.577 1.00 87.00 319 PHE A O 1
ATOM 2711 N N . PHE A 1 320 ? -0.636 -10.277 -22.903 1.00 86.06 320 PHE A N 1
ATOM 2712 C CA . PHE A 1 320 ? -1.351 -10.298 -24.176 1.00 86.06 320 PHE A CA 1
ATOM 2713 C C . PHE A 1 320 ? -0.484 -9.716 -25.294 1.00 86.06 320 PHE A C 1
ATOM 2715 O O . PHE A 1 320 ? -0.299 -10.349 -26.326 1.00 86.06 320 PHE A O 1
ATOM 2722 N N . PHE A 1 321 ? 0.115 -8.547 -25.066 1.00 84.00 321 PHE A N 1
ATOM 2723 C CA . PHE A 1 321 ? 0.972 -7.904 -26.059 1.00 84.00 321 PHE A CA 1
ATOM 2724 C C . PHE A 1 321 ? 2.259 -8.682 -26.341 1.00 84.00 321 PHE A C 1
ATOM 2726 O O . PHE A 1 321 ? 2.645 -8.818 -27.497 1.00 84.00 321 PHE A O 1
ATOM 2733 N N . TYR A 1 322 ? 2.906 -9.207 -25.301 1.00 85.69 322 TYR A N 1
ATOM 2734 C CA . TYR A 1 322 ? 4.159 -9.943 -25.428 1.00 85.69 322 TYR A CA 1
ATOM 2735 C C . TYR A 1 322 ? 3.966 -11.281 -26.145 1.00 85.69 322 TYR A C 1
ATOM 2737 O O . TYR A 1 322 ? 4.838 -11.702 -26.888 1.00 85.69 322 TYR A O 1
ATOM 2745 N N . GLU A 1 323 ? 2.822 -11.945 -25.971 1.00 88.00 323 GLU A N 1
ATOM 2746 C CA . GLU A 1 323 ? 2.507 -13.198 -26.671 1.00 88.00 323 GLU A CA 1
ATOM 2747 C C . GLU A 1 323 ? 2.290 -13.012 -28.180 1.00 88.00 323 GLU A C 1
ATOM 2749 O O . GLU A 1 323 ? 2.584 -13.922 -28.953 1.00 88.00 323 GLU A O 1
ATOM 2754 N N . GLN A 1 324 ? 1.813 -11.836 -28.595 1.00 83.00 324 GLN A N 1
ATOM 2755 C CA . GLN A 1 324 ? 1.577 -11.487 -30.001 1.00 83.00 324 GLN A CA 1
ATOM 2756 C C . GLN A 1 324 ? 2.839 -10.987 -30.724 1.00 83.00 324 GLN A C 1
ATOM 2758 O O . GLN A 1 324 ? 2.820 -10.812 -31.939 1.00 83.00 324 GLN A O 1
ATOM 2763 N N . ASP A 1 325 ? 3.926 -10.715 -30.000 1.00 80.88 325 ASP A N 1
ATOM 2764 C CA . ASP A 1 325 ? 5.196 -10.308 -30.599 1.00 80.88 325 ASP A CA 1
ATOM 2765 C C . ASP A 1 325 ? 5.909 -11.537 -31.183 1.00 80.88 325 ASP A C 1
ATOM 2767 O O . ASP A 1 325 ? 6.326 -12.423 -30.441 1.00 80.88 325 ASP A O 1
ATOM 2771 N N . ASP A 1 326 ? 6.100 -11.595 -32.503 1.00 83.44 326 ASP A N 1
ATOM 2772 C CA . ASP A 1 326 ? 6.771 -12.716 -33.185 1.00 83.44 326 ASP A CA 1
ATOM 2773 C C . ASP A 1 326 ? 8.193 -13.004 -32.655 1.00 83.44 326 ASP A C 1
ATOM 2775 O O . ASP A 1 326 ? 8.712 -14.113 -32.810 1.00 83.44 326 ASP A O 1
ATOM 2779 N N . SER A 1 327 ? 8.833 -12.018 -32.020 1.00 84.19 327 SER A N 1
ATOM 2780 C CA . SER A 1 327 ? 10.185 -12.107 -31.462 1.00 84.19 327 SER A CA 1
ATOM 2781 C C . SER A 1 327 ? 10.234 -12.476 -29.973 1.00 84.19 327 SER A C 1
ATOM 2783 O O . SER A 1 327 ? 11.325 -12.574 -29.398 1.00 84.19 327 SER A O 1
ATOM 2785 N N . HIS A 1 328 ? 9.085 -12.699 -29.327 1.00 86.94 328 HIS A N 1
ATOM 2786 C CA . HIS A 1 328 ? 9.038 -12.926 -27.886 1.00 86.94 328 HIS A CA 1
ATOM 2787 C C . HIS A 1 328 ? 9.795 -14.184 -27.445 1.00 86.94 328 HIS A C 1
ATOM 2789 O O . HIS A 1 328 ? 9.840 -15.228 -28.103 1.00 86.94 328 HIS A O 1
ATOM 2795 N N . ASN A 1 329 ? 10.362 -14.117 -26.243 1.00 90.81 329 ASN A N 1
ATOM 2796 C CA . ASN A 1 329 ? 11.015 -15.258 -25.632 1.00 90.81 329 ASN A CA 1
ATOM 2797 C C . ASN A 1 329 ? 9.966 -16.161 -24.965 1.00 90.81 329 ASN A C 1
ATOM 2799 O O . ASN A 1 329 ? 9.430 -15.841 -23.903 1.00 90.81 329 ASN A O 1
ATOM 2803 N N . LYS A 1 330 ? 9.718 -17.330 -25.566 1.00 91.69 330 LYS A N 1
ATOM 2804 C CA . LYS A 1 330 ? 8.750 -18.326 -25.067 1.00 91.69 330 LYS A CA 1
ATOM 2805 C C . LYS A 1 330 ? 9.033 -18.791 -23.637 1.00 91.69 330 LYS A C 1
ATOM 2807 O O . LYS A 1 330 ? 8.103 -19.006 -22.866 1.00 91.69 330 LYS A O 1
ATOM 2812 N N . VAL A 1 331 ? 10.307 -18.938 -23.263 1.00 93.31 331 VAL A N 1
ATOM 2813 C CA . VAL A 1 331 ? 10.695 -19.351 -21.904 1.00 93.31 331 VAL A CA 1
ATOM 2814 C C . VAL A 1 331 ? 10.338 -18.258 -20.900 1.00 93.31 331 VAL A C 1
ATOM 2816 O O . VAL A 1 331 ? 9.768 -18.560 -19.855 1.00 93.31 331 VAL A O 1
ATOM 2819 N N . LEU A 1 332 ? 10.612 -16.993 -21.233 1.00 89.69 332 LEU A N 1
ATOM 2820 C CA . LEU A 1 332 ? 10.267 -15.853 -20.385 1.00 89.69 332 LEU A CA 1
ATOM 2821 C C . LEU A 1 332 ? 8.750 -15.706 -20.216 1.00 89.69 332 LEU A C 1
ATOM 2823 O O . LEU A 1 332 ? 8.290 -15.534 -19.091 1.00 89.69 332 LEU A O 1
ATOM 2827 N N . LEU A 1 333 ? 7.978 -15.812 -21.304 1.00 89.56 333 LEU A N 1
ATOM 2828 C CA . LEU A 1 333 ? 6.514 -15.738 -21.254 1.00 89.56 333 LEU A CA 1
ATOM 2829 C C . LEU A 1 333 ? 5.928 -16.852 -20.377 1.00 89.56 333 LEU A C 1
ATOM 2831 O O . LEU A 1 333 ? 5.100 -16.581 -19.508 1.00 89.56 333 LEU A O 1
ATOM 2835 N N . ASN A 1 334 ? 6.396 -18.091 -20.556 1.00 89.25 334 ASN A N 1
ATOM 2836 C CA . ASN A 1 334 ? 5.949 -19.225 -19.749 1.00 89.25 334 ASN A CA 1
ATOM 2837 C C . ASN A 1 334 ? 6.305 -19.043 -18.271 1.00 89.25 334 ASN A C 1
ATOM 2839 O O . ASN A 1 334 ? 5.451 -19.243 -17.410 1.00 89.25 334 ASN A O 1
ATOM 2843 N N . PHE A 1 335 ? 7.535 -18.620 -17.973 1.00 92.50 335 PHE A N 1
ATOM 2844 C CA . PHE A 1 335 ? 7.960 -18.324 -16.608 1.00 92.50 335 PHE A CA 1
ATOM 2845 C C . PHE A 1 335 ? 7.089 -17.232 -15.970 1.00 92.50 335 PHE A C 1
ATOM 2847 O O . PHE A 1 335 ? 6.583 -17.422 -14.868 1.00 92.50 335 PHE A O 1
ATOM 2854 N N . ALA A 1 336 ? 6.854 -16.123 -16.675 1.00 89.06 336 ALA A N 1
ATOM 2855 C CA . ALA A 1 336 ? 6.079 -15.003 -16.153 1.00 89.06 336 ALA A CA 1
ATOM 2856 C C . ALA A 1 336 ? 4.600 -15.363 -15.918 1.00 89.06 336 ALA A C 1
ATOM 2858 O O . ALA A 1 336 ? 4.036 -14.970 -14.898 1.00 89.06 336 ALA A O 1
ATOM 2859 N N . LYS A 1 337 ? 3.982 -16.150 -16.814 1.00 91.12 337 LYS A N 1
ATOM 2860 C CA . LYS A 1 337 ? 2.617 -16.674 -16.627 1.00 91.12 337 LYS A CA 1
ATOM 2861 C C . LYS A 1 337 ? 2.535 -17.629 -15.427 1.00 91.12 337 LYS A C 1
ATOM 2863 O O . LYS A 1 337 ? 1.579 -17.556 -14.658 1.00 91.12 337 LYS A O 1
ATOM 2868 N N . LEU A 1 338 ? 3.531 -18.502 -15.239 1.00 92.00 338 LEU A N 1
ATOM 2869 C CA . LEU A 1 338 ? 3.592 -19.414 -14.090 1.00 92.00 338 LEU A CA 1
ATOM 2870 C C . LEU A 1 338 ? 3.757 -18.659 -12.764 1.00 92.00 338 LEU A C 1
ATOM 2872 O O . LEU A 1 338 ? 2.993 -18.914 -11.835 1.00 92.00 338 LEU A O 1
ATOM 2876 N N . ASP A 1 339 ? 4.693 -17.709 -12.693 1.00 92.31 339 ASP A N 1
ATOM 2877 C CA . ASP A 1 339 ? 4.898 -16.849 -11.518 1.00 92.31 339 ASP A CA 1
ATOM 2878 C C . ASP A 1 339 ? 3.630 -16.055 -11.171 1.00 92.31 339 ASP A C 1
ATOM 2880 O O . ASP A 1 339 ? 3.180 -16.059 -10.024 1.00 92.31 339 ASP A O 1
ATOM 2884 N N . PHE A 1 340 ? 2.992 -15.444 -12.179 1.00 92.81 340 PHE A N 1
ATOM 2885 C CA . PHE A 1 340 ? 1.740 -14.711 -12.000 1.00 92.81 340 PHE A CA 1
ATOM 2886 C C . PHE A 1 340 ? 0.648 -15.598 -11.398 1.00 92.81 340 PHE A C 1
ATOM 2888 O O . PHE A 1 340 ? 0.013 -15.211 -10.418 1.00 92.81 340 PHE A O 1
ATOM 2895 N N . ASN A 1 341 ? 0.445 -16.795 -11.955 1.00 89.75 341 ASN A N 1
ATOM 2896 C CA . ASN A 1 341 ? -0.581 -17.723 -11.486 1.00 89.75 341 ASN A CA 1
ATOM 2897 C C . ASN A 1 341 ? -0.285 -18.245 -10.073 1.00 89.75 341 ASN A C 1
ATOM 2899 O O . ASN A 1 341 ? -1.209 -18.389 -9.272 1.00 89.75 341 ASN A O 1
ATOM 2903 N N . LEU A 1 342 ? 0.987 -18.498 -9.745 1.00 90.62 342 LEU A N 1
ATOM 2904 C CA . LEU A 1 342 ? 1.401 -18.920 -8.407 1.00 90.62 342 LEU A CA 1
ATOM 2905 C C . LEU A 1 342 ? 1.094 -17.837 -7.366 1.00 90.62 342 LEU A C 1
ATOM 2907 O O . LEU A 1 342 ? 0.465 -18.120 -6.344 1.00 90.62 342 LEU A O 1
ATOM 2911 N N . LEU A 1 343 ? 1.477 -16.589 -7.647 1.00 92.06 343 LEU A N 1
ATOM 2912 C CA . LEU A 1 343 ? 1.180 -15.464 -6.764 1.00 92.06 343 LEU A CA 1
ATOM 2913 C C . LEU A 1 343 ? -0.322 -15.208 -6.664 1.00 92.06 343 LEU A C 1
ATOM 2915 O O . LEU A 1 343 ? -0.825 -15.037 -5.559 1.00 92.06 343 LEU A O 1
ATOM 2919 N N . GLN A 1 344 ? -1.061 -15.288 -7.774 1.00 92.38 344 GLN A N 1
ATOM 2920 C CA . GLN A 1 344 ? -2.516 -15.155 -7.754 1.00 92.38 344 GLN A CA 1
ATOM 2921 C C . GLN A 1 344 ? -3.174 -16.226 -6.872 1.00 92.38 344 GLN A C 1
ATOM 2923 O O . GLN A 1 344 ? -4.125 -15.919 -6.156 1.00 92.38 344 GLN A O 1
ATOM 2928 N N . LYS A 1 345 ? -2.675 -17.470 -6.869 1.00 89.19 345 LYS A N 1
ATOM 2929 C CA . LYS A 1 345 ? -3.187 -18.530 -5.984 1.00 89.19 345 LYS A CA 1
ATOM 2930 C C . LYS A 1 345 ? -2.929 -18.234 -4.511 1.00 89.19 345 LYS A C 1
ATOM 2932 O O . LYS A 1 345 ? -3.832 -18.416 -3.696 1.00 89.19 345 LYS A O 1
ATOM 2937 N N . MET A 1 346 ? -1.743 -17.733 -4.181 1.00 93.25 346 MET A N 1
ATOM 2938 C CA . MET A 1 346 ? -1.431 -17.263 -2.830 1.00 93.25 346 MET A CA 1
ATOM 2939 C C . MET A 1 346 ? -2.348 -16.097 -2.428 1.00 93.25 346 MET A C 1
ATOM 2941 O O . MET A 1 346 ? -2.928 -16.129 -1.347 1.00 93.25 346 MET A O 1
ATOM 2945 N N . HIS A 1 347 ? -2.556 -15.113 -3.308 1.00 95.56 347 HIS A N 1
ATOM 2946 C CA . HIS A 1 347 ? -3.444 -13.974 -3.046 1.00 95.56 347 HIS A CA 1
ATOM 2947 C C . HIS A 1 347 ? -4.912 -14.396 -2.877 1.00 95.56 347 HIS A C 1
ATOM 2949 O O . HIS A 1 347 ? -5.602 -13.898 -1.997 1.00 95.56 347 HIS A O 1
ATOM 2955 N N . GLN A 1 348 ? -5.396 -15.363 -3.664 1.00 92.50 348 GLN A N 1
ATOM 2956 C CA . GLN A 1 348 ? -6.739 -15.941 -3.502 1.00 92.50 348 GLN A CA 1
ATOM 2957 C C . GLN A 1 348 ? -6.903 -16.642 -2.148 1.00 92.50 348 GLN A C 1
ATOM 2959 O O . GLN A 1 348 ? -7.953 -16.527 -1.515 1.00 92.50 348 GLN A O 1
ATOM 2964 N N . TRP A 1 349 ? -5.870 -17.355 -1.695 1.00 93.62 349 TRP A N 1
ATOM 2965 C CA . TRP A 1 349 ? -5.863 -17.977 -0.374 1.00 93.62 349 TRP A CA 1
ATOM 2966 C C . TRP A 1 349 ? -5.879 -16.925 0.744 1.00 93.62 349 TRP A C 1
ATOM 2968 O O . TRP A 1 349 ? -6.723 -17.001 1.635 1.00 93.62 349 TRP A O 1
ATOM 2978 N N . GLU A 1 350 ? -5.024 -15.900 0.659 1.00 94.00 350 GLU A N 1
ATOM 2979 C CA . GLU A 1 350 ? -5.015 -14.770 1.600 1.00 94.00 350 GLU A CA 1
ATOM 2980 C C . GLU A 1 350 ? -6.395 -14.095 1.670 1.00 94.00 350 GLU A C 1
ATOM 2982 O O . GLU A 1 350 ? -6.935 -13.886 2.758 1.00 94.00 350 GLU A O 1
ATOM 2987 N N . LEU A 1 351 ? -6.995 -13.807 0.510 1.00 95.88 351 LEU A N 1
ATOM 2988 C CA . LEU A 1 351 ? -8.312 -13.186 0.413 1.00 95.88 351 LEU A CA 1
ATOM 2989 C C . LEU A 1 351 ? -9.409 -14.070 1.014 1.00 95.88 351 LEU A C 1
ATOM 2991 O O . LEU A 1 351 ? -10.308 -13.546 1.666 1.00 95.88 351 LEU A O 1
ATOM 2995 N N . SER A 1 352 ? -9.346 -15.394 0.851 1.00 94.19 352 SER A N 1
ATOM 2996 C CA . SER A 1 352 ? -10.291 -16.323 1.485 1.00 94.19 352 SER A CA 1
ATOM 2997 C C . SER A 1 352 ? -10.257 -16.210 3.013 1.00 94.19 352 SER A C 1
ATOM 2999 O O . SER A 1 352 ? -11.308 -16.121 3.651 1.00 94.19 352 SER A O 1
ATOM 3001 N N . GLU A 1 353 ? -9.063 -16.163 3.607 1.00 95.25 353 GLU A N 1
ATOM 3002 C CA . GLU A 1 353 ? -8.899 -16.009 5.058 1.00 95.25 353 GLU A CA 1
ATOM 3003 C C . GLU A 1 353 ? -9.416 -14.650 5.552 1.00 95.25 353 GLU A C 1
ATOM 3005 O O . GLU A 1 353 ? -10.126 -14.576 6.558 1.00 95.25 353 GLU A O 1
ATOM 3010 N N . ILE A 1 354 ? -9.117 -13.570 4.824 1.00 97.00 354 ILE A N 1
ATOM 3011 C CA . ILE A 1 354 ? -9.596 -12.220 5.158 1.00 97.00 354 ILE A CA 1
ATOM 3012 C C . ILE A 1 354 ? -11.120 -12.135 4.999 1.00 97.00 354 ILE A C 1
ATOM 3014 O O . ILE A 1 354 ? -11.795 -11.580 5.860 1.00 97.00 354 ILE A O 1
ATOM 3018 N N . THR A 1 355 ? -11.682 -12.749 3.958 1.00 96.56 355 THR A N 1
ATOM 3019 C CA . THR A 1 355 ? -13.134 -12.796 3.736 1.00 96.56 355 THR A CA 1
ATOM 3020 C C . THR A 1 355 ? -13.845 -13.537 4.860 1.00 96.56 355 THR A C 1
ATOM 3022 O O . THR A 1 355 ? -14.930 -13.129 5.268 1.00 96.56 355 THR A O 1
ATOM 3025 N N . ARG A 1 356 ? -13.257 -14.626 5.374 1.00 97.12 356 ARG A N 1
ATOM 3026 C CA . ARG A 1 356 ? -13.828 -15.357 6.510 1.00 97.12 356 ARG A CA 1
ATOM 3027 C C . ARG A 1 356 ? -13.873 -14.476 7.755 1.00 97.12 356 ARG A C 1
ATOM 3029 O O . ARG A 1 356 ? -14.947 -14.312 8.321 1.00 97.12 356 ARG A O 1
ATOM 3036 N N . TRP A 1 357 ? -12.752 -13.836 8.089 1.00 97.56 357 TRP A N 1
ATOM 3037 C CA . TRP A 1 357 ? -12.682 -12.860 9.180 1.00 97.56 357 TRP A CA 1
ATOM 3038 C C . TRP A 1 357 ? -13.721 -11.739 9.020 1.00 97.56 357 TRP A C 1
ATOM 3040 O O . TRP A 1 357 ? -14.426 -11.415 9.968 1.00 97.56 357 TRP A O 1
ATOM 3050 N N . TRP A 1 358 ? -13.865 -11.178 7.817 1.00 97.75 358 TRP A N 1
ATOM 3051 C CA . TRP A 1 358 ? -14.830 -10.109 7.550 1.00 97.75 358 TRP A CA 1
ATOM 3052 C C . TRP A 1 358 ? -16.281 -10.559 7.754 1.00 97.75 358 TRP A C 1
ATOM 3054 O O . TRP A 1 358 ? -17.077 -9.857 8.373 1.00 97.75 358 TRP A O 1
ATOM 3064 N N . LYS A 1 359 ? -16.620 -11.769 7.295 1.00 96.56 359 LYS A N 1
ATOM 3065 C CA . LYS A 1 359 ? -17.950 -12.361 7.494 1.00 96.56 359 LYS A CA 1
ATOM 3066 C C . LYS A 1 359 ? -18.254 -12.641 8.966 1.00 96.56 359 LYS A C 1
ATOM 3068 O O . LYS A 1 359 ? -19.394 -12.461 9.377 1.00 96.56 359 LYS A O 1
ATOM 3073 N N . GLU A 1 360 ? -17.260 -13.050 9.753 1.00 97.25 360 GLU A N 1
ATOM 3074 C CA . GLU A 1 360 ? -17.408 -13.295 11.197 1.00 97.25 360 GLU A CA 1
ATOM 3075 C C . GLU A 1 360 ? -17.740 -12.016 11.984 1.00 97.25 360 GLU A C 1
ATOM 3077 O O . GLU A 1 360 ? -18.449 -12.082 12.989 1.00 97.25 360 GLU A O 1
ATOM 3082 N N . LEU A 1 361 ? -17.303 -10.842 11.510 1.00 96.69 361 LEU A N 1
ATOM 3083 C CA . LEU A 1 361 ? -17.695 -9.559 12.103 1.00 96.69 361 LEU A CA 1
ATOM 3084 C C . LEU A 1 361 ? -19.198 -9.261 11.924 1.00 96.69 361 LEU A C 1
ATOM 3086 O O . LEU A 1 361 ? -19.793 -8.590 12.775 1.00 96.69 361 LEU A O 1
ATOM 3090 N N . ASP A 1 362 ? -19.823 -9.802 10.869 1.00 95.62 362 ASP A N 1
ATOM 3091 C CA . ASP A 1 362 ? -21.242 -9.639 10.495 1.00 95.62 362 ASP A CA 1
ATOM 3092 C C . ASP A 1 362 ? -21.663 -8.164 10.325 1.00 95.62 362 ASP A C 1
ATOM 3094 O O . ASP A 1 362 ? -22.779 -7.758 10.662 1.00 95.62 362 ASP A O 1
ATOM 3098 N N . PHE A 1 363 ? -20.754 -7.330 9.806 1.00 95.62 363 PHE A N 1
ATOM 3099 C CA . PHE A 1 363 ? -20.988 -5.895 9.606 1.00 95.62 363 PHE A CA 1
ATOM 3100 C C . PHE A 1 363 ? -22.096 -5.594 8.602 1.00 95.62 363 PHE A C 1
ATOM 3102 O O . PHE A 1 363 ? -22.841 -4.648 8.817 1.00 95.62 363 PHE A O 1
ATOM 3109 N N . ALA A 1 364 ? -22.304 -6.449 7.598 1.00 92.25 364 ALA A N 1
ATOM 3110 C CA . ALA A 1 364 ? -23.427 -6.308 6.670 1.00 92.25 364 ALA A CA 1
ATOM 3111 C C . ALA A 1 364 ? -24.794 -6.255 7.384 1.00 92.25 364 ALA A C 1
ATOM 3113 O O . ALA A 1 364 ? -25.716 -5.604 6.899 1.00 92.25 364 ALA A O 1
ATOM 3114 N N . LYS A 1 365 ? -24.935 -6.921 8.541 1.00 94.12 365 LYS A N 1
ATOM 3115 C CA . LYS A 1 365 ? -26.153 -6.855 9.363 1.00 94.12 365 LYS A CA 1
ATOM 3116 C C . LYS A 1 365 ? -26.069 -5.823 10.479 1.00 94.12 365 LYS A C 1
ATOM 3118 O O . LYS A 1 365 ? -27.063 -5.162 10.757 1.00 94.12 365 LYS A O 1
ATOM 3123 N N . LYS A 1 366 ? -24.916 -5.712 11.146 1.00 95.06 366 LYS A N 1
ATOM 3124 C CA . LYS A 1 366 ? -24.734 -4.818 12.305 1.00 95.06 366 LYS A CA 1
ATOM 3125 C C . LYS A 1 366 ? -24.610 -3.343 11.912 1.00 95.06 366 LYS A C 1
ATOM 3127 O O . LYS A 1 366 ? -24.948 -2.481 12.711 1.00 95.06 366 LYS A O 1
ATOM 3132 N N . MET A 1 367 ? -24.122 -3.064 10.705 1.00 94.88 367 MET A N 1
ATOM 3133 C CA . MET A 1 367 ? -23.863 -1.727 10.165 1.00 94.88 367 MET A CA 1
ATOM 3134 C C . MET A 1 367 ? -24.266 -1.667 8.680 1.00 94.88 367 MET A C 1
ATOM 3136 O O . MET A 1 367 ? -23.414 -1.501 7.810 1.00 94.88 367 MET A O 1
ATOM 3140 N N . PRO A 1 368 ? -25.567 -1.805 8.357 1.00 94.12 368 PRO A N 1
ATOM 3141 C CA . PRO A 1 368 ? -26.044 -1.880 6.972 1.00 94.12 368 PRO A CA 1
ATOM 3142 C C . PRO A 1 368 ? -25.878 -0.571 6.182 1.00 94.12 368 PRO A C 1
ATOM 3144 O O . PRO A 1 368 ? -26.058 -0.569 4.968 1.00 94.12 368 PRO A O 1
ATOM 3147 N N . PHE A 1 369 ? -25.568 0.540 6.859 1.00 94.12 369 PHE A N 1
ATOM 3148 C CA . PHE A 1 369 ? -25.258 1.824 6.228 1.00 94.12 369 PHE A CA 1
ATOM 3149 C C . PHE A 1 369 ? -23.858 1.849 5.601 1.00 94.12 369 PHE A C 1
ATOM 3151 O O . PHE A 1 369 ? -23.625 2.622 4.676 1.00 94.12 369 PHE A O 1
ATOM 3158 N N . ALA A 1 370 ? -22.935 1.025 6.107 1.00 94.81 370 ALA A N 1
ATOM 3159 C CA . ALA A 1 370 ? -21.548 1.035 5.680 1.00 94.81 370 ALA A CA 1
ATOM 3160 C C . ALA A 1 370 ? -21.352 0.196 4.411 1.00 94.81 370 ALA A C 1
ATOM 3162 O O . ALA A 1 370 ? -21.976 -0.853 4.213 1.00 94.81 370 ALA A O 1
ATOM 3163 N N . ARG A 1 371 ? -20.461 0.655 3.537 1.00 94.75 371 ARG A N 1
ATOM 3164 C CA . ARG A 1 371 ? -20.141 0.012 2.264 1.00 94.75 371 ARG A CA 1
ATOM 3165 C C . ARG A 1 371 ? -19.317 -1.251 2.523 1.00 94.75 371 ARG A C 1
ATOM 3167 O O . ARG A 1 371 ? -18.276 -1.206 3.174 1.00 94.75 371 ARG A O 1
ATOM 3174 N N . ASP A 1 372 ? -19.719 -2.381 1.941 1.00 93.88 372 ASP A N 1
ATOM 3175 C CA . ASP A 1 372 ? -18.874 -3.582 1.934 1.00 93.88 372 ASP A CA 1
ATOM 3176 C C . ASP A 1 372 ? -17.842 -3.484 0.802 1.00 93.88 372 ASP A C 1
ATOM 3178 O O . ASP A 1 372 ? -18.176 -3.647 -0.373 1.00 93.88 372 ASP A O 1
ATOM 3182 N N . ARG A 1 373 ? -16.597 -3.156 1.168 1.00 94.94 373 ARG A N 1
ATOM 3183 C CA . ARG A 1 373 ? -15.468 -2.945 0.244 1.00 94.94 373 ARG A CA 1
ATOM 3184 C C . ARG A 1 373 ? -14.257 -3.816 0.551 1.00 94.94 373 ARG A C 1
ATOM 3186 O O . ARG A 1 373 ? -13.147 -3.502 0.135 1.00 94.94 373 ARG A O 1
ATOM 3193 N N . MET A 1 374 ? -14.429 -4.908 1.298 1.00 95.38 374 MET A N 1
ATOM 3194 C CA . MET A 1 374 ? -13.290 -5.697 1.783 1.00 95.38 374 MET A CA 1
ATOM 3195 C C . MET A 1 374 ? -12.409 -6.232 0.638 1.00 95.38 374 MET A C 1
ATOM 3197 O O . MET A 1 374 ? -11.179 -6.191 0.740 1.00 95.38 374 MET A O 1
ATOM 3201 N N . VAL A 1 375 ? -13.012 -6.681 -0.472 1.00 96.75 375 VAL A N 1
ATOM 3202 C CA . VAL A 1 375 ? -12.264 -7.188 -1.637 1.00 96.75 375 VAL A CA 1
ATOM 3203 C C . VAL A 1 375 ? -11.496 -6.059 -2.329 1.00 96.75 375 VAL A C 1
ATOM 3205 O O . VAL A 1 375 ? -10.333 -6.238 -2.690 1.00 96.75 375 VAL A O 1
ATOM 3208 N N . GLU A 1 376 ? -12.113 -4.890 -2.483 1.00 97.06 376 GLU A N 1
ATOM 3209 C CA . GLU A 1 376 ? -11.498 -3.694 -3.056 1.00 97.06 376 GLU A CA 1
ATOM 3210 C C . GLU A 1 376 ? -10.351 -3.176 -2.177 1.00 97.06 376 GLU A C 1
ATOM 3212 O O . GLU A 1 376 ? -9.275 -2.875 -2.695 1.00 97.06 376 GLU A O 1
ATOM 3217 N N . CYS A 1 377 ? -10.522 -3.173 -0.851 1.00 97.38 377 CYS A N 1
ATOM 3218 C CA . CYS A 1 377 ? -9.453 -2.858 0.095 1.00 97.38 377 CYS A CA 1
ATOM 3219 C C . CYS A 1 377 ? -8.276 -3.830 -0.060 1.00 97.38 377 CYS A C 1
ATOM 3221 O O . CYS A 1 377 ? -7.129 -3.393 -0.135 1.00 97.38 377 CYS A O 1
ATOM 3223 N N . TYR A 1 378 ? -8.530 -5.141 -0.162 1.00 98.12 378 TYR A N 1
ATOM 3224 C CA . TYR A 1 378 ? -7.464 -6.119 -0.414 1.00 98.12 378 TYR A CA 1
ATOM 3225 C C . TYR A 1 378 ? -6.753 -5.852 -1.748 1.00 98.12 378 TYR A C 1
ATOM 3227 O O . TYR A 1 378 ? -5.523 -5.900 -1.821 1.00 98.12 378 TYR A O 1
ATOM 3235 N N . PHE A 1 379 ? -7.508 -5.516 -2.797 1.00 97.56 379 PHE A N 1
ATOM 3236 C CA . PHE A 1 379 ? -6.951 -5.170 -4.103 1.00 97.56 379 PHE A CA 1
ATOM 3237 C C . PHE A 1 379 ? -6.048 -3.926 -4.047 1.00 97.56 379 PHE A C 1
ATOM 3239 O O . PHE A 1 379 ? -4.973 -3.933 -4.647 1.00 97.56 379 PHE A O 1
ATOM 3246 N N . TRP A 1 380 ? -6.408 -2.890 -3.280 1.00 96.69 380 TRP A N 1
ATOM 3247 C CA . TRP A 1 380 ? -5.519 -1.746 -3.036 1.00 96.69 380 TRP A CA 1
ATOM 3248 C C . TRP A 1 380 ? -4.221 -2.164 -2.346 1.00 96.69 380 TRP A C 1
ATOM 3250 O O . TRP A 1 380 ? -3.139 -1.725 -2.737 1.00 96.69 380 TRP A O 1
ATOM 3260 N N . ILE A 1 381 ? -4.304 -3.066 -1.368 1.00 97.69 381 ILE A N 1
ATOM 3261 C CA . ILE A 1 381 ? -3.132 -3.534 -0.623 1.00 97.69 381 ILE A CA 1
ATOM 3262 C C . ILE A 1 381 ? -2.197 -4.395 -1.486 1.00 97.69 381 ILE A C 1
ATOM 3264 O O . ILE A 1 381 ? -0.977 -4.313 -1.326 1.00 97.69 381 ILE A O 1
ATOM 3268 N N . LEU A 1 382 ? -2.723 -5.136 -2.468 1.00 96.50 382 LEU A N 1
ATOM 3269 C CA . LEU A 1 382 ? -1.897 -5.772 -3.506 1.00 96.50 382 LEU A CA 1
ATOM 3270 C C . LEU A 1 382 ? -1.081 -4.757 -4.319 1.00 96.50 382 LEU A C 1
ATOM 3272 O O . LEU A 1 382 ? 0.007 -5.088 -4.789 1.00 96.50 382 LEU A O 1
ATOM 3276 N N . GLY A 1 383 ? -1.595 -3.536 -4.486 1.00 94.81 383 GLY A N 1
ATOM 3277 C CA . GLY A 1 383 ? -0.886 -2.436 -5.135 1.00 94.81 383 GLY A CA 1
ATOM 3278 C C . GLY A 1 383 ? 0.285 -1.890 -4.313 1.00 94.81 383 GLY A C 1
ATOM 3279 O O . GLY A 1 383 ? 1.257 -1.422 -4.900 1.00 94.81 383 GLY A O 1
ATOM 3280 N N . VAL A 1 384 ? 0.225 -1.986 -2.979 1.00 95.88 384 VAL A N 1
ATOM 3281 C CA . VAL A 1 384 ? 1.307 -1.552 -2.075 1.00 95.88 384 VAL A CA 1
ATOM 3282 C C . VAL A 1 384 ? 2.482 -2.529 -2.125 1.00 95.88 384 VAL A C 1
ATOM 3284 O O . VAL A 1 384 ? 3.630 -2.113 -2.265 1.00 95.88 384 VAL A O 1
ATOM 3287 N N . TYR A 1 385 ? 2.199 -3.829 -2.021 1.00 95.00 385 TYR A N 1
ATOM 3288 C CA . TYR A 1 385 ? 3.192 -4.892 -2.183 1.00 95.00 385 TYR A CA 1
ATOM 3289 C C . TYR A 1 385 ? 2.527 -6.208 -2.607 1.00 95.00 385 TYR A C 1
ATOM 3291 O O . TYR A 1 385 ? 1.651 -6.748 -1.928 1.00 95.00 385 TYR A O 1
ATOM 3299 N N . PHE A 1 386 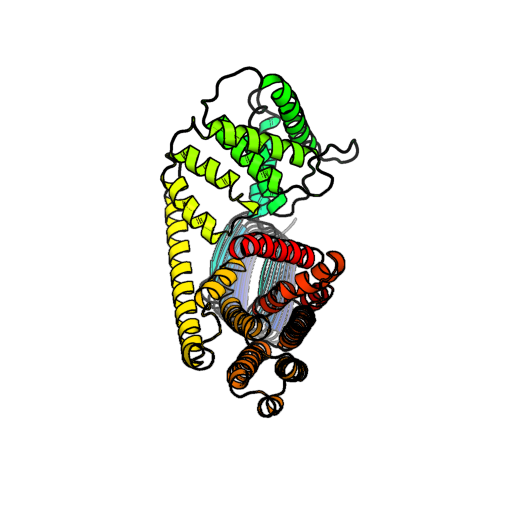? 2.982 -6.795 -3.710 1.00 95.25 386 PHE A N 1
ATOM 3300 C CA . PHE A 1 386 ? 2.430 -8.052 -4.233 1.00 95.25 386 PHE A CA 1
ATOM 3301 C C . PHE A 1 386 ? 3.332 -9.259 -3.961 1.00 95.25 386 PHE A C 1
ATOM 3303 O O . PHE A 1 386 ? 2.912 -10.403 -4.149 1.00 95.25 386 PHE A O 1
ATOM 3310 N N . GLU A 1 387 ? 4.564 -9.015 -3.523 1.00 93.38 387 GLU A N 1
ATOM 3311 C CA . GLU A 1 387 ? 5.609 -10.016 -3.373 1.00 93.38 387 GLU A CA 1
ATOM 3312 C C . GLU A 1 387 ? 5.304 -10.983 -2.213 1.00 93.38 387 GLU A C 1
ATOM 3314 O O . GLU A 1 387 ? 4.706 -10.590 -1.202 1.00 93.38 387 GLU A O 1
ATOM 3319 N N . PRO A 1 388 ? 5.687 -12.267 -2.322 1.00 89.62 388 PRO A N 1
ATOM 3320 C CA . PRO A 1 388 ? 5.234 -13.312 -1.403 1.00 89.62 388 PRO A CA 1
ATOM 3321 C C . PRO A 1 388 ? 5.662 -13.080 0.052 1.00 89.62 388 PRO A C 1
ATOM 3323 O O . PRO A 1 388 ? 4.886 -13.347 0.969 1.00 89.62 388 PRO A O 1
ATOM 3326 N N . GLN A 1 389 ? 6.835 -12.486 0.287 1.00 88.06 389 GLN A N 1
ATOM 3327 C CA . GLN A 1 389 ? 7.353 -12.198 1.629 1.00 88.06 389 GLN A CA 1
ATOM 3328 C C . GLN A 1 389 ? 6.482 -11.230 2.447 1.00 88.06 389 GLN A C 1
ATOM 3330 O O . GLN A 1 389 ? 6.592 -11.189 3.672 1.00 88.06 389 GLN A O 1
ATOM 3335 N N . TYR A 1 390 ? 5.600 -10.466 1.794 1.00 94.94 390 TYR A N 1
ATOM 3336 C CA . TYR A 1 390 ? 4.746 -9.470 2.442 1.00 94.94 390 TYR A CA 1
ATOM 3337 C C . TYR A 1 390 ? 3.344 -9.989 2.795 1.00 94.94 390 TYR A C 1
ATOM 3339 O O . TYR A 1 390 ? 2.463 -9.195 3.106 1.00 94.94 390 TYR A O 1
ATOM 3347 N N . LEU A 1 391 ? 3.130 -11.310 2.818 1.00 92.88 391 LEU A N 1
ATOM 3348 C CA . LEU A 1 391 ? 1.850 -11.939 3.180 1.00 92.88 391 LEU A CA 1
ATOM 3349 C C . LEU A 1 391 ? 1.278 -11.417 4.506 1.00 92.88 391 LEU A C 1
ATOM 3351 O O . LEU A 1 391 ? 0.124 -10.989 4.571 1.00 92.88 391 LEU A O 1
ATOM 3355 N N . LEU A 1 392 ? 2.091 -11.401 5.569 1.00 92.00 392 LEU A N 1
ATOM 3356 C CA . LEU A 1 392 ? 1.650 -10.892 6.871 1.00 92.00 392 LEU A CA 1
ATOM 3357 C C . LEU A 1 392 ? 1.313 -9.397 6.796 1.00 92.00 392 LEU A C 1
ATOM 3359 O O . LEU A 1 392 ? 0.312 -8.968 7.367 1.00 92.00 392 LEU A O 1
ATOM 3363 N N . ALA A 1 393 ? 2.128 -8.621 6.078 1.00 96.12 393 ALA A N 1
ATOM 3364 C CA . ALA A 1 393 ? 1.923 -7.191 5.887 1.00 96.12 393 ALA A CA 1
ATOM 3365 C C . ALA A 1 393 ? 0.583 -6.917 5.191 1.00 96.12 393 ALA A C 1
ATOM 3367 O O . ALA A 1 393 ? -0.225 -6.152 5.715 1.00 96.12 393 ALA A O 1
ATOM 3368 N N . ARG A 1 394 ? 0.290 -7.637 4.098 1.00 97.88 394 ARG A N 1
ATOM 3369 C CA . ARG A 1 394 ? -0.984 -7.532 3.375 1.00 97.88 394 ARG A CA 1
ATOM 3370 C C . ARG A 1 394 ? -2.170 -7.878 4.249 1.00 97.88 394 ARG A C 1
ATOM 3372 O O . ARG A 1 394 ? -3.153 -7.142 4.255 1.00 97.88 394 ARG A O 1
ATOM 3379 N N . ARG A 1 395 ? -2.073 -8.965 5.017 1.00 96.31 395 ARG A N 1
ATOM 3380 C CA . ARG A 1 395 ? -3.138 -9.389 5.929 1.00 96.31 395 ARG A CA 1
ATOM 3381 C C . ARG A 1 395 ? -3.459 -8.303 6.954 1.00 96.31 395 ARG A C 1
ATOM 3383 O O . ARG A 1 395 ? -4.624 -7.974 7.135 1.00 96.31 395 ARG A O 1
ATOM 3390 N N . MET A 1 396 ? -2.444 -7.748 7.615 1.00 97.12 396 MET A N 1
ATOM 3391 C CA . MET A 1 396 ? -2.638 -6.703 8.626 1.00 97.12 396 MET A CA 1
ATOM 3392 C C . MET A 1 396 ? -3.175 -5.416 7.996 1.00 97.12 396 MET A C 1
ATOM 3394 O O . MET A 1 396 ? -4.187 -4.891 8.452 1.00 97.12 396 MET A O 1
ATOM 3398 N N . LEU A 1 397 ? -2.547 -4.948 6.915 1.00 98.31 397 LEU A N 1
ATOM 3399 C CA . LEU A 1 397 ? -2.913 -3.694 6.266 1.00 98.31 397 LEU A CA 1
ATOM 3400 C C . LEU A 1 397 ? -4.317 -3.747 5.653 1.00 98.31 397 LEU A C 1
ATOM 3402 O O . LEU A 1 397 ? -5.049 -2.768 5.749 1.00 98.31 397 LEU A O 1
ATOM 3406 N N . THR A 1 398 ? -4.733 -4.887 5.096 1.00 98.50 398 THR A N 1
ATOM 3407 C CA . THR A 1 398 ? -6.096 -5.053 4.562 1.00 98.50 398 THR A CA 1
ATOM 3408 C C . THR A 1 398 ? -7.138 -4.937 5.665 1.00 98.50 398 THR A C 1
ATOM 3410 O O . THR A 1 398 ? -8.127 -4.235 5.488 1.00 98.50 398 THR A O 1
ATOM 3413 N N . LYS A 1 399 ? -6.910 -5.577 6.821 1.00 98.38 399 LYS A N 1
ATOM 3414 C CA . LYS A 1 399 ? -7.832 -5.480 7.961 1.00 98.38 399 LYS A CA 1
ATOM 3415 C C . LYS A 1 399 ? -7.936 -4.049 8.481 1.00 98.38 399 LYS A C 1
ATOM 3417 O O . LYS A 1 399 ? -9.043 -3.580 8.715 1.00 98.38 399 LYS A O 1
ATOM 3422 N N . VAL A 1 400 ? -6.803 -3.354 8.610 1.00 98.31 400 VAL A N 1
ATOM 3423 C CA . VAL A 1 400 ? -6.776 -1.933 8.996 1.00 98.31 400 VAL A CA 1
ATOM 3424 C C . VAL A 1 400 ? -7.552 -1.090 7.982 1.00 98.31 400 VAL A C 1
ATOM 3426 O O . VAL A 1 400 ? -8.450 -0.361 8.376 1.00 98.31 400 VAL A O 1
ATOM 3429 N N . THR A 1 401 ? -7.281 -1.255 6.685 1.00 98.06 401 THR A N 1
ATOM 3430 C CA . THR A 1 401 ? -7.921 -0.479 5.605 1.00 98.06 401 THR A CA 1
ATOM 3431 C C . THR A 1 401 ? -9.429 -0.716 5.535 1.00 98.06 401 THR A C 1
ATOM 3433 O O . THR A 1 401 ? -10.193 0.235 5.403 1.00 98.06 401 THR A O 1
ATOM 3436 N N . ALA A 1 402 ? -9.874 -1.969 5.671 1.00 97.81 402 ALA A N 1
ATOM 3437 C CA . ALA A 1 402 ? -11.295 -2.305 5.672 1.00 97.81 402 ALA A CA 1
ATOM 3438 C C . ALA A 1 402 ? -12.027 -1.662 6.861 1.00 97.81 402 ALA A C 1
ATOM 3440 O O . ALA A 1 402 ? -13.107 -1.112 6.685 1.00 97.81 402 ALA A O 1
ATOM 3441 N N . LEU A 1 403 ? -11.425 -1.671 8.057 1.00 98.31 403 LEU A N 1
ATOM 3442 C CA . LEU A 1 403 ? -11.998 -0.989 9.221 1.00 98.31 403 LEU A CA 1
ATOM 3443 C C . LEU A 1 403 ? -11.975 0.534 9.071 1.00 98.31 403 LEU A C 1
ATOM 3445 O O . LEU A 1 403 ? -12.946 1.181 9.443 1.00 98.31 403 LEU A O 1
ATOM 3449 N N . THR A 1 404 ? -10.921 1.104 8.483 1.00 98.12 404 THR A N 1
ATOM 3450 C CA . THR A 1 404 ? -10.881 2.533 8.151 1.00 98.12 404 THR A CA 1
ATOM 3451 C C . THR A 1 404 ? -12.033 2.927 7.234 1.00 98.12 404 THR A C 1
ATOM 3453 O O . THR A 1 404 ? -12.654 3.946 7.492 1.00 98.12 404 THR A O 1
ATOM 3456 N N . SER A 1 405 ? -12.383 2.107 6.237 1.00 97.06 405 SER A N 1
ATOM 3457 C CA . SER A 1 405 ? -13.534 2.378 5.362 1.00 97.06 405 SER A CA 1
ATOM 3458 C C . SER A 1 405 ? -14.874 2.384 6.106 1.00 97.06 405 SER A C 1
ATOM 3460 O O . SER A 1 405 ? -15.772 3.119 5.717 1.00 97.06 405 SER A O 1
ATOM 3462 N N . ILE A 1 406 ? -15.035 1.573 7.156 1.00 98.00 406 ILE A N 1
ATOM 3463 C CA . ILE A 1 406 ? -16.248 1.604 7.991 1.00 98.00 406 ILE A CA 1
ATOM 3464 C C . ILE A 1 406 ? -16.257 2.852 8.872 1.00 98.00 406 ILE A C 1
ATOM 3466 O O . ILE A 1 406 ? -17.298 3.475 9.045 1.00 98.00 406 ILE A O 1
ATOM 3470 N N . ILE A 1 407 ? -15.098 3.217 9.425 1.00 98.38 407 ILE A N 1
ATOM 3471 C CA . ILE A 1 407 ? -14.936 4.438 10.218 1.00 98.38 407 ILE A CA 1
ATOM 3472 C C . ILE A 1 407 ? -15.271 5.665 9.360 1.00 98.38 407 ILE A C 1
ATOM 3474 O O . ILE A 1 407 ? -16.048 6.496 9.805 1.00 98.38 407 ILE A O 1
ATOM 3478 N N . ASP A 1 408 ? -14.768 5.736 8.129 1.00 97.56 408 ASP A N 1
ATOM 3479 C CA . ASP A 1 408 ? -15.103 6.758 7.124 1.00 97.56 408 ASP A CA 1
ATOM 3480 C C . ASP A 1 408 ? -16.629 6.908 6.961 1.00 97.56 408 ASP A C 1
ATOM 3482 O O . ASP A 1 408 ? -17.173 7.983 7.188 1.00 97.56 408 ASP A O 1
ATOM 3486 N N . ASP A 1 409 ? -17.352 5.805 6.724 1.00 97.56 409 ASP A N 1
ATOM 3487 C CA . ASP A 1 409 ? -18.821 5.820 6.597 1.00 97.56 409 ASP A CA 1
ATOM 3488 C C . ASP A 1 409 ? -19.547 6.263 7.882 1.00 97.56 409 ASP A C 1
ATOM 3490 O O . ASP A 1 409 ? -20.621 6.871 7.819 1.00 97.56 409 ASP A O 1
ATOM 3494 N N . ILE A 1 410 ? -18.981 5.969 9.059 1.00 98.12 410 ILE A N 1
ATOM 3495 C CA . ILE A 1 410 ? -19.515 6.454 10.337 1.00 98.12 410 ILE A CA 1
ATOM 3496 C C . ILE A 1 410 ? -19.409 7.983 10.411 1.00 98.12 410 ILE A C 1
ATOM 3498 O O . ILE A 1 410 ? -20.383 8.612 10.816 1.00 98.12 410 ILE A O 1
ATOM 3502 N N . TYR A 1 411 ? -18.276 8.576 10.023 1.00 98.00 411 TYR A N 1
ATOM 3503 C CA . TYR A 1 411 ? -18.069 10.029 10.086 1.00 98.00 411 TYR A CA 1
ATOM 3504 C C . TYR A 1 411 ? -18.808 10.796 8.982 1.00 98.00 411 TYR A C 1
ATOM 3506 O O . TYR A 1 411 ? -19.365 11.855 9.265 1.00 98.00 411 TYR A O 1
ATOM 3514 N N . ASP A 1 412 ? -18.846 10.262 7.761 1.00 91.69 412 ASP A N 1
ATOM 3515 C CA . ASP A 1 412 ? -19.321 11.003 6.586 1.00 91.69 412 ASP A CA 1
ATOM 3516 C C . ASP A 1 412 ? -20.821 10.848 6.315 1.00 91.69 412 ASP A C 1
ATOM 3518 O O . ASP A 1 412 ? -21.430 11.709 5.676 1.00 91.69 412 ASP A O 1
ATOM 3522 N N . VAL A 1 413 ? -21.428 9.738 6.752 1.00 89.06 413 VAL A N 1
ATOM 3523 C CA . VAL A 1 413 ? -22.801 9.383 6.354 1.00 89.06 413 VAL A CA 1
ATOM 3524 C C . VAL A 1 413 ? -23.741 9.235 7.541 1.00 89.06 413 VAL A C 1
ATOM 3526 O O . VAL A 1 413 ? -24.879 9.700 7.466 1.00 89.06 413 VAL A O 1
ATOM 3529 N N . TYR A 1 414 ? -23.319 8.534 8.596 1.00 94.38 414 TYR A N 1
ATOM 3530 C CA . TYR A 1 414 ? -24.277 7.988 9.561 1.00 94.38 414 TYR A CA 1
ATOM 3531 C C . TYR A 1 414 ? -24.267 8.652 10.942 1.00 94.38 414 TYR A C 1
ATOM 3533 O O . TYR A 1 414 ? -25.337 8.891 11.499 1.00 94.38 414 TYR A O 1
ATOM 3541 N N . GLY A 1 415 ? -23.096 8.923 11.517 1.00 95.88 415 GLY A N 1
ATOM 3542 C CA . GLY A 1 415 ? -22.985 9.397 12.894 1.00 95.88 415 GLY A CA 1
ATOM 3543 C C . GLY A 1 415 ? -23.443 10.839 13.078 1.00 95.88 415 GLY A C 1
ATOM 3544 O O . GLY A 1 415 ? -23.180 11.700 12.242 1.00 95.88 415 GLY A O 1
ATOM 3545 N N . THR A 1 416 ? -24.107 11.129 14.201 1.00 96.50 416 THR A N 1
ATOM 3546 C CA . THR A 1 416 ? -24.378 12.526 14.583 1.00 96.50 416 THR A CA 1
ATOM 3547 C C . THR A 1 416 ? -23.145 13.158 15.212 1.00 96.50 416 THR A C 1
ATOM 3549 O O . THR A 1 416 ? -22.299 12.465 15.776 1.00 96.50 416 THR A O 1
ATOM 3552 N N . LEU A 1 417 ? -23.050 14.488 15.192 1.00 96.38 417 LEU A N 1
ATOM 3553 C CA . LEU A 1 417 ? -21.894 15.184 15.753 1.00 96.38 417 LEU A CA 1
ATOM 3554 C C . LEU A 1 417 ? -21.635 14.815 17.229 1.00 96.38 417 LEU A C 1
ATOM 3556 O O . LEU A 1 417 ? -20.482 14.653 17.622 1.00 96.38 417 LEU A O 1
ATOM 3560 N N . GLU A 1 418 ? -22.685 14.631 18.034 1.00 97.25 418 GLU A N 1
ATOM 3561 C CA . GLU A 1 418 ? -22.589 14.207 19.437 1.00 97.25 418 GLU A CA 1
ATOM 3562 C C . GLU A 1 418 ? -22.046 12.778 19.579 1.00 97.25 418 GLU A C 1
ATOM 3564 O O . GLU A 1 418 ? -21.210 12.517 20.445 1.00 97.25 418 GLU A O 1
ATOM 3569 N N . GLU A 1 419 ? -22.481 11.855 18.720 1.00 98.12 419 GLU A N 1
ATOM 3570 C CA . GLU A 1 419 ? -21.979 10.478 18.697 1.00 98.12 419 GLU A CA 1
ATOM 3571 C C . GLU A 1 419 ? -20.521 10.424 18.222 1.00 98.12 419 GLU A C 1
ATOM 3573 O O . GLU A 1 419 ? -19.700 9.706 18.797 1.00 98.12 419 GLU A O 1
ATOM 3578 N N . LEU A 1 420 ? -20.167 11.234 17.219 1.00 98.25 420 LEU A N 1
ATOM 3579 C CA . LEU A 1 420 ? -18.809 11.331 16.688 1.00 98.25 420 LEU A CA 1
ATOM 3580 C C . LEU A 1 420 ? -17.821 11.900 17.713 1.00 98.25 420 LEU A C 1
ATOM 3582 O O . LEU A 1 420 ? -16.658 11.495 17.710 1.00 98.25 420 LEU A O 1
ATOM 3586 N N . VAL A 1 421 ? -18.254 12.772 18.634 1.00 98.19 421 VAL A N 1
ATOM 3587 C CA . VAL A 1 421 ? -17.427 13.188 19.785 1.00 98.19 421 VAL A CA 1
ATOM 3588 C C . VAL A 1 421 ? -17.042 11.974 20.631 1.00 98.19 421 VAL A C 1
ATOM 3590 O O . VAL A 1 421 ? -15.863 11.794 20.936 1.00 98.19 421 VAL A O 1
ATOM 3593 N N . LEU A 1 422 ? -18.017 11.129 20.981 1.00 98.38 422 LEU A N 1
ATOM 3594 C CA . LEU A 1 422 ? -17.794 9.940 21.809 1.00 98.38 422 LEU A CA 1
ATOM 3595 C C . LEU A 1 422 ? -16.897 8.924 21.096 1.00 98.38 422 LEU A C 1
ATOM 3597 O O . LEU A 1 422 ? -15.977 8.376 21.700 1.00 98.38 422 LEU A O 1
ATOM 3601 N N . PHE A 1 423 ? -17.126 8.704 19.801 1.00 98.56 423 PHE A N 1
ATOM 3602 C CA . PHE A 1 423 ? -16.329 7.775 19.004 1.00 98.56 423 PHE A CA 1
ATOM 3603 C C . PHE A 1 423 ? -14.881 8.246 18.830 1.00 98.56 423 PHE A C 1
ATOM 3605 O O . PHE A 1 423 ? -13.946 7.461 19.010 1.00 98.56 423 PHE A O 1
ATOM 3612 N N . THR A 1 424 ? -14.688 9.544 18.573 1.00 98.56 424 THR A N 1
ATOM 3613 C CA . THR A 1 424 ? -13.358 10.164 18.508 1.00 98.56 424 THR A CA 1
ATOM 3614 C C . THR A 1 424 ? -12.631 10.001 19.842 1.00 98.56 424 THR A C 1
ATOM 3616 O O . THR A 1 424 ? -11.495 9.533 19.859 1.00 98.56 424 THR A O 1
ATOM 3619 N N . ASP A 1 425 ? -13.285 10.318 20.966 1.00 98.38 425 ASP A N 1
ATOM 3620 C CA . ASP A 1 425 ? -12.697 10.183 22.307 1.00 98.38 425 ASP A CA 1
ATOM 3621 C C . ASP A 1 425 ? -12.344 8.725 22.645 1.00 98.38 425 ASP A C 1
ATOM 3623 O O . ASP A 1 425 ? -11.270 8.449 23.183 1.00 98.38 425 ASP A O 1
ATOM 3627 N N . ALA A 1 426 ? -13.191 7.762 22.271 1.00 98.56 426 ALA A N 1
ATOM 3628 C CA . ALA A 1 426 ? -12.903 6.346 22.473 1.00 98.56 426 ALA A CA 1
ATOM 3629 C C . ALA A 1 426 ? -11.642 5.903 21.711 1.00 98.56 426 ALA A C 1
ATOM 3631 O O . ALA A 1 426 ? -10.752 5.284 22.300 1.00 98.56 426 ALA A O 1
ATOM 3632 N N . ILE A 1 427 ? -11.507 6.269 20.431 1.00 98.44 427 ILE A N 1
ATOM 3633 C CA . ILE A 1 427 ? -10.310 5.957 19.630 1.00 98.44 427 ILE A CA 1
ATOM 3634 C C . ILE A 1 427 ? -9.074 6.696 20.167 1.00 98.44 427 ILE A C 1
ATOM 3636 O O . ILE A 1 427 ? -7.974 6.135 20.186 1.00 98.44 427 ILE A O 1
ATOM 3640 N N . GLU A 1 428 ? -9.235 7.919 20.670 1.00 97.94 428 GLU A N 1
ATOM 3641 C CA . GLU A 1 428 ? -8.167 8.665 21.338 1.00 97.94 428 GLU A CA 1
ATOM 3642 C C . GLU A 1 428 ? -7.661 7.977 22.605 1.00 97.94 428 GLU A C 1
ATOM 3644 O O . GLU A 1 428 ? -6.447 7.914 22.823 1.00 97.94 428 GLU A O 1
ATOM 3649 N N . ARG A 1 429 ? -8.551 7.407 23.417 1.00 97.25 429 ARG A N 1
ATOM 3650 C CA . ARG A 1 429 ? -8.165 6.635 24.607 1.00 97.25 429 ARG A CA 1
ATOM 3651 C C . ARG A 1 429 ? -7.568 5.284 24.233 1.00 97.25 429 ARG A C 1
ATOM 3653 O O . ARG A 1 429 ? -6.544 4.900 24.790 1.00 97.25 429 ARG A O 1
ATOM 3660 N N . TRP A 1 430 ? -8.130 4.615 23.224 1.00 97.88 430 TRP A N 1
ATOM 3661 C CA . TRP A 1 430 ? -7.732 3.271 22.787 1.00 97.88 430 TRP A CA 1
ATOM 3662 C C . TRP A 1 430 ? -7.877 2.221 23.905 1.00 97.88 430 TRP A C 1
ATOM 3664 O O . TRP A 1 430 ? -7.027 1.348 24.083 1.00 97.88 430 TRP A O 1
ATOM 3674 N N . GLU A 1 431 ? -8.953 2.310 24.685 1.00 95.81 431 GLU A N 1
ATOM 3675 C CA . GLU A 1 431 ? -9.236 1.410 25.808 1.00 95.81 431 GLU A CA 1
ATOM 3676 C C . GLU A 1 431 ? -10.561 0.680 25.597 1.00 95.81 431 GLU A C 1
ATOM 3678 O O . GLU A 1 431 ? -11.540 1.272 25.142 1.00 95.81 431 GLU A O 1
ATOM 3683 N N . ILE A 1 432 ? -10.620 -0.603 25.965 1.00 95.62 432 ILE A N 1
ATOM 3684 C CA . ILE A 1 432 ? -11.850 -1.396 25.829 1.00 95.62 432 ILE A CA 1
ATOM 3685 C C . ILE A 1 432 ? -12.992 -0.845 26.692 1.00 95.62 432 ILE A C 1
ATOM 3687 O O . ILE A 1 432 ? -14.140 -0.880 26.275 1.00 95.62 432 ILE A O 1
ATOM 3691 N N . SER A 1 433 ? -12.678 -0.256 27.847 1.00 96.19 433 SER A N 1
ATOM 3692 C CA . SER A 1 433 ? -13.637 0.383 28.760 1.00 96.19 433 SER A CA 1
ATOM 3693 C C . SER A 1 433 ? -14.412 1.544 28.127 1.00 96.19 433 SER A C 1
ATOM 3695 O O . SER A 1 433 ? -15.496 1.883 28.597 1.00 96.19 433 SER A O 1
ATOM 3697 N N . ALA A 1 434 ? -13.890 2.159 27.060 1.00 96.56 434 ALA A N 1
ATOM 3698 C CA . ALA A 1 434 ? -14.591 3.223 26.347 1.00 96.56 434 ALA A CA 1
ATOM 3699 C C . ALA A 1 434 ? -15.803 2.703 25.550 1.00 96.56 434 ALA A C 1
ATOM 3701 O O . ALA A 1 434 ? -16.683 3.491 25.211 1.00 96.56 434 ALA A O 1
ATOM 3702 N N . ILE A 1 435 ? -15.887 1.391 25.282 1.00 97.06 435 ILE A N 1
ATOM 3703 C CA . ILE A 1 435 ? -16.954 0.800 24.460 1.00 97.06 435 ILE A CA 1
ATOM 3704 C C . ILE A 1 435 ? -18.349 1.009 25.057 1.00 97.06 435 ILE A C 1
ATOM 3706 O O . ILE A 1 435 ? -19.311 1.185 24.314 1.00 97.06 435 ILE A O 1
ATOM 3710 N N . ASP A 1 436 ? -18.463 1.038 26.386 1.00 96.00 436 ASP A N 1
ATOM 3711 C CA . ASP A 1 436 ? -19.746 1.162 27.085 1.00 96.00 436 ASP A CA 1
ATOM 3712 C C . ASP A 1 436 ? -20.389 2.542 26.901 1.00 96.00 436 ASP A C 1
ATOM 3714 O O . ASP A 1 436 ? -21.600 2.684 27.059 1.00 96.00 436 ASP A O 1
ATOM 3718 N N . GLN A 1 437 ? -19.588 3.547 26.538 1.00 95.94 437 GLN A N 1
ATOM 3719 C CA . GLN A 1 437 ? -20.031 4.924 26.303 1.00 95.94 437 GLN A CA 1
ATOM 3720 C C . GLN A 1 437 ? -20.493 5.151 24.857 1.00 95.94 437 GLN A C 1
ATOM 3722 O O . GLN A 1 437 ? -21.070 6.194 24.561 1.00 95.94 437 GLN A O 1
ATOM 3727 N N . LEU A 1 438 ? -20.236 4.199 23.955 1.00 97.94 438 LEU A N 1
ATOM 3728 C CA . LEU A 1 438 ? -20.562 4.329 22.539 1.00 97.94 438 LEU A CA 1
ATOM 3729 C C . LEU A 1 438 ? -22.008 3.899 22.241 1.00 97.94 438 LEU A C 1
ATOM 3731 O O . LEU A 1 438 ? -22.515 2.966 22.871 1.00 97.94 438 LEU A O 1
ATOM 3735 N N . PRO A 1 439 ? -22.658 4.498 21.228 1.00 97.19 439 PRO A N 1
ATOM 3736 C CA . PRO A 1 439 ? -23.896 3.974 20.658 1.00 97.19 439 PRO A CA 1
ATOM 3737 C C . PRO A 1 439 ? -23.760 2.508 20.224 1.00 97.19 439 PRO A C 1
ATOM 3739 O O . PRO A 1 439 ? -22.717 2.094 19.713 1.00 97.19 439 PRO A O 1
ATOM 3742 N N . GLU A 1 440 ? -24.836 1.725 20.362 1.00 96.69 440 GLU A N 1
ATOM 3743 C CA . GLU A 1 440 ? -24.831 0.275 20.090 1.00 96.69 440 GLU A CA 1
ATOM 3744 C C . GLU A 1 440 ? -24.305 -0.094 18.694 1.00 96.69 440 GLU A C 1
ATOM 3746 O O . GLU A 1 440 ? -23.628 -1.108 18.544 1.00 96.69 440 GLU A O 1
ATOM 3751 N N . TYR A 1 441 ? -24.551 0.735 17.674 1.00 96.62 441 TYR A N 1
ATOM 3752 C CA . TYR A 1 441 ? -24.087 0.461 16.310 1.00 96.62 441 TYR A CA 1
ATOM 3753 C C . TYR A 1 441 ? -22.577 0.698 16.111 1.00 96.62 441 TYR A C 1
ATOM 3755 O O . TYR A 1 441 ? -21.985 0.087 15.224 1.00 96.62 441 TYR A O 1
ATOM 3763 N N . MET A 1 442 ? -21.938 1.545 16.932 1.00 97.94 442 MET A N 1
ATOM 3764 C CA . MET A 1 442 ? -20.498 1.841 16.858 1.00 97.94 442 MET A CA 1
ATOM 3765 C C . MET A 1 442 ? -19.651 0.796 17.591 1.00 97.94 442 MET A C 1
ATOM 3767 O O . MET A 1 442 ? -18.497 0.560 17.218 1.00 97.94 442 MET A O 1
ATOM 3771 N N . LYS A 1 443 ? -20.215 0.141 18.617 1.00 98.12 443 LYS A N 1
ATOM 3772 C CA . LYS A 1 443 ? -19.507 -0.852 19.444 1.00 98.12 443 LYS A CA 1
ATOM 3773 C C . LYS A 1 443 ? -18.863 -1.976 18.618 1.00 98.12 443 LYS A C 1
ATOM 3775 O O . LYS A 1 443 ? -17.685 -2.248 18.851 1.00 98.12 443 LYS A O 1
ATOM 3780 N N . PRO A 1 444 ? -19.539 -2.599 17.626 1.00 97.88 444 PRO A N 1
ATOM 3781 C CA . PRO A 1 444 ? -18.923 -3.632 16.795 1.00 97.88 444 PRO A CA 1
ATOM 3782 C C . PRO A 1 444 ? -17.692 -3.141 16.027 1.00 97.88 444 PRO A C 1
ATOM 3784 O O . PRO A 1 444 ? -16.699 -3.864 15.953 1.00 97.88 444 PRO A O 1
ATOM 3787 N N . CYS A 1 445 ? -17.735 -1.921 15.478 1.00 98.06 445 CYS A N 1
ATOM 3788 C CA . CYS A 1 445 ? -16.601 -1.331 14.767 1.00 98.06 445 CYS A CA 1
ATOM 3789 C C . CYS A 1 445 ? -15.431 -1.055 15.719 1.00 98.06 445 CYS A C 1
ATOM 3791 O O . CYS A 1 445 ? -14.294 -1.422 15.422 1.00 98.06 445 CYS A O 1
ATOM 3793 N N . TYR A 1 446 ? -15.709 -0.451 16.878 1.00 98.62 446 TYR A N 1
ATOM 3794 C CA . TYR A 1 446 ? -14.684 -0.141 17.874 1.00 98.62 446 TYR A CA 1
ATOM 3795 C C . TYR A 1 446 ? -14.010 -1.405 18.420 1.00 98.62 446 TYR A C 1
ATOM 3797 O O . TYR A 1 446 ? -12.782 -1.485 18.457 1.00 98.62 446 TYR A O 1
ATOM 3805 N N . GLN A 1 447 ? -14.798 -2.429 18.761 1.00 98.38 447 GLN A N 1
ATOM 3806 C CA . GLN A 1 447 ? -14.277 -3.725 19.194 1.00 98.38 447 GLN A CA 1
ATOM 3807 C C . GLN A 1 447 ? -13.360 -4.336 18.130 1.00 98.38 447 GLN A C 1
ATOM 3809 O O . GLN A 1 447 ? -12.225 -4.700 18.430 1.00 98.38 447 GLN A O 1
ATOM 3814 N N . ALA A 1 448 ? -13.815 -4.392 16.873 1.00 98.44 448 ALA A N 1
ATOM 3815 C CA . ALA A 1 448 ? -13.028 -4.958 15.783 1.00 98.44 448 ALA A CA 1
ATOM 3816 C C . ALA A 1 448 ? -11.714 -4.193 15.549 1.00 98.44 448 ALA A C 1
ATOM 3818 O O . ALA A 1 448 ? -10.688 -4.813 15.262 1.00 98.44 448 ALA A O 1
ATOM 3819 N N . LEU A 1 449 ? -11.724 -2.862 15.698 1.00 98.69 449 LEU A N 1
ATOM 3820 C CA . LEU A 1 449 ? -10.522 -2.029 15.626 1.00 98.69 449 LEU A CA 1
ATOM 3821 C C . LEU A 1 449 ? -9.513 -2.411 16.710 1.00 98.69 449 LEU A C 1
ATOM 3823 O O . LEU A 1 449 ? -8.341 -2.641 16.400 1.00 98.69 449 LEU A O 1
ATOM 3827 N N . LEU A 1 450 ? -9.957 -2.525 17.963 1.00 98.62 450 LEU A N 1
ATOM 3828 C CA . LEU A 1 450 ? -9.091 -2.949 19.060 1.00 98.62 450 LEU A CA 1
ATOM 3829 C C . LEU A 1 450 ? -8.552 -4.365 18.829 1.00 98.62 450 LEU A C 1
ATOM 3831 O O . LEU A 1 450 ? -7.345 -4.573 18.944 1.00 98.62 450 LEU A O 1
ATOM 3835 N N . ASP A 1 451 ? -9.406 -5.307 18.429 1.00 98.44 451 ASP A N 1
ATOM 3836 C CA . ASP A 1 451 ? -9.030 -6.703 18.191 1.00 98.44 451 ASP A CA 1
ATOM 3837 C C . ASP A 1 451 ? -7.981 -6.837 17.080 1.00 98.44 451 ASP A C 1
ATOM 3839 O O . ASP A 1 451 ? -6.999 -7.570 17.228 1.00 98.44 451 ASP A O 1
ATOM 3843 N N . VAL A 1 452 ? -8.137 -6.098 15.975 1.00 98.50 452 VAL A N 1
ATOM 3844 C CA . VAL A 1 452 ? -7.154 -6.091 14.883 1.00 98.50 452 VAL A CA 1
ATOM 3845 C C . VAL A 1 452 ? -5.813 -5.550 15.362 1.00 98.50 452 VAL A C 1
ATOM 3847 O O . VAL A 1 452 ? -4.786 -6.173 15.098 1.00 98.50 452 VAL A O 1
ATOM 3850 N N . TYR A 1 453 ? -5.791 -4.429 16.081 1.00 98.38 453 TYR A N 1
ATOM 3851 C CA . TYR A 1 453 ? -4.530 -3.864 16.562 1.00 98.38 453 TYR A CA 1
ATOM 3852 C C . TYR A 1 453 ? -3.888 -4.693 17.676 1.00 98.38 453 TYR A C 1
ATOM 3854 O O . TYR A 1 453 ? -2.663 -4.738 17.736 1.00 98.38 453 TYR A O 1
ATOM 3862 N N . ASN A 1 454 ? -4.669 -5.378 18.510 1.00 97.69 454 ASN A N 1
ATOM 3863 C CA . ASN A 1 454 ? -4.152 -6.323 19.501 1.00 97.69 454 ASN A CA 1
ATOM 3864 C C . ASN A 1 454 ? -3.515 -7.538 18.814 1.00 97.69 454 ASN A C 1
ATOM 3866 O O . ASN A 1 454 ? -2.393 -7.910 19.141 1.00 97.69 454 ASN A O 1
ATOM 3870 N N . MET A 1 455 ? -4.166 -8.092 17.787 1.00 96.38 455 MET A N 1
ATOM 3871 C CA . MET A 1 455 ? -3.591 -9.163 16.965 1.00 96.38 455 MET A CA 1
ATOM 3872 C C . MET A 1 455 ? -2.287 -8.727 16.282 1.00 96.38 455 MET A C 1
ATOM 3874 O O . MET A 1 455 ? -1.321 -9.489 16.253 1.00 96.38 455 MET A O 1
ATOM 3878 N N . ILE A 1 456 ? -2.224 -7.494 15.767 1.00 96.94 456 ILE A N 1
ATOM 3879 C CA . ILE A 1 456 ? -0.987 -6.932 15.206 1.00 96.94 456 ILE A CA 1
ATOM 3880 C C . ILE A 1 456 ? 0.082 -6.787 16.295 1.00 96.94 456 ILE A C 1
ATOM 3882 O O . ILE A 1 456 ? 1.236 -7.132 16.054 1.00 96.94 456 ILE A O 1
ATOM 3886 N N . ASP A 1 457 ? -0.278 -6.307 17.484 1.00 96.25 457 ASP A N 1
ATOM 3887 C CA . ASP A 1 457 ? 0.654 -6.144 18.601 1.00 96.25 457 ASP A CA 1
ATOM 3888 C C . ASP A 1 457 ? 1.254 -7.473 19.056 1.00 96.25 457 ASP A C 1
ATOM 3890 O O . ASP A 1 457 ? 2.469 -7.566 19.217 1.00 96.25 457 ASP A O 1
ATOM 3894 N N . GLU A 1 458 ? 0.454 -8.537 19.133 1.00 95.88 458 GLU A N 1
ATOM 3895 C CA . GLU A 1 458 ? 0.957 -9.885 19.396 1.00 95.88 458 GLU A CA 1
ATOM 3896 C C . GLU A 1 458 ? 1.945 -10.364 18.320 1.00 95.88 458 GLU A C 1
ATOM 3898 O O . GLU A 1 458 ? 3.004 -10.915 18.636 1.00 95.88 458 GLU A O 1
ATOM 3903 N N . GLU A 1 459 ? 1.631 -10.145 17.040 1.00 93.31 459 GLU A N 1
ATOM 3904 C CA . GLU A 1 459 ? 2.520 -10.490 15.925 1.00 93.31 459 GLU A CA 1
ATOM 3905 C C . GLU A 1 459 ? 3.834 -9.697 15.966 1.00 93.31 459 GLU A C 1
ATOM 3907 O O . GLU A 1 459 ? 4.906 -10.249 15.696 1.00 93.31 459 GLU A O 1
ATOM 3912 N N . MET A 1 460 ? 3.774 -8.412 16.321 1.00 93.31 460 MET A N 1
ATOM 3913 C CA . MET A 1 460 ? 4.955 -7.559 16.457 1.00 93.31 460 MET A CA 1
ATOM 3914 C C . MET A 1 460 ? 5.765 -7.895 17.717 1.00 93.31 460 MET A C 1
ATOM 3916 O O . MET A 1 460 ? 6.999 -7.861 17.667 1.00 93.31 460 MET A O 1
ATOM 3920 N N . ALA A 1 461 ? 5.111 -8.287 18.813 1.00 92.31 461 ALA A N 1
ATOM 3921 C CA . ALA A 1 461 ? 5.746 -8.715 20.059 1.00 92.31 461 ALA A CA 1
ATOM 3922 C C . ALA A 1 461 ? 6.576 -9.986 19.862 1.00 92.31 461 ALA A C 1
ATOM 3924 O O . ALA A 1 461 ? 7.726 -10.046 20.298 1.00 92.31 461 ALA A O 1
ATOM 3925 N N . ARG A 1 462 ? 6.060 -10.961 19.097 1.00 88.88 462 ARG A N 1
ATOM 3926 C CA . ARG A 1 462 ? 6.805 -12.174 18.698 1.00 88.88 462 ARG A CA 1
ATOM 3927 C C . ARG A 1 462 ? 8.104 -11.865 17.941 1.00 88.88 462 ARG A C 1
ATOM 3929 O O . ARG A 1 462 ? 8.988 -12.717 17.876 1.00 88.88 462 ARG A O 1
ATOM 3936 N N . LYS A 1 463 ? 8.212 -10.669 17.355 1.00 87.12 463 LYS A N 1
ATOM 3937 C CA . LYS A 1 463 ? 9.360 -10.193 16.571 1.00 87.12 463 LYS A CA 1
ATOM 3938 C C . LYS A 1 463 ? 10.170 -9.102 17.277 1.00 87.12 463 LYS A C 1
ATOM 3940 O O . LYS A 1 463 ? 11.009 -8.492 16.627 1.00 87.12 463 LYS A O 1
ATOM 3945 N N . GLU A 1 464 ? 9.902 -8.824 18.556 1.00 87.56 464 GLU A N 1
ATOM 3946 C CA . GLU A 1 464 ? 10.545 -7.744 19.329 1.00 87.56 464 GLU A CA 1
ATOM 3947 C C . GLU A 1 464 ? 10.405 -6.355 18.660 1.00 87.56 464 GLU A C 1
ATOM 3949 O O . GLU A 1 464 ? 11.287 -5.501 18.724 1.00 87.56 464 GLU A O 1
ATOM 3954 N N . THR A 1 465 ? 9.268 -6.116 17.995 1.00 91.12 465 THR A N 1
ATOM 3955 C CA . THR A 1 465 ? 8.986 -4.890 17.221 1.00 91.12 465 THR A CA 1
ATOM 3956 C C . THR A 1 465 ? 7.671 -4.207 17.613 1.00 91.12 465 THR A C 1
ATOM 3958 O O . THR A 1 465 ? 7.132 -3.421 16.838 1.00 91.12 465 THR A O 1
ATOM 3961 N N . SER A 1 466 ? 7.156 -4.440 18.828 1.00 92.69 466 SER A N 1
ATOM 3962 C CA . SER A 1 466 ? 5.886 -3.856 19.318 1.00 92.69 466 SER A CA 1
ATOM 3963 C C . SER A 1 466 ? 5.818 -2.331 19.212 1.00 92.69 466 SER A C 1
ATOM 3965 O O . SER A 1 466 ? 4.749 -1.771 18.988 1.00 92.69 466 SER A O 1
ATOM 3967 N N . TYR A 1 467 ? 6.966 -1.641 19.263 1.00 94.19 467 TYR A N 1
ATOM 3968 C CA . TYR A 1 467 ? 7.016 -0.186 19.091 1.00 94.19 467 TYR A CA 1
ATOM 3969 C C . TYR A 1 467 ? 6.352 0.295 17.789 1.00 94.19 467 TYR A C 1
ATOM 3971 O O . TYR A 1 467 ? 5.818 1.400 17.754 1.00 94.19 467 TYR A O 1
ATOM 3979 N N . ARG A 1 468 ? 6.346 -0.532 16.731 1.00 96.00 468 ARG A N 1
ATOM 3980 C CA . ARG A 1 468 ? 5.741 -0.217 15.427 1.00 96.00 468 ARG A CA 1
ATOM 3981 C C . ARG A 1 468 ? 4.237 0.037 15.534 1.00 96.00 468 ARG A C 1
ATOM 3983 O O . ARG A 1 468 ? 3.707 0.907 14.846 1.00 96.00 468 ARG A O 1
ATOM 3990 N N . VAL A 1 469 ? 3.560 -0.674 16.437 1.00 97.06 469 VAL A N 1
ATOM 3991 C CA . VAL A 1 469 ? 2.111 -0.551 16.636 1.00 97.06 469 VAL A CA 1
ATOM 3992 C C . VAL A 1 469 ? 1.750 0.804 17.237 1.00 97.06 469 VAL A C 1
ATOM 3994 O O . VAL A 1 469 ? 0.732 1.381 16.864 1.00 97.06 469 VAL A O 1
ATOM 3997 N N . HIS A 1 470 ? 2.602 1.378 18.094 1.00 96.69 470 HIS A N 1
ATOM 3998 C CA . HIS A 1 470 ? 2.372 2.719 18.642 1.00 96.69 470 HIS A CA 1
ATOM 3999 C C . HIS A 1 470 ? 2.330 3.805 17.558 1.00 96.69 470 HIS A C 1
ATOM 4001 O O . HIS A 1 470 ? 1.490 4.706 17.635 1.00 96.69 470 HIS A O 1
ATOM 4007 N N . TYR A 1 471 ? 3.170 3.703 16.523 1.00 97.94 471 TYR A N 1
ATOM 4008 C CA . TYR A 1 471 ? 3.124 4.628 15.387 1.00 97.94 471 TYR A CA 1
ATOM 4009 C C . TYR A 1 471 ? 1.844 4.448 14.570 1.00 97.94 471 TYR A C 1
ATOM 4011 O O . TYR A 1 471 ? 1.179 5.431 14.254 1.00 97.94 471 TYR A O 1
ATOM 4019 N N . ALA A 1 472 ? 1.439 3.206 14.290 1.00 97.81 472 ALA A N 1
ATOM 4020 C CA . ALA A 1 472 ? 0.206 2.944 13.548 1.00 97.81 472 ALA A CA 1
ATOM 4021 C C . ALA A 1 472 ? -1.057 3.389 14.309 1.00 97.81 472 ALA A C 1
ATOM 4023 O O . ALA A 1 472 ? -1.969 3.945 13.700 1.00 97.81 472 ALA A O 1
ATOM 4024 N N . LYS A 1 473 ? -1.105 3.206 15.639 1.00 98.31 473 LYS A N 1
ATOM 4025 C CA . LYS A 1 473 ? -2.186 3.738 16.491 1.00 98.31 473 LYS A CA 1
ATOM 4026 C C . LYS A 1 473 ? -2.214 5.266 16.450 1.00 98.31 473 LYS A C 1
ATOM 4028 O O . LYS A 1 473 ? -3.274 5.852 16.265 1.00 98.31 473 LYS A O 1
ATOM 4033 N N . SER A 1 474 ? -1.052 5.910 16.567 1.00 98.06 474 SER A N 1
ATOM 4034 C CA . SER A 1 474 ? -0.937 7.372 16.463 1.00 98.06 474 SER A CA 1
ATOM 4035 C C . SER A 1 474 ? -1.428 7.892 15.109 1.00 98.06 474 SER A C 1
ATOM 4037 O O . SER A 1 474 ? -2.166 8.871 15.063 1.00 98.06 474 SER A O 1
ATOM 4039 N N . ALA A 1 475 ? -1.085 7.212 14.012 1.00 98.00 475 ALA A N 1
ATOM 4040 C CA . ALA A 1 475 ? -1.536 7.593 12.677 1.00 98.00 475 ALA A CA 1
ATOM 4041 C C . ALA A 1 475 ? -3.057 7.424 12.490 1.00 98.00 475 ALA A C 1
ATOM 4043 O O . ALA A 1 475 ? -3.685 8.278 11.870 1.00 98.00 475 ALA A O 1
ATOM 4044 N N . MET A 1 476 ? -3.661 6.378 13.070 1.00 98.56 476 MET A N 1
ATOM 4045 C CA . MET A 1 476 ? -5.121 6.207 13.092 1.00 98.56 476 MET A CA 1
ATOM 4046 C C . MET A 1 476 ? -5.813 7.323 13.886 1.00 98.56 476 MET A C 1
ATOM 4048 O O . MET A 1 476 ? -6.793 7.887 13.416 1.00 98.56 476 MET A O 1
ATOM 4052 N N . LYS A 1 477 ? -5.281 7.699 15.055 1.00 98.62 477 LYS A N 1
ATOM 4053 C CA . LYS A 1 477 ? -5.812 8.820 15.853 1.00 98.62 477 LYS A CA 1
ATOM 4054 C C . LYS A 1 477 ? -5.786 10.136 15.075 1.00 98.62 477 LYS A C 1
ATOM 4056 O O . LYS A 1 477 ? -6.776 10.857 15.036 1.00 98.62 477 LYS A O 1
ATOM 4061 N N . ILE A 1 478 ? -4.675 10.424 14.393 1.00 98.25 478 ILE A N 1
ATOM 4062 C CA . ILE A 1 478 ? -4.550 11.608 13.528 1.00 98.25 478 ILE A CA 1
ATOM 4063 C C . ILE A 1 478 ? -5.612 11.601 12.419 1.00 98.25 478 ILE A C 1
ATOM 4065 O O . ILE A 1 478 ? -6.232 12.634 12.177 1.00 98.25 478 ILE A O 1
ATOM 4069 N N . LEU A 1 479 ? -5.842 10.450 11.780 1.00 98.50 479 LEU A N 1
ATOM 4070 C CA . LEU A 1 479 ? -6.868 10.298 10.749 1.00 98.50 479 LEU A CA 1
ATOM 4071 C C . LEU A 1 479 ? -8.275 10.570 11.296 1.00 98.50 479 LEU A C 1
ATOM 4073 O O . LEU A 1 479 ? -9.004 11.380 10.736 1.00 98.50 479 LEU A O 1
ATOM 4077 N N . VAL A 1 480 ? -8.628 9.953 12.421 1.00 98.50 480 VAL A N 1
ATOM 4078 C CA . VAL A 1 480 ? -9.955 10.086 13.037 1.00 98.50 480 VAL A CA 1
ATOM 4079 C C . VAL A 1 480 ? -10.235 11.519 13.498 1.00 98.50 480 VAL A C 1
ATOM 4081 O O . VAL A 1 480 ? -11.342 12.018 13.312 1.00 98.50 480 VAL A O 1
ATOM 4084 N N . ARG A 1 481 ? -9.229 12.234 14.020 1.00 98.62 481 ARG A N 1
ATOM 4085 C CA . ARG A 1 481 ? -9.357 13.676 14.302 1.00 98.62 481 ARG A CA 1
ATOM 4086 C C . ARG A 1 481 ? -9.678 14.478 13.044 1.00 98.62 481 ARG A C 1
ATOM 4088 O O . ARG A 1 481 ? -10.471 15.407 13.112 1.00 98.62 481 ARG A O 1
ATOM 4095 N N . ALA A 1 482 ? -9.051 14.141 11.919 1.00 98.19 482 ALA A N 1
ATOM 4096 C CA . ALA A 1 482 ? -9.267 14.841 10.661 1.00 98.19 482 ALA A CA 1
ATOM 4097 C C . ALA A 1 482 ? -10.662 14.552 10.080 1.00 98.19 482 ALA A C 1
ATOM 4099 O O . ALA A 1 482 ? -11.334 15.495 9.671 1.00 98.19 482 ALA A O 1
ATOM 4100 N N . TYR A 1 483 ? -11.141 13.304 10.151 1.00 98.50 483 TYR A N 1
ATOM 4101 C CA . TYR A 1 483 ? -12.535 12.970 9.826 1.00 98.50 483 TYR A CA 1
ATOM 4102 C C . TYR A 1 483 ? -13.528 13.745 10.690 1.00 98.50 483 TYR A C 1
ATOM 4104 O O . TYR A 1 483 ? -14.514 14.283 10.195 1.00 98.50 483 TYR A O 1
ATOM 4112 N N . PHE A 1 484 ? -13.243 13.877 11.986 1.00 98.31 484 PHE A N 1
ATOM 4113 C CA . PHE A 1 484 ? -14.095 14.658 12.871 1.00 98.31 484 PHE A CA 1
ATOM 4114 C C . PHE A 1 484 ? -14.135 16.150 12.501 1.00 98.31 484 PHE A C 1
ATOM 4116 O O . PHE A 1 484 ? -15.183 16.781 12.633 1.00 98.31 484 PHE A O 1
ATOM 4123 N N . GLU A 1 485 ? -13.030 16.728 12.019 1.00 97.81 485 GLU A N 1
ATOM 4124 C CA . GLU A 1 485 ? -13.032 18.106 11.509 1.00 97.81 485 GLU A CA 1
ATOM 4125 C C . GLU A 1 485 ? -13.842 18.258 10.212 1.00 97.81 485 GLU A C 1
ATOM 4127 O O . GLU A 1 485 ? -14.602 19.220 10.095 1.00 97.81 485 GLU A O 1
ATOM 4132 N N . GLU A 1 486 ? -13.766 17.306 9.275 1.00 96.88 486 GLU A N 1
ATOM 4133 C CA . GLU A 1 486 ? -14.620 17.315 8.072 1.00 96.88 486 GLU A CA 1
ATOM 4134 C C . GLU A 1 486 ? -16.108 17.224 8.440 1.00 96.88 486 GLU A C 1
ATOM 4136 O O . GLU A 1 486 ? -16.915 18.030 7.965 1.00 96.88 486 GLU A O 1
ATOM 4141 N N . ALA A 1 487 ? -16.464 16.337 9.374 1.00 96.81 487 ALA A N 1
ATOM 4142 C CA . ALA A 1 487 ? -17.829 16.217 9.880 1.00 96.81 487 ALA A CA 1
ATOM 4143 C C . ALA A 1 487 ? -18.319 17.522 10.538 1.00 96.81 487 ALA A C 1
ATOM 4145 O O . ALA A 1 487 ? -19.446 17.962 10.296 1.00 96.81 487 ALA A O 1
ATOM 4146 N N . LYS A 1 488 ? -17.475 18.208 11.327 1.00 96.75 488 LYS A N 1
ATOM 4147 C CA . LYS A 1 488 ? -17.819 19.527 11.891 1.00 96.75 488 LYS A CA 1
ATOM 4148 C C . LYS A 1 488 ? -18.104 20.551 10.803 1.00 96.75 488 LYS A C 1
ATOM 4150 O O . LYS A 1 488 ? -19.101 21.266 10.911 1.00 96.75 488 LYS A O 1
ATOM 4155 N N . TRP A 1 489 ? -17.252 20.636 9.780 1.00 96.50 489 TRP A N 1
ATOM 4156 C CA . TRP A 1 489 ? -17.457 21.568 8.671 1.00 96.50 489 TRP A CA 1
ATOM 4157 C C . TRP A 1 489 ? -18.789 21.312 7.974 1.00 96.50 489 TRP A C 1
ATOM 4159 O O . TRP A 1 489 ? -19.564 22.251 7.779 1.00 96.50 489 TRP A O 1
ATOM 4169 N N . PHE A 1 490 ? -19.091 20.045 7.688 1.00 93.56 490 PHE A N 1
ATOM 4170 C CA . PHE A 1 490 ? -20.348 19.636 7.073 1.00 93.56 490 PHE A CA 1
ATOM 4171 C C . PHE A 1 490 ? -21.567 20.031 7.921 1.00 93.56 490 PHE A C 1
ATOM 4173 O O . PHE A 1 490 ? -22.451 20.739 7.437 1.00 93.56 490 PHE A O 1
ATOM 4180 N N . HIS A 1 491 ? -21.595 19.659 9.204 1.00 91.56 491 HIS A N 1
ATOM 4181 C CA . HIS A 1 491 ? -22.728 19.944 10.093 1.00 91.56 491 HIS A CA 1
ATOM 4182 C C . HIS A 1 491 ? -22.935 21.438 10.374 1.00 91.56 491 HIS A C 1
ATOM 4184 O O . HIS A 1 491 ? -24.066 21.875 10.583 1.00 91.56 491 HIS A O 1
ATOM 4190 N N . GLN A 1 492 ? -21.863 22.232 10.378 1.00 94.38 492 GLN A N 1
ATOM 4191 C CA . GLN A 1 492 ? -21.931 23.682 10.587 1.00 94.38 492 GLN A CA 1
ATOM 4192 C C . GLN A 1 492 ? -22.243 24.458 9.299 1.00 94.38 492 GLN A C 1
ATOM 4194 O O . GLN A 1 492 ? -22.440 25.672 9.357 1.00 94.38 492 GLN A O 1
ATOM 4199 N N . GLY A 1 493 ? -22.262 23.792 8.138 1.00 93.81 493 GLY A N 1
ATOM 4200 C CA . GLY A 1 493 ? -22.345 24.456 6.835 1.00 93.81 493 GLY A CA 1
ATOM 4201 C C . GLY A 1 493 ? -21.144 25.368 6.554 1.00 93.81 493 GLY A C 1
ATOM 4202 O O . GLY A 1 493 ? -21.266 26.338 5.804 1.00 93.81 493 GLY A O 1
ATOM 4203 N N . TYR A 1 494 ? -20.000 25.097 7.187 1.00 96.44 494 TYR A N 1
ATOM 4204 C CA . TYR A 1 494 ? -18.782 25.875 7.014 1.00 96.44 494 TYR A CA 1
ATOM 4205 C C . TYR A 1 494 ? -18.076 25.460 5.723 1.00 96.44 494 TYR A C 1
ATOM 4207 O O . TYR A 1 494 ? -17.830 24.281 5.480 1.00 96.44 494 TYR A O 1
ATOM 4215 N N . VAL A 1 495 ? -17.728 26.448 4.901 1.00 95.44 495 VAL A N 1
ATOM 4216 C CA . VAL A 1 495 ? -17.001 26.238 3.647 1.00 95.44 495 VAL A CA 1
ATOM 4217 C C . VAL A 1 495 ? -15.553 26.696 3.851 1.00 95.44 495 VAL A C 1
ATOM 4219 O O . VAL A 1 495 ? -15.319 27.907 3.890 1.00 95.44 495 VAL A O 1
ATOM 4222 N N . PRO A 1 496 ? -14.587 25.771 3.999 1.00 96.19 496 PRO A N 1
ATOM 4223 C CA . PRO A 1 496 ? -13.180 26.124 4.178 1.00 96.19 496 PRO A CA 1
ATOM 4224 C C . PRO A 1 496 ? -12.585 26.763 2.916 1.00 96.19 496 PRO A C 1
ATOM 4226 O O . PRO A 1 496 ? -13.018 26.497 1.790 1.00 96.19 496 PRO A O 1
ATOM 4229 N N . SER A 1 497 ? -11.530 27.564 3.088 1.00 97.12 497 SER A N 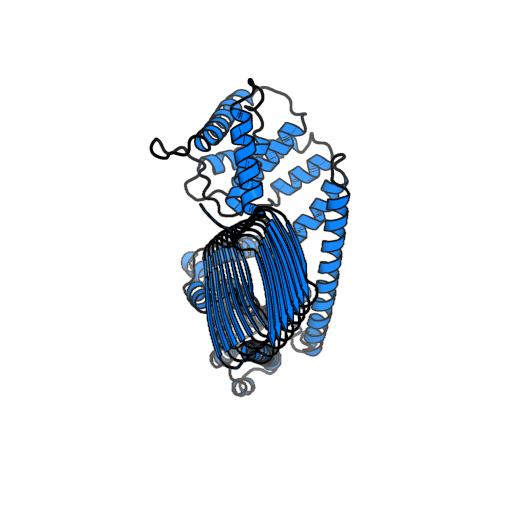1
ATOM 4230 C CA . SER A 1 497 ? -10.652 27.935 1.971 1.00 97.12 497 SER A CA 1
ATOM 4231 C C . SER A 1 497 ? -9.942 26.700 1.398 1.00 97.12 497 SER A C 1
ATOM 4233 O O . SER A 1 497 ? -9.826 25.668 2.060 1.00 97.12 497 SER A O 1
ATOM 4235 N N . ILE A 1 498 ? -9.403 26.795 0.176 1.00 94.62 498 ILE A N 1
ATOM 4236 C CA . ILE A 1 498 ? -8.639 25.684 -0.417 1.00 94.62 498 ILE A CA 1
ATOM 4237 C C . ILE A 1 498 ? -7.416 25.310 0.435 1.00 94.62 498 ILE A C 1
ATOM 4239 O O . ILE A 1 498 ? -7.075 24.135 0.535 1.00 94.62 498 ILE A O 1
ATOM 4243 N N . GLU A 1 499 ? -6.770 26.283 1.085 1.00 96.31 499 GLU A N 1
ATOM 4244 C CA . GLU A 1 499 ? -5.618 26.019 1.948 1.00 96.31 499 GLU A CA 1
ATOM 4245 C C . GLU A 1 499 ? -6.019 25.312 3.247 1.00 96.31 499 GLU A C 1
ATOM 4247 O O . GLU A 1 499 ? -5.308 24.408 3.689 1.00 96.31 499 GLU A O 1
ATOM 4252 N N . GLU A 1 500 ? -7.145 25.698 3.854 1.00 96.75 500 GLU A N 1
ATOM 4253 C CA . GLU A 1 500 ? -7.693 25.032 5.043 1.00 96.75 500 GLU A CA 1
ATOM 4254 C C . GLU A 1 500 ? -8.166 23.619 4.712 1.00 96.75 500 GLU A C 1
ATOM 4256 O O . GLU A 1 500 ? -7.765 22.672 5.391 1.00 96.75 500 GLU A O 1
ATOM 4261 N N . TYR A 1 501 ? -8.930 23.468 3.626 1.00 96.50 501 TYR A N 1
ATOM 4262 C CA . TYR A 1 501 ? -9.401 22.181 3.130 1.00 96.50 501 TYR A CA 1
ATOM 4263 C C . TYR A 1 501 ? -8.233 21.228 2.894 1.00 96.50 501 TYR A C 1
ATOM 4265 O O . TYR A 1 501 ? -8.196 20.157 3.487 1.00 96.50 501 TYR A O 1
ATOM 4273 N N . MET A 1 502 ? -7.230 21.632 2.105 1.00 96.81 502 MET A N 1
ATOM 4274 C CA . MET A 1 502 ? -6.120 20.746 1.748 1.00 96.81 502 MET A CA 1
ATOM 4275 C C . MET A 1 502 ? -5.325 20.266 2.968 1.00 96.81 502 MET A C 1
ATOM 4277 O O . MET A 1 502 ? -4.822 19.147 2.956 1.00 96.81 502 MET A O 1
ATOM 4281 N N . ARG A 1 503 ? -5.220 21.049 4.049 1.00 95.94 503 ARG A N 1
ATOM 4282 C CA . ARG A 1 503 ? -4.531 20.589 5.271 1.00 95.94 503 ARG A CA 1
ATOM 4283 C C . ARG A 1 503 ? -5.228 19.395 5.921 1.00 95.94 503 ARG A C 1
ATOM 4285 O O . ARG A 1 503 ? -4.537 18.498 6.397 1.00 95.94 503 ARG A O 1
ATOM 4292 N N . VAL A 1 504 ? -6.559 19.383 5.928 1.00 97.06 504 VAL A N 1
ATOM 4293 C CA . VAL A 1 504 ? -7.363 18.285 6.486 1.00 97.06 504 VAL A CA 1
ATOM 4294 C C . VAL A 1 504 ? -7.512 17.162 5.460 1.00 97.06 504 VAL A C 1
ATOM 4296 O O . VAL A 1 504 ? -7.192 16.014 5.764 1.00 97.06 504 VAL A O 1
ATOM 4299 N N . ALA A 1 505 ? -7.836 17.509 4.214 1.00 96.00 505 ALA A N 1
ATOM 4300 C CA . ALA A 1 505 ? -8.061 16.586 3.109 1.00 96.00 505 ALA A CA 1
ATOM 4301 C C . ALA A 1 505 ? -6.853 15.670 2.839 1.00 96.00 505 ALA A C 1
ATOM 4303 O O . ALA A 1 505 ? -7.001 14.487 2.527 1.00 96.00 505 ALA A O 1
ATOM 4304 N N . LEU A 1 506 ? -5.623 16.181 2.984 1.00 96.75 506 LEU A N 1
ATOM 4305 C CA . LEU A 1 506 ? -4.418 15.357 2.840 1.00 96.75 506 LEU A CA 1
ATOM 4306 C C . LEU A 1 506 ? -4.300 14.285 3.928 1.00 96.75 506 LEU A C 1
ATOM 4308 O O . LEU A 1 506 ? -3.779 13.204 3.654 1.00 96.75 506 LEU A O 1
ATOM 4312 N N . VAL A 1 507 ? -4.791 14.550 5.137 1.00 96.94 507 VAL A N 1
ATOM 4313 C CA . VAL A 1 507 ? -4.814 13.568 6.226 1.00 96.94 507 VAL A CA 1
ATOM 4314 C C . VAL A 1 507 ? -5.940 12.561 6.008 1.00 96.94 507 VAL A C 1
ATOM 4316 O O . VAL A 1 507 ? -5.681 11.358 6.055 1.00 96.94 507 VAL A O 1
ATOM 4319 N N . THR A 1 508 ? -7.148 13.033 5.687 1.00 97.31 508 THR A N 1
ATOM 4320 C CA . THR A 1 508 ? -8.329 12.185 5.438 1.00 97.31 508 THR A CA 1
ATOM 4321 C C . THR A 1 508 ? -8.195 11.333 4.174 1.00 97.31 508 THR A C 1
ATOM 4323 O O . THR A 1 508 ? -8.894 10.340 4.025 1.00 97.31 508 THR A O 1
ATOM 4326 N N . SER A 1 509 ? -7.213 11.618 3.302 1.00 95.44 509 SER A N 1
ATOM 4327 C CA . SER A 1 509 ? -6.830 10.730 2.186 1.00 95.44 509 SER A CA 1
ATOM 4328 C C . SER A 1 509 ? -6.297 9.364 2.642 1.00 95.44 509 SER A C 1
ATOM 4330 O O . SER A 1 509 ? -6.005 8.500 1.821 1.00 95.44 509 SER A O 1
ATOM 4332 N N . CYS A 1 510 ? -6.097 9.173 3.951 1.00 96.25 510 CYS A N 1
ATOM 4333 C CA . CYS A 1 510 ? -5.598 7.960 4.594 1.00 96.25 510 CYS A CA 1
ATOM 4334 C C . CYS A 1 510 ? -4.143 7.586 4.277 1.00 96.25 510 CYS A C 1
ATOM 4336 O O . CYS A 1 510 ? -3.581 6.741 4.972 1.00 96.25 510 CYS A O 1
ATOM 4338 N N . TYR A 1 511 ? -3.479 8.207 3.297 1.00 95.56 511 TYR A N 1
ATOM 4339 C CA . TYR A 1 511 ? -2.154 7.772 2.832 1.00 95.56 511 TYR A CA 1
ATOM 4340 C C . TYR A 1 511 ? -1.060 7.836 3.905 1.00 95.56 511 TYR A C 1
ATOM 4342 O O . TYR A 1 511 ? -0.194 6.960 3.942 1.00 95.56 511 TYR A O 1
ATOM 4350 N N . THR A 1 512 ? -1.114 8.794 4.835 1.00 94.31 512 THR A N 1
ATOM 4351 C CA . THR A 1 512 ? -0.192 8.832 5.986 1.00 94.31 512 THR A CA 1
ATOM 4352 C C . THR A 1 512 ? -0.396 7.625 6.908 1.00 94.31 512 THR A C 1
ATOM 4354 O O . THR A 1 512 ? 0.571 6.974 7.315 1.00 94.31 512 THR A O 1
ATOM 4357 N N . MET A 1 513 ? -1.655 7.281 7.202 1.00 97.19 513 MET A N 1
ATOM 4358 C CA . MET A 1 513 ? -2.018 6.125 8.027 1.00 97.19 513 MET A CA 1
ATOM 4359 C C . MET A 1 513 ? -1.674 4.807 7.326 1.00 97.19 513 MET A C 1
ATOM 4361 O O . MET A 1 513 ? -1.040 3.944 7.936 1.00 97.19 513 MET A O 1
ATOM 4365 N N . LEU A 1 514 ? -2.004 4.676 6.039 1.00 96.94 514 LEU A N 1
ATOM 4366 C CA . LEU A 1 514 ? -1.694 3.499 5.229 1.00 96.94 514 LEU A CA 1
ATOM 4367 C C . LEU A 1 514 ? -0.186 3.297 5.086 1.00 96.94 514 LEU A C 1
ATOM 4369 O O . LEU A 1 514 ? 0.292 2.179 5.262 1.00 96.94 514 LEU A O 1
ATOM 4373 N N . THR A 1 515 ? 0.582 4.363 4.841 1.00 96.75 515 THR A N 1
ATOM 4374 C CA . THR A 1 515 ? 2.048 4.282 4.757 1.00 96.75 515 THR A CA 1
ATOM 4375 C C . THR A 1 515 ? 2.644 3.841 6.087 1.00 96.75 515 THR A C 1
ATOM 4377 O O . THR A 1 515 ? 3.441 2.911 6.127 1.00 96.75 515 THR A O 1
ATOM 4380 N N . THR A 1 516 ? 2.225 4.448 7.197 1.00 97.12 516 THR A N 1
ATOM 4381 C CA . THR A 1 516 ? 2.713 4.058 8.530 1.00 97.12 516 THR A CA 1
ATOM 4382 C C . THR A 1 516 ? 2.361 2.601 8.847 1.00 97.12 516 THR A C 1
ATOM 4384 O O . THR A 1 516 ? 3.196 1.841 9.337 1.00 97.12 516 THR A O 1
ATOM 4387 N N . SER A 1 517 ? 1.136 2.181 8.527 1.00 97.25 517 SER A N 1
ATOM 4388 C CA . SER A 1 517 ? 0.655 0.826 8.803 1.00 97.25 517 SER A CA 1
ATOM 4389 C C . SER A 1 517 ? 1.315 -0.227 7.910 1.00 97.25 517 SER A C 1
ATOM 4391 O O . SER A 1 517 ? 1.564 -1.348 8.356 1.00 97.25 517 SER A O 1
ATOM 4393 N N . SER A 1 518 ? 1.645 0.126 6.664 1.00 96.62 518 SER A N 1
ATOM 4394 C CA . SER A 1 518 ? 2.266 -0.786 5.701 1.00 96.62 518 SER A CA 1
ATOM 4395 C C . SER A 1 518 ? 3.670 -1.204 6.136 1.00 96.62 518 SER A C 1
ATOM 4397 O O . SER A 1 518 ? 4.024 -2.379 6.005 1.00 96.62 518 SER A O 1
ATOM 4399 N N . LEU A 1 519 ? 4.414 -0.283 6.757 1.00 95.75 519 LEU A N 1
ATOM 4400 C CA . LEU A 1 519 ? 5.757 -0.511 7.284 1.00 95.75 519 LEU A CA 1
ATOM 4401 C C . LEU A 1 519 ? 5.806 -1.555 8.410 1.00 95.75 519 LEU A C 1
ATOM 4403 O O . LEU A 1 519 ? 6.834 -2.214 8.584 1.00 95.75 519 LEU A O 1
ATOM 4407 N N . MET A 1 520 ? 4.713 -1.761 9.160 1.00 94.19 520 MET A N 1
ATOM 4408 C CA . MET A 1 520 ? 4.693 -2.701 10.292 1.00 94.19 520 MET A CA 1
ATOM 4409 C C . MET A 1 520 ? 5.093 -4.121 9.870 1.00 94.19 520 MET A C 1
ATOM 4411 O O . MET A 1 520 ? 5.878 -4.785 10.552 1.00 94.19 520 MET A O 1
ATOM 4415 N N . GLY A 1 521 ? 4.594 -4.570 8.715 1.00 88.44 521 GLY A N 1
ATOM 4416 C CA . GLY A 1 521 ? 4.750 -5.942 8.235 1.00 88.44 521 GLY A CA 1
ATOM 4417 C C . GLY A 1 521 ? 5.954 -6.206 7.331 1.00 88.44 521 GLY A C 1
ATOM 4418 O O . GLY A 1 521 ? 6.154 -7.354 6.944 1.00 88.44 521 GLY A O 1
ATOM 4419 N N . MET A 1 522 ? 6.771 -5.200 7.005 1.00 89.44 522 MET A N 1
ATOM 4420 C CA . MET A 1 522 ? 7.845 -5.328 6.003 1.00 89.44 522 MET A CA 1
ATOM 4421 C C . MET A 1 522 ? 9.110 -6.061 6.492 1.00 89.44 522 MET A C 1
ATOM 4423 O O . MET A 1 522 ? 10.097 -6.154 5.767 1.00 89.44 522 MET A O 1
ATOM 4427 N N . GLY A 1 523 ? 9.098 -6.622 7.703 1.00 87.19 523 GLY A N 1
ATOM 4428 C CA . GLY A 1 523 ? 10.232 -7.371 8.251 1.00 87.19 523 GLY A CA 1
ATOM 4429 C C . GLY A 1 523 ? 11.355 -6.465 8.759 1.00 87.19 523 GLY A C 1
ATOM 4430 O O . GLY A 1 523 ? 11.095 -5.383 9.285 1.00 87.19 523 GLY A O 1
ATOM 4431 N N . GLU A 1 524 ? 12.599 -6.930 8.658 1.00 83.25 524 GLU A N 1
ATOM 4432 C CA . GLU A 1 524 ? 13.773 -6.280 9.267 1.00 83.25 524 GLU A CA 1
ATOM 4433 C C . GLU A 1 524 ? 14.342 -5.115 8.447 1.00 83.25 524 GLU A C 1
ATOM 4435 O O . GLU A 1 524 ? 15.180 -4.375 8.952 1.00 83.25 524 GLU A O 1
ATOM 4440 N N . VAL A 1 525 ? 13.868 -4.923 7.210 1.00 84.62 525 VAL A N 1
ATOM 4441 C CA . VAL A 1 525 ? 14.261 -3.782 6.363 1.00 84.62 525 VAL A CA 1
ATOM 4442 C C . VAL A 1 525 ? 13.791 -2.442 6.943 1.00 84.62 525 VAL A C 1
ATOM 4444 O O . VAL A 1 525 ? 14.367 -1.401 6.646 1.00 84.62 525 VAL A O 1
ATOM 4447 N N . VAL A 1 526 ? 12.753 -2.462 7.786 1.00 90.44 526 VAL A N 1
ATOM 4448 C CA . VAL A 1 526 ? 12.188 -1.270 8.423 1.00 90.44 526 VAL A CA 1
ATOM 4449 C C . VAL A 1 526 ? 12.753 -1.111 9.829 1.00 90.44 526 VAL A C 1
ATOM 4451 O O . VAL A 1 526 ? 12.555 -1.963 10.699 1.00 90.44 526 VAL A O 1
ATOM 4454 N N . SER A 1 527 ? 13.417 0.012 10.069 1.00 90.69 527 SER A N 1
ATOM 4455 C CA . SER A 1 527 ? 13.933 0.386 11.382 1.00 90.69 527 SER A CA 1
ATOM 4456 C C . SER A 1 527 ? 12.985 1.340 12.116 1.00 90.69 527 SER A C 1
ATOM 4458 O O . SER A 1 527 ? 11.966 1.769 11.570 1.00 90.69 527 SER A O 1
ATOM 4460 N N . LYS A 1 528 ? 13.312 1.695 13.362 1.00 93.31 528 LYS A N 1
ATOM 4461 C CA . LYS A 1 528 ? 12.555 2.708 14.108 1.00 93.31 528 LYS A CA 1
ATOM 4462 C C . LYS A 1 528 ? 12.672 4.088 13.452 1.00 93.31 528 LYS A C 1
ATOM 4464 O O . LYS A 1 528 ? 11.677 4.795 13.345 1.00 93.31 528 LYS A O 1
ATOM 4469 N N . GLU A 1 529 ? 13.846 4.413 12.922 1.00 95.06 529 GLU A N 1
ATOM 4470 C CA . GLU A 1 529 ? 14.119 5.670 12.221 1.00 95.06 529 GLU A CA 1
ATOM 4471 C C . GLU A 1 529 ? 13.213 5.841 10.996 1.00 95.06 529 GLU A C 1
ATOM 4473 O O . GLU A 1 529 ? 12.832 6.961 10.671 1.00 95.06 529 GLU A O 1
ATOM 4478 N N . ALA A 1 530 ? 12.809 4.745 10.341 1.00 94.88 530 ALA A N 1
ATOM 4479 C CA . ALA A 1 530 ? 11.837 4.804 9.252 1.00 94.88 530 ALA A CA 1
ATOM 4480 C C . ALA A 1 530 ? 10.455 5.281 9.737 1.00 94.88 530 ALA A C 1
ATOM 4482 O O . ALA A 1 530 ? 9.804 6.061 9.045 1.00 94.88 530 ALA A O 1
ATOM 4483 N N . PHE A 1 531 ? 10.019 4.867 10.931 1.00 96.38 531 PHE A N 1
ATOM 4484 C CA . PHE A 1 531 ? 8.765 5.337 11.526 1.00 96.38 531 PHE A CA 1
ATOM 4485 C C . PHE A 1 531 ? 8.854 6.791 11.993 1.00 96.38 531 PHE A C 1
ATOM 4487 O O . PHE A 1 531 ? 7.921 7.557 11.753 1.00 96.38 531 PHE A O 1
ATOM 4494 N N . ASP A 1 532 ? 9.974 7.189 12.601 1.00 95.44 532 ASP A N 1
ATOM 4495 C CA . ASP A 1 532 ? 10.222 8.590 12.965 1.00 95.44 532 ASP A CA 1
ATOM 4496 C C . ASP A 1 532 ? 10.225 9.484 11.716 1.00 95.44 532 ASP A C 1
ATOM 4498 O O . ASP A 1 532 ? 9.580 10.535 11.684 1.00 95.44 532 ASP A O 1
ATOM 4502 N N . TRP A 1 533 ? 10.873 9.025 10.644 1.00 95.69 533 TRP A N 1
ATOM 4503 C CA . TRP A 1 533 ? 10.903 9.715 9.362 1.00 95.69 533 TRP A CA 1
ATOM 4504 C C . TRP A 1 533 ? 9.513 9.828 8.729 1.00 95.69 533 TRP A C 1
ATOM 4506 O O . TRP A 1 533 ? 9.136 10.933 8.351 1.00 95.69 533 TRP A O 1
ATOM 4516 N N . VAL A 1 534 ? 8.712 8.755 8.660 1.00 95.44 534 VAL A N 1
ATOM 4517 C CA . VAL A 1 534 ? 7.328 8.842 8.145 1.00 95.44 534 VAL A CA 1
ATOM 4518 C C . VAL A 1 534 ? 6.471 9.783 8.994 1.00 95.44 534 VAL A C 1
ATOM 4520 O O . VAL A 1 534 ? 5.720 10.589 8.446 1.00 95.44 534 VAL A O 1
ATOM 4523 N N . SER A 1 535 ? 6.628 9.744 10.318 1.00 92.69 535 SER A N 1
ATOM 4524 C CA . SER A 1 535 ? 5.883 10.605 11.248 1.00 92.69 535 SER A CA 1
ATOM 4525 C C . SER A 1 535 ? 6.239 12.087 11.106 1.00 92.69 535 SER A C 1
ATOM 4527 O O . SER A 1 535 ? 5.423 12.942 11.435 1.00 92.69 535 SER A O 1
ATOM 4529 N N . SER A 1 536 ? 7.423 12.408 10.570 1.00 93.38 536 SER A N 1
ATOM 4530 C CA . SER A 1 536 ? 7.821 13.788 10.256 1.00 93.38 536 SER A CA 1
ATOM 4531 C C . SER A 1 536 ? 7.081 14.389 9.048 1.00 93.38 536 SER A C 1
ATOM 4533 O O . SER A 1 536 ? 7.238 15.573 8.760 1.00 93.38 536 SER A O 1
ATOM 4535 N N . GLY A 1 537 ? 6.272 13.589 8.340 1.00 91.94 537 GLY A N 1
ATOM 4536 C CA . GLY A 1 537 ? 5.553 14.001 7.137 1.00 91.94 537 GLY A CA 1
ATOM 4537 C C . GLY A 1 537 ? 6.498 14.250 5.959 1.00 91.94 537 GLY A C 1
ATOM 4538 O O . GLY A 1 537 ? 6.570 15.377 5.472 1.00 91.94 537 GLY A O 1
ATOM 4539 N N . PRO A 1 538 ? 7.242 13.242 5.475 1.00 95.12 538 PRO A N 1
ATOM 4540 C CA . PRO A 1 538 ? 8.235 13.441 4.430 1.00 95.12 538 PRO A CA 1
ATOM 4541 C C . PRO A 1 538 ? 7.574 13.746 3.081 1.00 95.12 538 PRO A C 1
ATOM 4543 O O . PRO A 1 538 ? 6.442 13.337 2.814 1.00 95.12 538 PRO A O 1
ATOM 4546 N N . LEU A 1 539 ? 8.312 14.417 2.188 1.00 94.00 539 LEU A N 1
ATOM 4547 C CA . LEU A 1 539 ? 7.800 14.883 0.891 1.00 94.00 539 LEU A CA 1
ATOM 4548 C C . LEU A 1 539 ? 7.148 13.780 0.047 1.00 94.00 539 LEU A C 1
ATOM 4550 O O . LEU A 1 539 ? 6.169 14.052 -0.638 1.00 94.00 539 LEU A O 1
ATOM 4554 N N . ILE A 1 540 ? 7.657 12.546 0.100 1.00 93.75 540 ILE A N 1
ATOM 4555 C CA . ILE A 1 540 ? 7.074 11.422 -0.645 1.00 93.75 540 ILE A CA 1
ATOM 4556 C C . ILE A 1 540 ? 5.665 11.068 -0.152 1.00 93.75 540 ILE A C 1
ATOM 4558 O O . ILE A 1 540 ? 4.779 10.853 -0.975 1.00 93.75 540 ILE A O 1
ATOM 4562 N N . VAL A 1 541 ? 5.436 11.082 1.166 1.00 94.88 541 VAL A N 1
ATOM 4563 C CA . VAL A 1 541 ? 4.114 10.833 1.757 1.00 94.88 541 VAL A CA 1
ATOM 4564 C C . VAL A 1 541 ? 3.182 11.987 1.418 1.00 94.88 541 VAL A C 1
ATOM 4566 O O . VAL A 1 541 ? 2.100 11.750 0.892 1.00 94.88 541 VAL A O 1
ATOM 4569 N N . GLN A 1 542 ? 3.632 13.233 1.596 1.00 94.12 542 GLN A N 1
ATOM 4570 C CA . GLN A 1 542 ? 2.836 14.412 1.243 1.00 94.12 542 GLN A CA 1
ATOM 4571 C C . GLN A 1 542 ? 2.431 14.411 -0.238 1.00 94.12 542 GLN A C 1
ATOM 4573 O O . GLN A 1 542 ? 1.261 14.594 -0.561 1.00 94.12 542 GLN A O 1
ATOM 4578 N N . ALA A 1 543 ? 3.377 14.157 -1.147 1.00 94.44 543 ALA A N 1
ATOM 4579 C CA . ALA A 1 543 ? 3.104 14.097 -2.579 1.00 94.44 543 ALA A CA 1
ATOM 4580 C C . ALA A 1 543 ? 2.122 12.965 -2.919 1.00 94.44 543 ALA A C 1
ATOM 4582 O O . ALA A 1 543 ? 1.208 13.169 -3.715 1.00 94.44 543 ALA A O 1
ATOM 4583 N N . SER A 1 544 ? 2.271 11.797 -2.286 1.00 95.38 544 SER A N 1
ATOM 4584 C CA . SER A 1 544 ? 1.353 10.672 -2.475 1.00 95.38 544 SER A CA 1
ATOM 4585 C C . SER A 1 544 ? -0.064 10.978 -1.976 1.00 95.38 544 SER A C 1
ATOM 4587 O O . SER A 1 544 ? -1.025 10.677 -2.680 1.00 95.38 544 SER A O 1
ATOM 4589 N N . SER A 1 545 ? -0.198 11.669 -0.837 1.00 96.44 545 SER A N 1
ATOM 4590 C CA . SER A 1 545 ? -1.480 12.135 -0.300 1.00 96.44 545 SER A CA 1
ATOM 4591 C C . SER A 1 545 ? -2.138 13.164 -1.215 1.00 96.44 545 SER A C 1
ATOM 4593 O O . SER A 1 545 ? -3.343 13.097 -1.427 1.00 96.44 545 SER A O 1
ATOM 4595 N N . VAL A 1 546 ? -1.361 14.083 -1.806 1.00 96.38 546 VAL A N 1
ATOM 4596 C CA . VAL A 1 546 ? -1.875 15.057 -2.787 1.00 96.38 546 VAL A CA 1
ATOM 4597 C C . VAL A 1 546 ? -2.428 14.336 -4.011 1.00 96.38 546 VAL A C 1
ATOM 4599 O O . VAL A 1 546 ? -3.532 14.644 -4.450 1.00 96.38 546 VAL A O 1
ATOM 4602 N N . VAL A 1 547 ? -1.683 13.368 -4.555 1.00 94.62 547 VAL A N 1
ATOM 4603 C CA . VAL A 1 547 ? -2.144 12.577 -5.705 1.00 94.62 547 VAL A CA 1
ATOM 4604 C C . VAL A 1 547 ? -3.411 11.805 -5.352 1.00 94.62 547 VAL A C 1
ATOM 4606 O O . VAL A 1 547 ? -4.368 11.869 -6.115 1.00 94.62 547 VAL A O 1
ATOM 4609 N N . CYS A 1 548 ? -3.435 11.116 -4.208 1.00 95.38 548 CYS A N 1
ATOM 4610 C CA . CYS A 1 548 ? -4.605 10.368 -3.756 1.00 95.38 548 CYS A CA 1
ATOM 4611 C C . CYS A 1 548 ? -5.831 11.273 -3.621 1.00 95.38 548 CYS A C 1
ATOM 4613 O O . CYS A 1 548 ? -6.823 11.041 -4.307 1.00 95.38 548 CYS A O 1
ATOM 4615 N N . ARG A 1 549 ? -5.732 12.332 -2.808 1.00 96.56 549 ARG A N 1
ATOM 4616 C CA . ARG A 1 549 ? -6.854 13.226 -2.516 1.00 96.56 549 ARG A CA 1
ATOM 4617 C C . ARG A 1 549 ? -7.404 13.880 -3.777 1.00 96.56 549 ARG A C 1
ATOM 4619 O O . ARG A 1 549 ? -8.590 13.784 -4.046 1.00 96.56 549 ARG A O 1
ATOM 4626 N N . LEU A 1 550 ? -6.545 14.492 -4.593 1.00 95.06 550 LEU A N 1
ATOM 4627 C CA . LEU A 1 550 ? -7.017 15.212 -5.777 1.00 95.06 550 LEU A CA 1
ATOM 4628 C C . LEU A 1 550 ? -7.615 14.277 -6.833 1.00 95.06 550 LEU A C 1
ATOM 4630 O O . LEU A 1 550 ? -8.581 14.649 -7.496 1.00 95.06 550 LEU A O 1
ATOM 4634 N N . MET A 1 551 ? -7.052 13.078 -7.014 1.00 93.19 551 MET A N 1
ATOM 4635 C CA . MET A 1 551 ? -7.625 12.097 -7.939 1.00 93.19 551 MET A CA 1
ATOM 4636 C C . MET A 1 551 ? -8.983 11.595 -7.451 1.00 93.19 551 MET A C 1
ATOM 4638 O O . MET A 1 551 ? -9.897 11.471 -8.267 1.00 93.19 551 MET A O 1
ATOM 4642 N N . ASP A 1 552 ? -9.116 11.350 -6.147 1.00 93.06 552 ASP A N 1
ATOM 4643 C CA . ASP A 1 552 ? -10.379 10.964 -5.523 1.00 93.06 552 ASP A CA 1
ATOM 4644 C C . ASP A 1 552 ? -11.442 12.059 -5.706 1.00 93.06 552 ASP A C 1
ATOM 4646 O O . ASP A 1 552 ? -12.498 11.810 -6.289 1.00 93.06 552 ASP A O 1
ATOM 4650 N N . ASP A 1 553 ? -11.115 13.312 -5.377 1.00 93.38 553 ASP A N 1
ATOM 4651 C CA . ASP A 1 553 ? -12.027 14.454 -5.517 1.00 93.38 553 ASP A CA 1
ATOM 4652 C C . ASP A 1 553 ? -12.474 14.676 -6.975 1.00 93.38 553 ASP A C 1
ATOM 4654 O O . ASP A 1 553 ? -13.646 14.963 -7.247 1.00 93.38 553 ASP A O 1
ATOM 4658 N N . ILE A 1 554 ? -11.560 14.532 -7.947 1.00 91.75 554 ILE A N 1
ATOM 4659 C CA . ILE A 1 554 ? -11.870 14.673 -9.382 1.00 91.75 554 ILE A CA 1
ATOM 4660 C C . ILE A 1 554 ? -12.909 13.639 -9.830 1.00 91.75 554 ILE A C 1
ATOM 4662 O O . ILE A 1 554 ? -13.780 13.960 -10.648 1.00 91.75 554 ILE A O 1
ATOM 4666 N N . VAL A 1 555 ? -12.805 12.399 -9.346 1.00 87.62 555 VAL A N 1
ATOM 4667 C CA . VAL A 1 555 ? -13.717 11.312 -9.720 1.00 87.62 555 VAL A CA 1
ATOM 4668 C C . VAL A 1 555 ? -15.039 11.445 -8.969 1.00 87.62 555 VAL A C 1
ATOM 4670 O O . VAL A 1 555 ? -16.095 11.419 -9.604 1.00 87.62 555 VAL A O 1
ATOM 4673 N N . SER A 1 556 ? -14.998 11.684 -7.661 1.00 81.69 556 SER A N 1
ATOM 4674 C CA . SER A 1 556 ? -16.182 11.814 -6.805 1.00 81.69 556 SER A CA 1
ATOM 4675 C C . SER A 1 556 ? -17.058 13.007 -7.200 1.00 81.69 556 SER A C 1
ATOM 4677 O O . SER A 1 556 ? -18.285 12.894 -7.245 1.00 81.69 556 SER A O 1
ATOM 4679 N N . ARG A 1 557 ? -16.466 14.124 -7.652 1.00 72.25 557 ARG A N 1
ATOM 4680 C CA . ARG A 1 557 ? -17.227 15.272 -8.182 1.00 72.25 557 ARG A CA 1
ATOM 4681 C C . ARG A 1 557 ? -18.064 14.934 -9.423 1.00 72.25 557 ARG A C 1
ATOM 4683 O O . ARG A 1 557 ? -19.064 15.606 -9.672 1.00 72.25 557 ARG A O 1
ATOM 4690 N N . LYS A 1 558 ? -17.684 13.923 -10.214 1.00 52.69 558 LYS A N 1
ATOM 4691 C CA . LYS A 1 558 ? -18.465 13.485 -11.388 1.00 52.69 558 LYS A CA 1
ATOM 4692 C C . LYS A 1 558 ? -19.719 12.691 -11.010 1.00 52.69 558 LYS A C 1
ATOM 4694 O O . LYS A 1 558 ? -20.592 12.565 -11.856 1.00 52.69 558 LYS A O 1
ATOM 4699 N N . VAL A 1 559 ? -19.800 12.179 -9.781 1.00 52.09 559 VAL A N 1
ATOM 4700 C CA . VAL A 1 559 ? -20.938 11.397 -9.263 1.00 52.09 559 VAL A CA 1
ATOM 4701 C C . VAL A 1 559 ? -21.961 12.288 -8.538 1.00 52.09 559 VAL A C 1
ATOM 4703 O O . VAL A 1 559 ? -23.127 11.931 -8.446 1.00 52.09 559 VAL A O 1
ATOM 4706 N N . ILE A 1 560 ? -21.540 13.466 -8.057 1.00 47.94 560 ILE A N 1
ATOM 4707 C CA . ILE A 1 560 ? -22.367 14.427 -7.294 1.00 47.94 560 ILE A CA 1
ATOM 4708 C C . ILE A 1 560 ? -23.103 15.440 -8.215 1.00 47.94 560 ILE A C 1
ATOM 4710 O O . ILE A 1 560 ? -23.821 16.319 -7.743 1.00 47.94 560 ILE A O 1
ATOM 4714 N N . ARG A 1 561 ? -22.947 15.332 -9.542 1.00 34.97 561 ARG A N 1
ATOM 4715 C CA . ARG A 1 561 ? -23.741 16.071 -10.544 1.00 34.97 561 ARG A CA 1
ATOM 4716 C C . ARG A 1 561 ? -24.780 15.160 -11.165 1.00 34.97 561 ARG A C 1
ATOM 4718 O O . ARG A 1 561 ? -25.893 15.668 -11.417 1.00 34.97 561 ARG A O 1
#

Secondary structure (DSSP, 8-state):
-----EEEEEEEEEEEEEEEEEEEEEEEEEEEEEEEEEEEEEEEEEEEEEEEEEEEEEEEEEEEEEEEEEEEEEEEEEEEEEEEEEEEEEEEEEEEEEEEEEEEEEEEEEEEEEEEEEEEEEEEEEEEEEEEEEEEEEEEEEEE-SEEEEE--BSSEEEEEESSSHHHHHHHHHHHHHHHTTTS-SSGGG-HHHHHHHHHHHHHTT----SS---S--S--SHHHHHHHHHHHHHHHHHHTTS-----HHHHHHHHHHHHHHTT--TT-HHHHHHHHHHHHHHHHHGGGS-HHHHHHHHHHHHS-GGGS-HHHHHHHHHHHHHT-TT--HHHHHHHHHHHHHHHHHHHHHHHHHHHHHHHHTHHHH-TTS---HHHHHHHHHHH--SGGGHHHHHHHHHHHHHHHHHHHIIIII--HHHHHHHHHHHHHT-GGGGGGS-TTTHHHHHHHHHHHHHHHHHHHTTT-THHHHHHHHHHHHHHHHHHHHHHHHHHT----HHHHHHHHHHHT-HHHHHHHHHHTSGGG--HHHHHHHHT--HHHHHHHHHHHHHHHHHHTTT--

pLDDT: mean 76.59, std 19.28, range [31.77, 98.69]

Radius of gyration: 31.3 Å; chains: 1; bounding box: 94×66×73 Å

InterPro domains:
  IPR005630 Terpene synthase, metal-binding domain [PF03936] (359-557)
  IPR008930 Terpenoid cyclases/protein prenyltransferase alpha-alpha toroid [SSF48239] (170-211)
  IPR008930 Terpenoid cyclases/protein prenyltransferase alpha-alpha toroid [SSF48239] (260-328)
  IPR008949 Isoprenoid synthase domain superfamily [G3DSA:1.10.600.10] (343-559)
  IPR008949 Isoprenoid synthase domain superfamily [SSF48576] (328-557)
  IPR034741 Terpene cyclase-like 1, C-terminal domain [SFLDG01019] (328-556)
  IPR036965 Terpene synthase, N-terminal domain superfamily [G3DSA:1.50.10.130] (169-342)
  IPR044814 Terpene cyclases, class 1, plant [cd00684] (192-558)
  IPR050148 Terpene synthase-like [PTHR31225] (182-555)

Sequence (561 aa):
MNEWAKGRFDMNEWAKGRFDMNEWAKGRFDMNEWAKGRFDMNEWAKGRFDMNEWAKGRFDMNEWAKGRFDMNEWAKGRFDMNEWAKGRFDMIEWAKGRFDMNEWAKGRFDMNEWAKGRFDMNEWAKGRFDMNEWAKGRFDMNEWAKGRFDMNEWAKGRFDMNKWAKGLRLRQLYNTYETDYDHHDDKAKDDLYTIALLFRLLRQQGYPISCVKHSHTSPYVSLATLIYHVLDGLRRCVQQIQGRQWQNSRILNWRCERNEAAHLRVRGEDILDEALSFTITHLESAVSNLSNLVQEQVIHALNQPIHKGLTRLEATRYFFFYEQDDSHNKVLLNFAKLDFNLLQKMHQWELSEITRWWKELDFAKKMPFARDRMVECYFWILGVYFEPQYLLARRMLTKVTALTSIIDDIYDVYGTLEELVLFTDAIERWEISAIDQLPEYMKPCYQALLDVYNMIDEEMARKETSYRVHYAKSAMKILVRAYFEEAKWFHQGYVPSIEEYMRVALVTSCYTMLTTSSLMGMGEVVSKEAFDWVSSGPLIVQASSVVCRLMDDIVSRKVIR

Organism: Camellia sinensis (NCBI:txid4442)

Foldseek 3Di:
DLPADEEEEEDEDDEEDEEEEERHEEYEYEYEDYEEYEYEYEQYEEYEYEYEDYEEYEYEYEQYEEYEYEYEDYEEYEYHYENYEEYEYAYYAYEEYEYHAEQYEEYEYAEEHYAEYEYEYEQYAEYEYEYEHYAEYEYYYYRHHDYYYYYDDYHYYYYDDDDDDQNVVLVVVVVVLVVVVVDDPDPSLDQLLVLLQSLLSCVVVVNPQDLDDDDDDDPDPDSNVSSVSNVVVVVVCVVVVVDDDDDDPSVLSSLLSLLLSLVSDDPPNVVSVVSNVVSLVVLVVCLVVDDPLSSVSSVCCNVARPVRDQPLVVLVVVLVSLVPPPPHDPVVSVVSVVVSVVLVVVLVVLLVVLVVVVVVLVCCVLPVQADDCLVVLLVVLCSVPSDPLLSVLSSLLSLVSRLLSRLLSCLPPNDDLVLLVLVLVCLVVLDLVSLVVHDSSCSSSSVSNSVSLVVLLVVCVVVVRSVLSVLLSVLVSQLSVLSSVVSVCVVVVNDDDPVVCLVSLLSVLCLLNSVSSSLSRPPPVDDVVNSVCSVVVDPVSSVVSVVSRVVVCVVVVVVVD